Protein 3SZH (pdb70)

Secondary structure (DSSP, 8-state):
----SSEEEE-TTS-EEEEEEE-TT-EEEEEEEB--TT-SSBSS-EEEEEEEETTEEEEEEEEE-SS-EEEEEEEEEEEEE----EEEEEEEEEETT--SGGGSEEEEEEEEE--/-PPPS-SSEEEE-TTS-EEEEEEE-TT-EEEEEEEB--TT-SSBSS-EEEEEEEETTEEEEEEEEE-SS-EEEEEEEEEEEEE----EEEEEEEEEETT--SGGGSEEEEEEEEE-/-----S-TTEEEEETTS-EEEEEEE-TT-EEEEEEEB-----SBSS-EEEEEEEETTEEEEEEEEE-SS-EEEEEEEEEEEEEE---EEEEEEEEEEETT--SGGGSEEEEEEEEE-/-PPPS-TTEEEEETTS-EEEEEEE-TT-EEEEEEEB-----SBSSEEEEEEEEETTEEEEEEEEE-SS-EEEEEEEEEEEEEE---EEEEEEEEEEETT--SGGG-EEEEEEEEE-/---S-SSEEEEETTS-EEEEEEE-TT-EEEEEEE------S-SSEEEEEEEEETTEEEEEEEEE-SS-EEEEEEEEEEEEEEETTEEEEEEEEEEEETT--SGGGSEEEEEEEEE-/---S-TTEEEEETTS-EEEEEEE-TT-EEEEEEEB--TT-SSBSS-EEEEEEEETTEEEEEEEEE-SS-EEEEEEEEEEEEEEETTEEEEEEEEEEEETT--SGGGSEEEEEEEEE-

CATH classification: 2.40.128.30

Organism: Shewanella denitrificans (strain OS217 / ATCC BAA-1090 / DSM 15013) (NCBI:txid318161)

Solvent-accessible surface area: 25008 Å² total; per-residue (Å²): 164,109,17,54,35,51,4,1,0,44,9,108,72,28,1,11,0,13,1,27,23,44,74,103,30,7,57,0,67,7,10,7,5,17,78,14,96,85,142,62,2,45,90,4,8,0,36,6,4,2,10,13,22,48,44,0,0,2,2,9,0,18,23,59,10,16,65,63,57,43,63,6,0,10,6,6,1,0,0,15,66,94,98,84,2,68,0,8,1,26,59,4,23,0,54,40,59,10,82,37,44,97,81,8,98,109,25,105,10,58,0,27,45,81,76,224,19,44,117,26,63,34,56,4,0,0,45,11,113,67,28,2,6,0,17,1,32,21,43,65,104,27,7,59,0,64,11,21,7,4,16,73,12,94,85,143,60,2,48,90,5,7,0,46,6,4,2,10,13,23,49,45,0,0,2,2,8,0,19,23,70,14,16,62,62,58,42,60,6,1,10,6,6,1,0,0,25,61,122,91,85,0,69,0,7,0,24,57,4,23,0,54,40,57,10,82,39,45,98,83,8,102,99,23,79,8,54,0,25,36,86,143,151,9,49,103,25,66,35,49,3,0,0,45,12,116,74,28,1,7,0,9,0,22,24,43,74,103,31,6,58,1,66,7,10,6,4,11,79,14,121,137,59,2,62,94,4,7,0,38,6,4,1,10,12,23,49,45,0,0,2,2,9,0,18,23,62,8,16,67,65,58,39,62,7,0,8,5,6,1,0,1,24,41,67,111,71,96,0,60,0,10,2,13,38,5,16,0,53,41,60,10,83,37,43,102,83,7,86,108,22,122,15,66,0,44,48,75,227,12,47,116,27,64,34,58,3,0,0,47,10,112,67,27,1,7,0,16,0,36,24,42,69,102,37,7,61,1,63,11,20,6,5,5,77,16,127,94,59,0,68,93,4,6,0,44,6,3,1,12,14,23,49,46,0,0,2,2,8,0,19,6,67,13,17,62,67,58,26,62,1,0,8,6,6,1,0,1,27,46,84,96,79,72,0,48,0,8,0,26,58,5,9,0,50,39,58,6,86,38,51,97,76,4,97,116,25,99,9,52,0,26,38,79,77,47,119,27,61,34,48,2,0,0,47,9,110,66,28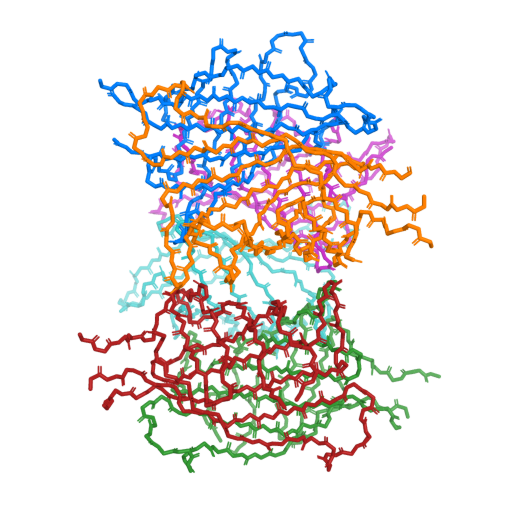,1,7,0,14,1,41,20,42,72,102,32,7,59,1,60,12,17,6,7,14,77,14,110,168,60,2,49,98,1,8,0,38,5,4,1,11,13,28,49,44,0,0,2,2,7,0,20,20,56,12,18,74,61,69,36,67,6,0,6,6,6,1,1,2,28,50,86,65,86,47,68,0,54,0,10,1,26,53,5,35,0,48,38,59,12,83,39,40,97,79,10,95,90,24,100,8,54,0,28,40,83,73,48,134,27,65,36,54,3,0,0,38,10,112,67,28,1,8,0,9,0,22,24,43,71,104,48,6,59,0,67,7,12,7,4,13,76,9,101,85,115,58,2,57,92,4,5,0,36,5,3,1,12,13,25,50,44,0,0,2,1,8,0,19,21,54,7,14,64,65,62,41,66,6,0,8,6,6,1,0,2,32,36,88,69,87,40,80,0,60,0,11,0,34,39,3,16,0,51,39,60,11,85,40,44,100,86,8,89,107,23,99,11,52,0,31,42,83

Structure (mmCIF, N/CA/C/O backbone):
data_3SZH
#
_entry.id   3SZH
#
_cell.length_a   43.332
_cell.length_b   63.503
_cell.length_c   67.745
_cell.angle_alpha   103.83
_cell.angle_beta   107.28
_cell.angle_gamma   103.84
#
_symmetry.space_group_name_H-M   'P 1'
#
loop_
_entity.id
_entity.type
_entity.pdbx_description
1 polymer Avidin/streptavidin
2 water water
#
loop_
_atom_site.group_PDB
_atom_site.id
_atom_site.type_symbol
_atom_site.label_atom_id
_atom_site.label_alt_id
_atom_site.label_comp_id
_atom_site.label_asym_id
_atom_site.label_entity_id
_atom_site.label_seq_id
_atom_site.pdbx_PDB_ins_code
_atom_site.Cartn_x
_atom_site.Cartn_y
_atom_site.Cartn_z
_atom_site.occupancy
_atom_site.B_iso_or_equiv
_atom_site.auth_seq_id
_atom_site.auth_comp_id
_atom_site.auth_asym_id
_atom_site.auth_atom_id
_atom_site.pdbx_PDB_model_num
ATOM 1 N N . GLN A 1 5 ? -25.261 1.716 -14.739 1.00 21.19 5 GLN A N 1
ATOM 2 C CA . GLN A 1 5 ? -25.552 1.806 -13.270 1.00 19.88 5 GLN A CA 1
ATOM 3 C C . GLN A 1 5 ? -24.792 0.747 -12.437 1.00 18.86 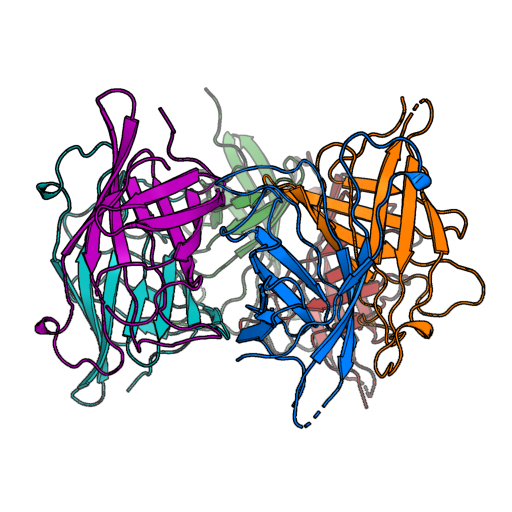5 GLN A C 1
ATOM 4 O O . GLN A 1 5 ? -25.174 0.413 -11.311 1.00 19.23 5 GLN A O 1
ATOM 10 N N . GLU A 1 6 ? -23.686 0.251 -12.981 1.00 17.96 6 GLU A N 1
ATOM 11 C CA . GLU A 1 6 ? -22.865 -0.797 -12.363 1.00 18.03 6 GLU A CA 1
ATOM 12 C C . GLU A 1 6 ? -21.562 -0.797 -13.145 1.00 16.40 6 GLU A C 1
ATOM 13 O O . GLU A 1 6 ? -21.468 -0.134 -14.177 1.00 17.55 6 GLU A O 1
ATOM 19 N N . LEU A 1 7 ? -20.550 -1.534 -12.672 1.00 15.62 7 LEU A N 1
ATOM 20 C CA . LEU A 1 7 ? -19.334 -1.750 -13.446 1.00 14.85 7 LEU A CA 1
ATOM 21 C C . LEU A 1 7 ? -19.605 -2.570 -14.695 1.00 14.80 7 LEU A C 1
ATOM 22 O O . LEU A 1 7 ? -20.191 -3.652 -14.628 1.00 17.22 7 LEU A O 1
ATOM 27 N N . THR A 1 8 ? -19.168 -2.070 -15.839 1.00 15.69 8 THR A N 1
ATOM 28 C CA . THR A 1 8 ? -19.385 -2.764 -17.100 1.00 15.36 8 THR A CA 1
ATOM 29 C C . THR A 1 8 ? -18.126 -2.751 -17.950 1.00 14.78 8 THR A C 1
ATOM 30 O O . THR A 1 8 ? -17.238 -1.898 -17.790 1.00 15.18 8 THR A O 1
ATOM 34 N N . ALA A 1 9 ? -18.066 -3.723 -18.849 1.00 15.51 9 ALA A N 1
ATOM 35 C CA . ALA A 1 9 ? -17.104 -3.750 -19.887 1.00 16.09 9 ALA A CA 1
ATOM 36 C C . ALA A 1 9 ? -17.363 -2.593 -20.800 1.00 15.83 9 ALA A C 1
ATOM 37 O O . ALA A 1 9 ? -18.495 -2.072 -20.878 1.00 16.67 9 ALA A O 1
ATOM 39 N N . MET A 1 10 ? -16.296 -2.160 -21.449 1.00 15.25 10 MET A N 1
ATOM 40 C CA . MET A 1 10 ? -16.348 -1.078 -22.381 1.00 13.17 10 MET A CA 1
ATOM 41 C C . MET A 1 10 ? -16.809 0.171 -21.650 1.00 12.08 10 MET A C 1
ATOM 42 O O . MET A 1 10 ? -17.836 0.730 -21.947 1.00 13.10 10 MET A O 1
ATOM 47 N N . SER A 1 11 ? -16.064 0.586 -20.641 1.00 11.83 11 SER A N 1
ATOM 48 C CA . SER A 1 11 ? -16.372 1.796 -19.894 1.00 11.28 11 SER A CA 1
ATOM 49 C C . SER A 1 11 ? -15.094 2.576 -19.656 1.00 10.49 11 SER A C 1
ATOM 50 O O . SER A 1 11 ? -13.986 2.040 -19.724 1.00 12.56 11 SER A O 1
ATOM 53 N N . ALA A 1 12 ? -15.246 3.871 -19.432 1.00 9.90 12 ALA A N 1
ATOM 54 C CA . ALA A 1 12 ? -14.101 4.779 -19.198 1.00 10.03 12 ALA A CA 1
ATOM 55 C C . ALA A 1 12 ? -14.347 5.598 -17.945 1.00 9.93 12 ALA A C 1
ATOM 56 O O . ALA A 1 12 ? -15.472 6.070 -17.721 1.00 10.01 12 ALA A O 1
ATOM 58 N N . TRP A 1 13 ? -13.261 5.785 -17.182 1.00 9.14 13 TRP A N 1
ATOM 59 C CA . TRP A 1 13 ? -13.344 6.377 -15.848 1.00 9.82 13 TRP A CA 1
ATOM 60 C C . TRP A 1 13 ? -12.138 7.299 -15.703 1.00 9.94 13 TRP A C 1
ATOM 61 O O . TRP A 1 13 ? -11.012 6.874 -15.979 1.00 10.59 13 TRP A O 1
ATOM 72 N N . VAL A 1 14 ? -12.360 8.534 -15.242 1.00 10.44 14 VAL A N 1
ATOM 73 C CA A VAL A 1 14 ? -11.280 9.539 -15.162 0.50 10.27 14 VAL A CA 1
ATOM 74 C CA B VAL A 1 14 ? -11.297 9.524 -15.165 0.50 10.72 14 VAL A CA 1
ATOM 75 C C . VAL A 1 14 ? -11.098 9.950 -13.723 1.00 9.71 14 VAL A C 1
ATOM 76 O O . VAL A 1 14 ? -12.077 10.258 -13.037 1.00 10.55 14 VAL A O 1
ATOM 83 N N . ASN A 1 15 ? -9.846 9.949 -13.258 1.00 9.80 15 ASN A N 1
ATOM 84 C CA . ASN A 1 15 ? -9.579 10.362 -11.896 1.00 10.56 15 ASN A CA 1
ATOM 85 C C . ASN A 1 15 ? -9.322 11.857 -11.774 1.00 11.11 15 ASN A C 1
ATOM 86 O O . ASN A 1 15 ? -9.388 12.605 -12.764 1.00 11.62 15 ASN A O 1
ATOM 91 N N . GLN A 1 16 ? -8.996 12.281 -10.553 1.00 12.19 16 GLN A N 1
ATOM 92 C CA . GLN A 1 16 ? -8.829 13.691 -10.246 1.00 12.89 16 GLN A CA 1
ATOM 93 C C . GLN A 1 16 ? -7.618 14.322 -10.941 1.00 13.40 16 GLN A C 1
ATOM 94 O O . GLN A 1 16 ? -7.518 15.549 -11.007 1.00 15.30 16 GLN A O 1
ATOM 100 N N . ASP A 1 17 ? -6.707 13.487 -11.443 1.00 13.02 17 ASP A N 1
ATOM 101 C CA . ASP A 1 17 ? -5.550 13.954 -12.220 1.00 13.59 17 ASP A CA 1
ATOM 102 C C . ASP A 1 17 ? -5.787 14.026 -13.711 1.00 13.79 17 ASP A C 1
ATOM 103 O O . ASP A 1 17 ? -4.909 14.499 -14.445 1.00 15.03 17 ASP A O 1
ATOM 108 N N . GLY A 1 18 ? -6.947 13.558 -14.163 1.00 11.67 18 GLY A N 1
ATOM 109 C CA . GLY A 1 18 ? -7.208 13.457 -15.576 1.00 12.62 18 GLY A CA 1
ATOM 110 C C . GLY A 1 18 ? -6.752 12.151 -16.208 1.00 10.89 18 GLY A C 1
ATOM 111 O O . GLY A 1 18 ? -6.836 12.016 -17.424 1.00 12.57 18 GLY A O 1
ATOM 112 N N . SER A 1 19 ? -6.318 11.169 -15.401 1.00 10.91 19 SER A N 1
ATOM 113 C CA . SER A 1 19 ? -5.895 9.853 -15.924 1.00 10.63 19 SER A CA 1
ATOM 114 C C . SER A 1 19 ? -7.131 8.996 -16.153 1.00 9.78 19 SER A C 1
ATOM 115 O O . SER A 1 19 ? -8.088 9.063 -15.368 1.00 10.53 19 SER A O 1
ATOM 118 N N . THR A 1 20 ? -7.100 8.190 -17.212 1.00 9.79 20 THR A N 1
ATOM 119 C CA . THR A 1 20 ? -8.255 7.392 -17.586 1.00 10.00 20 THR A CA 1
ATOM 120 C C . THR A 1 20 ? -7.972 5.904 -17.505 1.00 9.56 20 THR A C 1
ATOM 121 O O . THR A 1 20 ? -6.992 5.406 -18.081 1.00 9.89 20 THR A O 1
ATOM 125 N N . LEU A 1 21 ? -8.885 5.187 -16.845 1.00 9.37 21 LEU A N 1
ATOM 126 C CA . LEU A 1 21 ? -9.001 3.740 -16.909 1.00 9.71 21 LEU A CA 1
ATOM 127 C C . LEU A 1 21 ? -10.036 3.393 -17.975 1.00 9.05 21 LEU A C 1
ATOM 128 O O . LEU A 1 21 ? -11.197 3.817 -17.884 1.00 9.22 21 LEU A O 1
ATOM 133 N N . TYR A 1 22 ? -9.618 2.613 -18.963 1.00 8.89 22 TYR A N 1
ATOM 134 C CA . TYR A 1 22 ? -10.475 2.035 -19.986 1.00 9.99 22 TYR A CA 1
ATOM 135 C C . TYR A 1 22 ? -10.666 0.574 -19.652 1.00 10.25 22 TYR A C 1
ATOM 136 O O . TYR A 1 22 ? -9.712 -0.210 -19.745 1.00 12.11 22 TYR A O 1
ATOM 145 N N . ILE A 1 23 ? -11.878 0.201 -19.245 1.00 10.48 23 ILE A N 1
ATOM 146 C CA . ILE A 1 23 ? -12.173 -1.205 -19.008 1.00 10.92 23 ILE A CA 1
ATOM 147 C C . ILE A 1 23 ? -12.586 -1.810 -20.335 1.00 10.75 23 ILE A C 1
ATOM 148 O O . ILE A 1 23 ? -13.631 -1.420 -20.896 1.00 12.16 23 ILE A O 1
ATOM 153 N N . ASN A 1 24 ? -11.800 -2.763 -20.831 1.00 11.39 24 ASN A N 1
ATOM 154 C CA A ASN A 1 24 ? -12.094 -3.387 -22.113 0.50 13.31 24 ASN A CA 1
ATOM 155 C CA B ASN A 1 24 ? -12.082 -3.417 -22.104 0.50 13.08 24 ASN A CA 1
ATOM 156 C C . ASN A 1 24 ? -12.963 -4.654 -22.034 1.00 13.55 24 ASN A C 1
ATOM 157 O O . ASN A 1 24 ? -13.832 -4.854 -22.885 1.00 16.11 24 ASN A O 1
ATOM 166 N N . SER A 1 25 ? -12.717 -5.516 -21.057 1.00 13.29 25 SER A N 1
ATOM 167 C CA . SER A 1 25 ? -13.462 -6.755 -20.887 1.00 12.89 25 SER A CA 1
ATOM 168 C C . SER A 1 25 ? -13.622 -7.102 -19.426 1.00 11.40 25 SER A C 1
ATOM 169 O O . SER A 1 25 ? -12.724 -6.830 -18.615 1.00 11.14 25 SER A O 1
ATOM 172 N N . ILE A 1 26 ? -14.743 -7.719 -19.091 1.00 11.52 26 ILE A N 1
ATOM 173 C CA . ILE A 1 26 ? -14.970 -8.368 -17.815 1.00 12.08 26 ILE A CA 1
ATOM 174 C C . ILE A 1 26 ? -15.582 -9.710 -18.186 1.00 11.78 26 ILE A C 1
ATOM 175 O O . ILE A 1 26 ? -16.715 -9.752 -18.708 1.00 13.59 26 ILE A O 1
ATOM 180 N N . ASN A 1 27 ? -14.837 -10.797 -17.990 1.00 12.09 27 ASN A N 1
ATOM 181 C CA . ASN A 1 27 ? -15.285 -12.114 -18.425 1.00 12.31 27 ASN A CA 1
ATOM 182 C C . ASN A 1 27 ? -16.279 -12.734 -17.475 1.00 11.96 27 ASN A C 1
ATOM 183 O O . ASN A 1 27 ? -16.707 -12.110 -16.492 1.00 11.63 27 ASN A O 1
ATOM 188 N N . ALA A 1 28 ? -16.677 -13.966 -17.780 1.00 12.63 28 ALA A N 1
ATOM 189 C CA . ALA A 1 28 ? -17.727 -14.636 -17.011 1.00 13.43 28 ALA A CA 1
ATOM 190 C C . ALA A 1 28 ? -17.368 -14.835 -15.537 1.00 13.01 28 ALA A C 1
ATOM 191 O O . ALA A 1 28 ? -18.242 -14.915 -14.677 1.00 14.60 28 ALA A O 1
ATOM 193 N N . GLN A 1 29 ? -16.067 -14.886 -15.240 1.00 11.61 29 GLN A N 1
ATOM 194 C CA . GLN A 1 29 ? -15.558 -15.012 -13.872 1.00 11.24 29 GLN A CA 1
ATOM 195 C C . GLN A 1 29 ? -15.281 -13.667 -13.204 1.00 10.70 29 GLN A C 1
ATOM 196 O O . GLN A 1 29 ? -14.891 -13.621 -12.037 1.00 11.85 29 GLN A O 1
ATOM 202 N N . GLY A 1 30 ? -15.441 -12.586 -13.950 1.00 10.19 30 GLY A N 1
ATOM 203 C CA . GLY A 1 30 ? -15.167 -11.236 -13.452 1.00 9.82 30 GLY A CA 1
ATOM 204 C C . GLY A 1 30 ? -13.711 -10.801 -13.638 1.00 9.46 30 GLY A C 1
ATOM 205 O O . GLY A 1 30 ? -13.292 -9.787 -13.086 1.00 10.08 30 GLY A O 1
ATOM 206 N N . GLU A 1 31 ? -12.925 -11.549 -14.400 1.00 9.16 31 GLU A N 1
ATOM 207 C CA . GLU A 1 31 ? -11.545 -11.127 -14.670 1.00 9.49 31 GLU A CA 1
ATOM 208 C C . GLU A 1 31 ? -11.574 -9.962 -15.642 1.00 8.86 31 GLU A C 1
ATOM 209 O O . GLU A 1 31 ? -12.306 -9.995 -16.642 1.00 10.34 31 GLU A O 1
ATOM 215 N N . LEU A 1 32 ? -10.759 -8.950 -15.360 1.00 9.37 32 LEU A N 1
ATOM 216 C CA . LEU A 1 32 ? -10.773 -7.687 -16.071 1.00 9.93 32 LEU A CA 1
ATOM 217 C C . LEU A 1 32 ? -9.549 -7.532 -16.965 1.00 9.40 32 LEU A C 1
ATOM 218 O O . LEU A 1 32 ? -8.417 -7.897 -16.577 1.00 9.44 32 LEU A O 1
ATOM 223 N N . THR A 1 33 ? -9.752 -6.937 -18.137 1.00 9.63 33 THR A N 1
ATOM 224 C CA . THR A 1 33 ? -8.662 -6.387 -18.943 1.00 9.87 33 THR A CA 1
ATOM 225 C C . THR A 1 33 ? -8.995 -4.946 -19.268 1.00 9.97 33 THR A C 1
ATOM 226 O O . THR A 1 33 ? -10.175 -4.543 -19.321 1.00 10.44 33 THR A O 1
ATOM 230 N N . GLY A 1 34 ? -7.951 -4.167 -19.512 1.00 9.91 34 GLY A N 1
ATOM 231 C CA . GLY A 1 34 ? -8.135 -2.802 -19.915 1.00 10.69 34 GLY A CA 1
ATOM 232 C C . GLY A 1 34 ? -6.845 -2.115 -20.239 1.00 9.58 34 GLY A C 1
ATOM 233 O O . GLY A 1 34 ? -5.785 -2.747 -20.392 1.00 8.77 34 GLY A O 1
ATOM 234 N N . SER A 1 35 ? -6.925 -0.793 -20.329 1.00 9.63 35 SER A N 1
ATOM 235 C CA . SER A 1 35 ? -5.761 0.066 -20.573 1.00 10.30 35 SER A CA 1
ATOM 236 C C . SER A 1 35 ? -5.868 1.239 -19.631 1.00 9.61 35 SER A C 1
ATOM 237 O O . SER A 1 35 ? -6.973 1.697 -19.298 1.00 11.51 35 SER A O 1
ATOM 240 N N . TYR A 1 36 ? -4.723 1.797 -19.267 1.00 9.33 36 TYR A N 1
ATOM 241 C CA . TYR A 1 36 ? -4.659 2.957 -18.406 1.00 9.26 36 TYR A CA 1
ATOM 242 C C . TYR A 1 36 ? -3.812 4.022 -19.087 1.00 9.41 36 TYR A C 1
ATOM 243 O O . TYR A 1 36 ? -2.725 3.723 -19.575 1.00 10.11 36 TYR A O 1
ATOM 252 N N . ILE A 1 37 ? -4.306 5.254 -19.089 1.00 9.47 37 ILE A N 1
ATOM 253 C CA . ILE A 1 37 ? -3.542 6.374 -19.633 1.00 10.38 37 ILE A CA 1
ATOM 254 C C . ILE A 1 37 ? -3.351 7.394 -18.533 1.00 9.71 37 ILE A C 1
ATOM 255 O O . ILE A 1 37 ? -4.325 7.993 -18.044 1.00 10.57 37 ILE A O 1
ATOM 260 N N . ASN A 1 38 ? -2.110 7.524 -18.108 1.00 9.80 38 ASN A N 1
ATOM 261 C CA . ASN A 1 38 ? -1.721 8.437 -17.069 1.00 10.47 38 ASN A CA 1
ATOM 262 C C . ASN A 1 38 ? -1.585 9.822 -17.655 1.00 11.25 38 ASN A C 1
ATOM 263 O O . ASN A 1 38 ? -0.968 10.023 -18.715 1.00 11.96 38 ASN A O 1
ATOM 268 N N . ARG A 1 39 ? -2.187 10.808 -16.991 1.00 11.76 39 ARG A N 1
ATOM 269 C CA . ARG A 1 39 ? -2.091 12.186 -17.460 1.00 13.78 39 ARG A CA 1
ATOM 270 C C . ARG A 1 39 ? -1.777 13.140 -16.320 1.00 14.23 39 ARG A C 1
ATOM 271 O O . ARG A 1 39 ? -2.049 14.349 -16.415 1.00 15.51 39 ARG A O 1
ATOM 279 N N . ALA A 1 40 ? -1.201 12.620 -15.243 1.00 13.99 40 ALA A N 1
ATOM 280 C CA . ALA A 1 40 ? -0.815 13.466 -14.120 1.00 15.32 40 ALA A CA 1
ATOM 281 C C . ALA A 1 40 ? 0.369 14.365 -14.521 1.00 15.31 40 ALA A C 1
ATOM 282 O O . ALA A 1 40 ? 1.468 13.876 -14.816 1.00 15.69 40 ALA A O 1
ATOM 284 N N . ALA A 1 41 ? 0.133 15.676 -14.542 1.00 16.16 41 ALA A N 1
ATOM 285 C CA . ALA A 1 41 ? 1.148 16.653 -14.966 1.00 16.81 41 ALA A CA 1
ATOM 286 C C . ALA A 1 41 ? 2.460 16.524 -14.202 1.00 16.99 41 ALA A C 1
ATOM 287 O O . ALA A 1 41 ? 2.491 16.356 -12.979 1.00 17.81 41 ALA A O 1
ATOM 289 N N . GLY A 1 42 ? 3.549 16.583 -14.957 1.00 16.98 42 GLY A N 1
ATOM 290 C CA . GLY A 1 42 ? 4.896 16.461 -14.398 1.00 16.72 42 GLY A CA 1
ATOM 291 C C . GLY A 1 42 ? 5.441 15.050 -14.319 1.00 16.16 42 GLY A C 1
ATOM 292 O O . GLY A 1 42 ? 6.654 14.860 -14.124 1.00 17.23 42 GLY A O 1
ATOM 293 N N . PHE A 1 43 ? 4.567 14.054 -14.489 1.00 16.53 43 PHE A N 1
ATOM 294 C CA . PHE A 1 43 ? 5.008 12.670 -14.388 1.00 16.97 43 PHE A CA 1
ATOM 295 C C . PHE A 1 43 ? 5.358 12.065 -15.727 1.00 15.81 43 PHE A C 1
ATOM 296 O O . PHE A 1 43 ? 4.947 12.561 -16.782 1.00 16.87 43 PHE A O 1
ATOM 304 N N . ALA A 1 44 ? 6.183 11.024 -15.668 1.00 15.42 44 ALA A N 1
ATOM 305 C CA . ALA A 1 44 ? 6.490 10.258 -16.843 1.00 14.43 44 ALA A CA 1
ATOM 306 C C . ALA A 1 44 ? 5.436 9.189 -17.063 1.00 13.47 44 ALA A C 1
ATOM 307 O O . ALA A 1 44 ? 4.394 9.147 -16.387 1.00 13.86 44 ALA A O 1
ATOM 309 N N . CYS A 1 45 ? 5.666 8.378 -18.075 1.00 12.82 45 CYS A N 1
ATOM 310 C CA . CYS A 1 45 ? 4.697 7.377 -18.492 1.00 11.38 45 CYS A CA 1
ATOM 311 C C . CYS A 1 45 ? 3.299 7.990 -18.704 1.00 11.12 45 CYS A C 1
ATOM 312 O O . CYS A 1 45 ? 2.286 7.413 -18.298 1.00 11.57 45 CYS A O 1
ATOM 315 N N . GLN A 1 46 ? 3.265 9.137 -19.381 1.00 11.90 46 GLN A N 1
ATOM 316 C CA . GLN A 1 46 ? 1.994 9.823 -19.702 1.00 12.05 46 GLN A CA 1
ATOM 317 C C . GLN A 1 46 ? 1.550 9.624 -21.146 1.00 11.91 46 GLN A C 1
ATOM 318 O O . GLN A 1 46 ? 2.388 9.466 -22.055 1.00 13.51 46 GLN A O 1
ATOM 324 N N . ASN A 1 47 ? 0.238 9.697 -21.372 1.00 12.24 47 ASN A N 1
ATOM 325 C CA . ASN A 1 47 ? -0.318 9.788 -22.732 1.00 14.06 47 ASN A CA 1
ATOM 326 C C . ASN A 1 47 ? -0.171 8.573 -23.607 1.00 13.53 47 ASN A C 1
ATOM 327 O O . ASN A 1 47 ? -0.380 8.689 -24.813 1.00 16.61 47 ASN A O 1
ATOM 332 N N . SER A 1 48 ? 0.158 7.421 -23.038 1.00 12.52 48 SER A N 1
ATOM 333 C CA . SER A 1 48 ? 0.223 6.209 -23.844 1.00 11.90 48 SER A CA 1
ATOM 334 C C . SER A 1 48 ? -0.444 5.089 -23.053 1.00 10.54 48 SER A C 1
ATOM 335 O O . SER A 1 48 ? -0.429 5.099 -21.829 1.00 11.01 48 SER A O 1
ATOM 338 N N . PRO A 1 49 ? -1.021 4.109 -23.744 1.00 10.91 49 PRO A N 1
ATOM 339 C CA . PRO A 1 49 ? -1.778 3.086 -23.019 1.00 10.04 49 PRO A CA 1
ATOM 340 C C . PRO A 1 49 ? -0.878 2.067 -22.341 1.00 9.88 49 PRO A C 1
ATOM 341 O O . PRO A 1 49 ? 0.039 1.509 -22.968 1.00 10.66 49 PRO A O 1
ATOM 345 N N . TYR A 1 50 ? -1.165 1.811 -21.067 1.00 9.07 50 TYR A N 1
ATOM 346 C CA . TYR A 1 50 ? -0.515 0.747 -20.278 1.00 9.40 50 TYR A CA 1
ATOM 347 C C . TYR A 1 50 ? -1.533 -0.356 -20.023 1.00 9.39 50 TYR A C 1
ATOM 348 O O . TYR A 1 50 ? -2.638 -0.069 -19.522 1.00 9.52 50 TYR A O 1
ATOM 357 N N . PRO A 1 51 ? -1.210 -1.617 -20.375 1.00 9.25 51 PRO A N 1
ATOM 358 C CA . PRO A 1 51 ? -2.173 -2.714 -20.092 1.00 9.67 51 PRO A CA 1
ATOM 359 C C . PRO A 1 51 ? -2.542 -2.887 -18.621 1.00 8.72 51 PRO A C 1
ATOM 360 O O . PRO A 1 51 ? -1.687 -2.719 -17.738 1.00 8.91 51 PRO A O 1
ATOM 364 N N . VAL A 1 52 ? -3.799 -3.239 -18.381 1.00 8.38 52 VAL A N 1
ATOM 365 C CA . VAL A 1 52 ? -4.351 -3.406 -17.052 1.00 8.64 52 VAL A CA 1
ATOM 366 C C . VAL A 1 52 ? -4.950 -4.792 -16.945 1.00 7.64 52 VAL A C 1
ATOM 367 O O . VAL A 1 52 ? -5.596 -5.283 -17.889 1.00 8.63 52 VAL A O 1
ATOM 371 N N . ASN A 1 53 ? -4.777 -5.410 -15.792 1.00 7.65 53 ASN A N 1
ATOM 372 C CA . ASN A 1 53 ? -5.569 -6.597 -15.440 1.00 8.07 53 ASN A CA 1
ATOM 373 C C . ASN A 1 53 ? -6.204 -6.390 -14.070 1.00 7.93 53 ASN A C 1
ATOM 374 O O . ASN A 1 53 ? -5.968 -5.382 -13.405 1.00 8.69 53 ASN A O 1
ATOM 379 N N . GLY A 1 54 ? -7.045 -7.331 -13.644 1.00 8.17 54 GLY A N 1
ATOM 380 C CA . GLY A 1 54 ? -7.703 -7.201 -12.342 1.00 8.71 54 GLY A CA 1
ATOM 381 C C . GLY A 1 54 ? -8.929 -8.085 -12.263 1.00 8.26 54 GLY A C 1
ATOM 382 O O . GLY A 1 54 ? -9.054 -9.068 -12.996 1.00 7.97 54 GLY A O 1
ATOM 383 N N . TRP A 1 55 ? -9.805 -7.706 -11.335 1.00 8.24 55 TRP A N 1
ATOM 384 C CA . TRP A 1 55 ? -11.002 -8.476 -10.996 1.00 8.34 55 TRP A CA 1
ATOM 385 C C . TRP A 1 55 ? -12.132 -7.544 -10.649 1.00 8.43 55 TRP A C 1
ATOM 386 O O . TRP A 1 55 ? -11.932 -6.473 -10.054 1.00 8.93 55 TRP A O 1
ATOM 397 N N . VAL A 1 56 ? -13.347 -7.979 -10.956 1.00 8.96 56 VAL A N 1
ATOM 398 C CA . VAL A 1 56 ? -14.574 -7.341 -10.507 1.00 9.24 56 VAL A CA 1
ATOM 399 C C . VAL A 1 56 ? -15.406 -8.364 -9.731 1.00 9.43 56 VAL A C 1
ATOM 400 O O . VAL A 1 56 ? -15.568 -9.511 -10.174 1.00 10.22 56 VAL A O 1
ATOM 404 N N . PHE A 1 57 ? -15.969 -7.929 -8.605 1.00 9.81 57 PHE A N 1
ATOM 405 C CA . PHE A 1 57 ? -16.812 -8.791 -7.774 1.00 10.52 57 PHE A CA 1
ATOM 406 C C . PHE A 1 57 ? -17.963 -7.938 -7.295 1.00 10.55 57 PHE A C 1
ATOM 407 O O . PHE A 1 57 ? -17.859 -7.285 -6.261 1.00 10.49 57 PHE A O 1
ATOM 415 N N . GLY A 1 58 ? -19.043 -7.903 -8.066 1.00 10.84 58 GLY A N 1
ATOM 416 C CA . GLY A 1 58 ? -20.170 -7.057 -7.701 1.00 11.96 58 GLY A CA 1
ATOM 417 C C . GLY A 1 58 ? -19.790 -5.613 -7.901 1.00 11.19 58 GLY A C 1
ATOM 418 O O . GLY A 1 58 ? -19.532 -5.182 -9.019 1.00 13.10 58 GLY A O 1
ATOM 419 N N . THR A 1 59 ? -19.731 -4.870 -6.801 1.00 11.13 59 THR A N 1
ATOM 420 C CA . THR A 1 59 ? -19.270 -3.485 -6.854 1.00 11.12 59 THR A CA 1
ATOM 421 C C . THR A 1 59 ? -17.795 -3.348 -6.441 1.00 10.90 59 THR A C 1
ATOM 422 O O . THR A 1 59 ? -17.253 -2.257 -6.545 1.00 12.12 59 THR A O 1
ATOM 426 N N . ALA A 1 60 ? -17.163 -4.439 -5.983 1.00 9.92 60 ALA A N 1
ATOM 427 C CA . ALA A 1 60 ? -15.731 -4.400 -5.666 1.00 10.32 60 ALA A CA 1
ATOM 428 C C . ALA A 1 60 ? -14.913 -4.563 -6.948 1.00 9.51 60 ALA A C 1
ATOM 429 O O . ALA A 1 60 ? -15.295 -5.302 -7.870 1.00 10.13 60 ALA A O 1
ATOM 431 N N . ILE A 1 61 ? -13.754 -3.907 -6.982 1.00 9.33 61 ILE A N 1
ATOM 432 C CA . ILE A 1 61 ? -12.889 -3.987 -8.156 1.00 9.58 61 ILE A CA 1
ATOM 433 C C . ILE A 1 61 ? -11.436 -3.837 -7.724 1.00 8.59 61 ILE A C 1
ATOM 434 O O . ILE A 1 61 ? -11.110 -3.052 -6.833 1.00 9.95 61 ILE A O 1
ATOM 439 N N . SER A 1 62 ? -10.558 -4.603 -8.352 1.00 8.70 62 SER A N 1
ATOM 440 C CA A SER A 1 62 ? -9.115 -4.366 -8.254 0.50 8.16 62 SER A CA 1
ATOM 441 C CA B SER A 1 62 ? -9.126 -4.355 -8.250 0.50 9.34 62 SER A CA 1
ATOM 442 C C . SER A 1 62 ? -8.596 -4.264 -9.666 1.00 8.42 62 SER A C 1
ATOM 443 O O . SER A 1 62 ? -9.081 -4.964 -10.571 1.00 8.77 62 SER A O 1
ATOM 448 N N . PHE A 1 63 ? -7.615 -3.397 -9.884 1.00 8.06 63 PHE A N 1
ATOM 449 C CA . PHE A 1 63 ? -6.940 -3.353 -11.169 1.00 8.05 63 PHE A CA 1
ATOM 450 C C . PHE A 1 63 ? -5.497 -2.945 -10.950 1.00 7.86 63 PHE A C 1
ATOM 451 O O . PHE A 1 63 ? -5.177 -2.241 -9.980 1.00 9.02 63 PHE A O 1
ATOM 459 N N . SER A 1 64 ? -4.616 -3.385 -11.852 1.00 7.83 64 SER A N 1
ATOM 460 C CA A SER A 1 64 ? -3.182 -3.168 -11.683 0.50 7.94 64 SER A CA 1
ATOM 461 C CA B SER A 1 64 ? -3.182 -3.205 -11.701 0.50 8.66 64 SER A CA 1
ATOM 462 C C . SER A 1 64 ? -2.552 -2.991 -13.052 1.00 7.68 64 SER A C 1
ATOM 463 O O . SER A 1 64 ? -2.954 -3.619 -14.030 1.00 7.88 64 SER A O 1
ATOM 468 N N . THR A 1 65 ? -1.541 -2.114 -13.087 1.00 8.51 65 THR A N 1
ATOM 469 C CA A THR A 1 65 ? -0.796 -1.872 -14.306 0.50 8.03 65 THR A CA 1
ATOM 470 C CA B THR A 1 65 ? -0.776 -1.848 -14.310 0.50 9.07 65 THR A CA 1
ATOM 471 C C . THR A 1 65 ? 0.707 -1.860 -14.016 1.00 8.25 65 THR A C 1
ATOM 472 O O . THR A 1 65 ? 1.159 -1.311 -13.019 1.00 9.31 65 THR A O 1
ATOM 479 N N . LYS A 1 66 ? 1.473 -2.517 -14.888 1.00 8.65 66 LYS A N 1
ATOM 480 C CA . LYS A 1 66 ? 2.925 -2.443 -14.891 1.00 8.56 66 LYS A CA 1
ATOM 481 C C . LYS A 1 66 ? 3.314 -1.265 -15.782 1.00 8.57 66 LYS A C 1
ATOM 482 O O . LYS A 1 66 ? 2.885 -1.158 -16.930 1.00 9.24 66 LYS A O 1
ATOM 488 N N . TRP A 1 67 ? 4.183 -0.395 -15.267 1.00 9.02 67 TRP A N 1
ATOM 489 C CA . TRP A 1 67 ? 4.583 0.797 -16.009 1.00 9.66 67 TRP A CA 1
ATOM 490 C C . TRP A 1 67 ? 5.711 0.499 -16.998 1.00 9.68 67 TRP A C 1
ATOM 491 O O . TRP A 1 67 ? 6.837 1.014 -16.894 1.00 10.36 67 TRP A O 1
ATOM 502 N N . LEU A 1 68 ? 5.402 -0.335 -17.971 1.00 9.82 68 LEU A N 1
ATOM 503 C CA . LEU A 1 68 ? 6.267 -0.611 -19.097 1.00 10.91 68 LEU A CA 1
ATOM 504 C C . LEU A 1 68 ? 5.350 -0.854 -20.289 1.00 10.65 68 LEU A C 1
ATOM 505 O O . LEU A 1 68 ? 4.438 -1.682 -20.240 1.00 12.36 68 LEU A O 1
ATOM 510 N N . ASN A 1 69 ? 5.561 -0.091 -21.345 1.00 10.60 69 ASN A N 1
ATOM 511 C CA . ASN A 1 69 ? 4.839 -0.308 -22.583 1.00 11.86 69 ASN A CA 1
ATOM 512 C C . ASN A 1 69 ? 5.766 -0.034 -23.765 1.00 13.50 69 ASN A C 1
ATOM 513 O O . ASN A 1 69 ? 6.987 0.035 -23.596 1.00 14.63 69 ASN A O 1
ATOM 518 N N . SER A 1 70 ? 5.172 0.126 -24.946 1.00 14.80 70 SER A N 1
ATOM 519 C CA . SER A 1 70 ? 5.963 0.315 -26.152 1.00 15.92 70 SER A CA 1
ATOM 520 C C . SER A 1 70 ? 6.666 1.644 -26.214 1.00 15.62 70 SER A C 1
ATOM 521 O O . SER A 1 70 ? 7.561 1.826 -27.056 1.00 17.98 70 SER A O 1
ATOM 524 N N . VAL A 1 71 ? 6.270 2.574 -25.354 1.00 14.80 71 VAL A N 1
ATOM 525 C CA . VAL A 1 71 ? 6.847 3.903 -25.384 1.00 14.99 71 VAL A CA 1
ATOM 526 C C . VAL A 1 71 ? 7.905 4.089 -24.319 1.00 14.11 71 VAL A C 1
ATOM 527 O O . VAL A 1 71 ? 9.000 4.544 -24.635 1.00 16.27 71 VAL A O 1
ATOM 531 N N . GLU A 1 72 ? 7.618 3.723 -23.071 1.00 13.04 72 GLU A N 1
ATOM 532 C CA . GLU A 1 72 ? 8.534 4.007 -21.979 1.00 13.24 72 GLU A CA 1
ATOM 533 C C . GLU A 1 72 ? 8.223 3.222 -20.700 1.00 11.88 72 GLU A C 1
ATOM 534 O O . GLU A 1 72 ? 7.116 2.675 -20.544 1.00 12.07 72 GLU A O 1
ATOM 540 N N . SER A 1 73 ? 9.202 3.251 -19.786 1.00 12.22 73 SER A N 1
ATOM 541 C CA . SER A 1 73 ? 9.170 2.544 -18.525 1.00 12.17 73 SER A CA 1
ATOM 542 C C . SER A 1 73 ? 9.297 3.491 -17.355 1.00 12.04 73 SER A C 1
ATOM 543 O O . SER A 1 73 ? 10.113 4.409 -17.410 1.00 13.50 73 SER A O 1
ATOM 546 N N . CYS A 1 74 ? 8.543 3.235 -16.283 1.00 11.66 74 CYS A N 1
ATOM 547 C CA . CYS A 1 74 ? 8.747 3.888 -15.003 1.00 12.51 74 CYS A CA 1
ATOM 548 C C . CYS A 1 74 ? 9.106 2.890 -13.878 1.00 12.23 74 CYS A C 1
ATOM 549 O O . CYS A 1 74 ? 8.970 3.193 -12.696 1.00 13.11 74 CYS A O 1
ATOM 552 N N . ASN A 1 75 ? 9.530 1.690 -14.260 1.00 12.12 75 ASN A N 1
ATOM 553 C CA . ASN A 1 75 ? 10.226 0.777 -13.334 1.00 12.32 75 ASN A CA 1
ATOM 554 C C . ASN A 1 75 ? 9.401 0.364 -12.108 1.00 11.54 75 ASN A C 1
ATOM 555 O O . ASN A 1 75 ? 9.949 0.151 -11.015 1.00 12.34 75 ASN A O 1
ATOM 560 N N . SER A 1 76 ? 8.084 0.252 -12.273 1.00 10.51 76 SER A N 1
ATOM 561 C CA . SER A 1 76 ? 7.196 0.091 -11.116 1.00 10.74 76 SER A CA 1
ATOM 562 C C . SER A 1 76 ? 5.853 -0.473 -11.548 1.00 9.67 76 SER A C 1
ATOM 563 O O . SER A 1 76 ? 5.588 -0.623 -12.745 1.00 9.67 76 SER A O 1
ATOM 566 N N . ILE A 1 77 ? 5.032 -0.785 -10.545 1.00 9.56 77 ILE A N 1
ATOM 567 C CA . ILE A 1 77 ? 3.691 -1.347 -10.727 1.00 9.26 77 ILE A CA 1
ATOM 568 C C . ILE A 1 77 ? 2.744 -0.635 -9.771 1.00 8.92 77 ILE A C 1
ATOM 569 O O . ILE A 1 77 ? 3.033 -0.500 -8.581 1.00 10.11 77 ILE A O 1
ATOM 574 N N . THR A 1 78 ? 1.579 -0.204 -10.281 1.00 9.07 78 THR A N 1
ATOM 575 C CA . THR A 1 78 ? 0.525 0.368 -9.423 1.00 9.15 78 THR A CA 1
ATOM 576 C C . THR A 1 78 ? -0.654 -0.598 -9.360 1.00 9.26 78 THR A C 1
ATOM 577 O O . THR A 1 78 ? -1.028 -1.198 -10.368 1.00 10.08 78 THR A O 1
ATOM 581 N N . SER A 1 79 ? -1.187 -0.767 -8.159 1.00 9.10 79 SER A N 1
ATOM 582 C CA . SER A 1 79 ? -2.394 -1.554 -7.918 1.00 9.42 79 SER A CA 1
ATOM 583 C C . SER A 1 79 ? -3.423 -0.724 -7.187 1.00 8.37 79 SER A C 1
ATOM 584 O O . SER A 1 79 ? -3.113 -0.104 -6.180 1.00 10.16 79 SER A O 1
ATOM 587 N N . TRP A 1 80 ? -4.650 -0.771 -7.688 1.00 8.70 80 TRP A N 1
ATOM 588 C CA . TRP A 1 80 ? -5.806 -0.087 -7.095 1.00 8.86 80 TRP A CA 1
ATOM 589 C C . TRP A 1 80 ? -6.781 -1.119 -6.547 1.00 9.03 80 TRP A C 1
ATOM 590 O O . TRP A 1 80 ? -7.037 -2.148 -7.181 1.00 9.48 80 TRP A O 1
ATOM 601 N N . SER A 1 81 ? -7.320 -0.826 -5.377 1.00 9.58 81 SER A N 1
ATOM 602 C CA . SER A 1 81 ? -8.431 -1.582 -4.791 1.00 9.68 81 SER A CA 1
ATOM 603 C C . SER A 1 81 ? -9.552 -0.594 -4.535 1.00 9.22 81 SER A C 1
ATOM 604 O O . SER A 1 81 ? -9.336 0.469 -3.986 1.00 10.35 81 SER A O 1
ATOM 607 N N . GLY A 1 82 ? -10.761 -0.912 -4.953 1.00 10.05 82 GLY A N 1
ATOM 608 C CA . GLY A 1 82 ? -11.845 0.009 -4.699 1.00 11.27 82 GLY A CA 1
ATOM 609 C C . GLY A 1 82 ? -13.224 -0.523 -4.962 1.00 10.70 82 GLY A C 1
ATOM 610 O O . GLY A 1 82 ? -13.443 -1.731 -5.062 1.00 10.49 82 GLY A O 1
ATOM 611 N N . PHE A 1 83 ? -14.177 0.394 -5.016 1.00 10.85 83 PHE A N 1
ATOM 612 C CA . PHE A 1 83 ? -15.568 0.006 -5.141 1.00 11.68 83 PHE A CA 1
ATOM 613 C C . PHE A 1 83 ? -16.347 1.052 -5.909 1.00 11.42 83 PHE A C 1
ATOM 614 O O . PHE A 1 83 ? -16.038 2.247 -5.882 1.00 11.81 83 PHE A O 1
ATOM 622 N N . TYR A 1 84 ? -17.379 0.559 -6.580 1.00 11.83 84 TYR A N 1
ATOM 623 C CA . TYR A 1 84 ? -18.306 1.369 -7.360 1.00 12.59 84 TYR A CA 1
ATOM 624 C C . TYR A 1 84 ? -19.369 1.967 -6.436 1.00 13.28 84 TYR A C 1
ATOM 625 O O . TYR A 1 84 ? -19.939 1.280 -5.593 1.00 14.44 84 TYR A O 1
ATOM 634 N N . ILE A 1 85 ? -19.597 3.264 -6.585 1.00 13.72 85 ILE A N 1
ATOM 635 C CA . ILE A 1 85 ? -20.700 3.937 -5.913 1.00 16.84 85 ILE A CA 1
ATOM 636 C C . ILE A 1 85 ? -21.430 4.795 -6.916 1.00 16.72 85 ILE A C 1
ATOM 637 O O . ILE A 1 85 ? -20.882 5.269 -7.896 1.00 17.80 85 ILE A O 1
ATOM 642 N N . ASN A 1 86 ? -22.697 5.017 -6.643 1.00 18.13 86 ASN A N 1
ATOM 643 C CA . ASN A 1 86 ? -23.528 5.772 -7.556 1.00 19.91 86 ASN A CA 1
ATOM 644 C C . ASN A 1 86 ? -24.327 6.838 -6.807 1.00 21.52 86 ASN A C 1
ATOM 645 O O . ASN A 1 86 ? -24.918 6.542 -5.774 1.00 23.08 86 ASN A O 1
ATOM 650 N N . GLY A 1 89 ? -26.570 10.246 -9.401 1.00 28.29 89 GLY A N 1
ATOM 651 C CA . GLY A 1 89 ? -26.585 9.775 -10.780 1.00 27.92 89 GLY A CA 1
ATOM 652 C C . GLY A 1 89 ? -25.215 9.400 -11.327 1.00 27.51 89 GLY A C 1
ATOM 653 O O . GLY A 1 89 ? -25.123 8.658 -12.305 1.00 28.74 89 GLY A O 1
ATOM 654 N N . GLN A 1 90 ? -24.155 9.923 -10.709 1.00 26.56 90 GLN A N 1
ATOM 655 C CA . GLN A 1 90 ? -22.783 9.755 -11.197 1.00 25.06 90 GLN A CA 1
ATOM 656 C C . GLN A 1 90 ? -22.155 8.441 -10.724 1.00 23.08 90 GLN A C 1
ATOM 657 O O . GLN A 1 90 ? -21.951 8.259 -9.520 1.00 24.02 90 GLN A O 1
ATOM 663 N N . GLY A 1 91 ? -21.844 7.533 -11.651 1.00 19.20 91 GLY A N 1
ATOM 664 C CA . GLY A 1 91 ? -21.001 6.378 -11.296 1.00 15.36 91 GLY A CA 1
ATOM 665 C C . GLY A 1 91 ? -19.591 6.828 -10.977 1.00 13.15 91 GLY A C 1
ATOM 666 O O . GLY A 1 91 ? -19.008 7.642 -11.694 1.00 13.72 91 GLY A O 1
ATOM 667 N N . LYS A 1 92 ? -19.070 6.336 -9.868 1.00 12.51 92 LYS A N 1
ATOM 668 C CA . LYS A 1 92 ? -17.662 6.560 -9.512 1.00 13.18 92 LYS A CA 1
ATOM 669 C C . LYS A 1 92 ? -17.055 5.270 -9.007 1.00 12.12 92 LYS A C 1
ATOM 670 O O . LYS A 1 92 ? -17.774 4.366 -8.546 1.00 13.34 92 LYS A O 1
ATOM 676 N N . ILE A 1 93 ? -15.731 5.200 -9.098 1.00 11.49 93 ILE A N 1
ATOM 677 C CA . ILE A 1 93 ? -14.983 4.152 -8.411 1.00 11.91 93 ILE A CA 1
ATOM 678 C C . ILE A 1 93 ? -14.043 4.821 -7.415 1.00 12.05 93 ILE A C 1
ATOM 679 O O . ILE A 1 93 ? -13.174 5.608 -7.807 1.00 12.15 93 ILE A O 1
ATOM 684 N N . SER A 1 94 ? -14.247 4.530 -6.134 1.00 11.13 94 SER A N 1
ATOM 685 C CA . SER A 1 94 ? -13.406 5.073 -5.080 1.00 11.46 94 SER A CA 1
ATOM 686 C C . SER A 1 94 ? -12.337 4.063 -4.751 1.00 10.50 94 SER A C 1
ATOM 687 O O . SER A 1 94 ? -12.650 2.913 -4.459 1.00 11.53 94 SER A O 1
ATOM 690 N N . THR A 1 95 ? -11.069 4.484 -4.824 1.00 10.73 95 THR A N 1
ATOM 691 C CA . THR A 1 95 ? -9.956 3.530 -4.719 1.00 10.26 95 THR A CA 1
ATOM 692 C C . THR A 1 95 ? -8.878 3.988 -3.753 1.00 10.52 95 THR A C 1
ATOM 693 O O . THR A 1 95 ? -8.707 5.190 -3.479 1.00 11.74 95 THR A O 1
ATOM 697 N N . LEU A 1 96 ? -8.119 3.001 -3.284 1.00 10.32 96 LEU A N 1
ATOM 698 C CA . LEU A 1 96 ? -6.824 3.203 -2.635 1.00 10.62 96 LEU A CA 1
ATOM 699 C C . LEU A 1 96 ? -5.803 2.459 -3.469 1.00 10.32 96 LEU A C 1
ATOM 700 O O . LEU A 1 96 ? -6.026 1.294 -3.855 1.00 11.47 96 LEU A O 1
ATOM 705 N N . TRP A 1 97 ? -4.680 3.110 -3.763 1.00 9.99 97 TRP A N 1
ATOM 706 C CA . TRP A 1 97 ? -3.651 2.497 -4.579 1.00 9.92 97 TRP A CA 1
ATOM 707 C C . TRP A 1 97 ? -2.335 2.355 -3.841 1.00 9.81 97 TRP A C 1
ATOM 708 O O . TRP A 1 97 ? -2.057 3.058 -2.847 1.00 10.99 97 TRP A O 1
ATOM 719 N N . GLN A 1 98 ? -1.521 1.423 -4.347 1.00 9.58 98 GLN A N 1
ATOM 720 C CA . GLN A 1 98 ? -0.157 1.185 -3.878 1.00 9.97 98 GLN A CA 1
ATOM 721 C C . GLN A 1 98 ? 0.736 1.084 -5.103 1.00 9.95 98 GLN A C 1
ATOM 722 O O . GLN A 1 98 ? 0.381 0.430 -6.091 1.00 10.43 98 GLN A O 1
ATOM 728 N N . LEU A 1 99 ? 1.904 1.701 -5.015 1.00 10.51 99 LEU A N 1
ATOM 729 C CA A LEU A 1 99 ? 2.907 1.727 -6.067 0.50 10.87 99 LEU A CA 1
ATOM 730 C CA B LEU A 1 99 ? 2.899 1.666 -6.093 0.50 10.54 99 LEU A CA 1
ATOM 731 C C . LEU A 1 99 ? 4.177 1.083 -5.519 1.00 10.45 99 LEU A C 1
ATOM 732 O O . LEU A 1 99 ? 4.706 1.560 -4.503 1.00 11.39 99 LEU A O 1
ATOM 741 N N . VAL A 1 100 ? 4.651 0.016 -6.152 1.00 10.38 100 VAL A N 1
ATOM 742 C CA . VAL A 1 100 ? 5.894 -0.639 -5.772 1.00 11.16 100 VAL A CA 1
ATOM 743 C C . VAL A 1 100 ? 6.902 -0.490 -6.899 1.00 10.96 100 VAL A C 1
ATOM 744 O O . VAL A 1 100 ? 6.603 -0.731 -8.082 1.00 10.57 100 VAL A O 1
ATOM 748 N N . VAL A 1 101 ? 8.116 -0.116 -6.499 1.00 12.21 101 VAL A N 1
ATOM 749 C CA . VAL A 1 101 ? 9.207 0.141 -7.415 1.00 12.55 101 VAL A CA 1
ATOM 750 C C . VAL A 1 101 ? 10.166 -1.055 -7.449 1.00 12.49 101 VAL A C 1
ATOM 751 O O . VAL A 1 101 ? 10.548 -1.601 -6.400 1.00 13.20 101 VAL A O 1
ATOM 755 N N . ASN A 1 102 ? 10.520 -1.477 -8.651 1.00 12.49 102 ASN A N 1
ATOM 756 C CA . ASN A 1 102 ? 11.565 -2.482 -8.858 1.00 12.58 102 ASN A CA 1
ATOM 757 C C . ASN A 1 102 ? 12.826 -2.127 -8.057 1.00 13.38 102 ASN A C 1
ATOM 758 O O . ASN A 1 102 ? 13.242 -0.966 -8.049 1.00 14.28 102 ASN A O 1
ATOM 763 N N . GLY A 1 103 ? 13.378 -3.121 -7.361 1.00 14.24 103 GLY A N 1
ATOM 764 C CA . GLY A 1 103 ? 14.598 -2.914 -6.584 1.00 14.28 103 GLY A CA 1
ATOM 765 C C . GLY A 1 103 ? 14.380 -2.416 -5.174 1.00 14.35 103 GLY A C 1
ATOM 766 O O . GLY A 1 103 ? 15.354 -2.134 -4.489 1.00 15.87 103 GLY A O 1
ATOM 767 N N . SER A 1 104 ? 13.133 -2.318 -4.717 1.00 14.40 104 SER A N 1
ATOM 768 C CA . SER A 1 104 ? 12.861 -1.883 -3.356 1.00 15.11 104 SER A CA 1
ATOM 769 C C . SER A 1 104 ? 13.383 -2.872 -2.330 1.00 16.27 104 SER A C 1
ATOM 770 O O . SER A 1 104 ? 13.531 -4.065 -2.599 1.00 17.84 104 SER A O 1
ATOM 773 N N . SER A 1 105 ? 13.642 -2.355 -1.139 1.00 16.68 105 SER A N 1
ATOM 774 C CA . SER A 1 105 ? 14.173 -3.170 -0.043 1.00 18.02 105 SER A CA 1
ATOM 775 C C . SER A 1 105 ? 13.354 -3.092 1.244 1.00 17.74 105 SER A C 1
ATOM 776 O O . SER A 1 105 ? 13.574 -3.896 2.157 1.00 18.94 105 SER A O 1
ATOM 779 N N . SER A 1 106 ? 12.397 -2.162 1.320 1.00 17.19 106 SER A N 1
ATOM 780 C CA . SER A 1 106 ? 11.627 -1.966 2.526 1.00 17.24 106 SER A CA 1
ATOM 781 C C . SER A 1 106 ? 10.186 -1.661 2.156 1.00 16.47 106 SER A C 1
ATOM 782 O O . SER A 1 106 ? 9.956 -0.932 1.185 1.00 16.46 106 SER A O 1
ATOM 785 N N . PRO A 1 107 ? 9.224 -2.159 2.953 1.00 17.57 107 PRO A N 1
ATOM 786 C CA . PRO A 1 107 ? 7.811 -1.818 2.706 1.00 17.75 107 PRO A CA 1
ATOM 787 C C . PRO A 1 107 ? 7.523 -0.317 2.802 1.00 16.75 107 PRO A C 1
ATOM 788 O O . PRO A 1 107 ? 6.541 0.156 2.224 1.00 16.46 107 PRO A O 1
ATOM 792 N N . SER A 1 108 ? 8.366 0.416 3.538 1.00 16.98 108 SER A N 1
ATOM 793 C CA . SER A 1 108 ? 8.254 1.873 3.621 1.00 17.47 108 SER A CA 1
ATOM 794 C C . SER A 1 108 ? 8.395 2.561 2.258 1.00 16.69 108 SER A C 1
ATOM 795 O O . SER A 1 108 ? 7.990 3.712 2.100 1.00 18.83 108 SER A O 1
ATOM 798 N N . GLN A 1 109 ? 8.963 1.855 1.277 1.00 15.67 109 GLN A N 1
ATOM 799 C CA . GLN A 1 109 ? 9.177 2.417 -0.054 1.00 15.02 109 GLN A CA 1
ATOM 800 C C . GLN A 1 109 ? 7.958 2.262 -0.974 1.00 14.58 109 GLN A C 1
ATOM 801 O O . GLN A 1 109 ? 7.970 2.793 -2.074 1.00 15.68 109 GLN A O 1
ATOM 807 N N . ILE A 1 110 ? 6.968 1.488 -0.537 1.00 13.74 110 ILE A N 1
ATOM 808 C CA . ILE A 1 110 ? 5.722 1.320 -1.304 1.00 13.40 110 ILE A CA 1
ATOM 809 C C . ILE A 1 110 ? 4.882 2.587 -1.106 1.00 14.42 110 ILE A C 1
ATOM 810 O O . ILE A 1 110 ? 4.601 2.973 0.024 1.00 16.42 110 ILE A O 1
ATOM 815 N N . LEU A 1 111 ? 4.595 3.292 -2.190 1.00 13.61 111 LEU A N 1
ATOM 816 C CA . LEU A 1 111 ? 3.869 4.548 -2.096 1.00 13.57 111 LEU A CA 1
ATOM 817 C C . LEU A 1 111 ? 2.367 4.269 -2.111 1.00 13.15 111 LEU A C 1
ATOM 818 O O . LEU A 1 111 ? 1.909 3.321 -2.729 1.00 13.04 111 LEU A O 1
ATOM 823 N N . LYS A 1 112 ? 1.608 5.101 -1.422 1.00 13.33 112 LYS A N 1
ATOM 824 C CA . LYS A 1 112 ? 0.165 4.915 -1.314 1.00 14.43 112 LYS A CA 1
ATOM 825 C C . LYS A 1 112 ? -0.595 6.206 -1.557 1.00 13.56 112 LYS A C 1
ATOM 826 O O . LYS A 1 112 ? -0.105 7.304 -1.243 1.00 15.16 112 LYS A O 1
ATOM 832 N N . GLY A 1 113 ? -1.821 6.081 -2.055 1.00 12.72 113 GLY A N 1
ATOM 833 C CA . GLY A 1 113 ? -2.667 7.245 -2.175 1.00 12.76 113 GLY A CA 1
ATOM 834 C C . GLY A 1 113 ? -4.098 6.828 -2.465 1.00 12.72 113 GLY A C 1
ATOM 835 O O . GLY A 1 113 ? -4.447 5.646 -2.417 1.00 12.66 113 GLY A O 1
ATOM 836 N N . GLN A 1 114 ? -4.936 7.822 -2.723 1.00 12.49 114 GLN A N 1
ATOM 837 C CA . GLN A 1 114 ? -6.362 7.649 -3.004 1.00 13.60 114 GLN A CA 1
ATOM 838 C C . GLN A 1 114 ? -6.671 8.257 -4.357 1.00 12.69 114 GLN A C 1
ATOM 839 O O . GLN A 1 114 ? -6.294 9.403 -4.628 1.00 14.25 114 GLN A O 1
ATOM 845 N N . ASP A 1 115 ? -7.388 7.508 -5.201 1.00 11.71 115 ASP A N 1
ATOM 846 C CA . ASP A 1 115 ? -7.912 8.044 -6.476 1.00 11.58 115 ASP A CA 1
ATOM 847 C C . ASP A 1 115 ? -9.415 7.835 -6.495 1.00 10.86 115 ASP A C 1
ATOM 848 O O . ASP A 1 115 ? -9.873 6.762 -6.101 1.00 11.37 115 ASP A O 1
ATOM 853 N N . VAL A 1 116 ? -10.161 8.836 -6.953 1.00 10.99 116 VAL A N 1
ATOM 854 C CA A VAL A 1 116 ? -11.575 8.626 -7.245 0.50 11.33 116 VAL A CA 1
ATOM 855 C CA B VAL A 1 116 ? -11.583 8.690 -7.231 0.50 10.58 116 VAL A CA 1
ATOM 856 C C . VAL A 1 116 ? -11.767 8.851 -8.732 1.00 10.96 116 VAL A C 1
ATOM 857 O O . VAL A 1 116 ? -11.373 9.878 -9.294 1.00 11.53 116 VAL A O 1
ATOM 864 N N . PHE A 1 117 ? -12.323 7.827 -9.371 1.00 10.69 117 PHE A N 1
ATOM 865 C CA . PHE A 1 117 ? -12.562 7.845 -10.795 1.00 10.68 117 PHE A CA 1
ATOM 866 C C . PHE A 1 117 ? -14.040 8.082 -11.069 1.00 11.53 117 PHE A C 1
ATOM 867 O O . PHE A 1 117 ? -14.909 7.439 -10.466 1.00 14.35 117 PHE A O 1
ATOM 875 N N . SER A 1 118 ? -14.338 9.014 -11.961 1.00 10.87 118 SER A N 1
ATOM 876 C CA . SER A 1 118 ? -15.712 9.298 -12.370 1.00 10.36 118 SER A CA 1
ATOM 877 C C . SER A 1 118 ? -15.966 8.665 -13.723 1.00 10.22 118 SER A C 1
ATOM 878 O O . SER A 1 118 ? -15.153 8.778 -14.633 1.00 10.48 118 SER A O 1
ATOM 881 N N . GLN A 1 119 ? -17.113 8.016 -13.872 1.00 10.56 119 GLN A N 1
ATOM 882 C CA . GLN A 1 119 ? -17.463 7.416 -15.148 1.00 10.49 119 GLN A CA 1
ATOM 883 C C . GLN A 1 119 ? -17.678 8.520 -16.159 1.00 10.39 119 GLN A C 1
ATOM 884 O O . GLN A 1 119 ? -18.451 9.434 -15.889 1.00 12.32 119 GLN A O 1
ATOM 890 N N . THR A 1 120 ? -17.040 8.424 -17.316 1.00 10.49 120 THR A N 1
ATOM 891 C CA . THR A 1 120 ? -17.250 9.402 -18.370 1.00 11.75 120 THR A CA 1
ATOM 892 C C . THR A 1 120 ? -17.902 8.812 -19.602 1.00 12.12 120 THR A C 1
ATOM 893 O O . THR A 1 120 ? -18.474 9.562 -20.401 1.00 13.69 120 THR A O 1
ATOM 897 N N . SER A 1 121 ? -17.878 7.485 -19.716 1.00 12.54 121 SER A N 1
ATOM 898 C CA . SER A 1 121 ? -18.604 6.756 -20.759 1.00 14.59 121 SER A CA 1
ATOM 899 C C . SER A 1 121 ? -17.946 6.873 -22.116 1.00 16.73 121 SER A C 1
ATOM 900 O O . SER A 1 121 ? -16.769 6.474 -22.244 1.00 17.24 121 SER A O 1
ATOM 903 N N . MET B 1 3 ? 20.578 -21.997 -4.439 1.00 27.63 3 MET B N 1
ATOM 904 C CA . MET B 1 3 ? 20.364 -21.689 -2.999 1.00 26.77 3 MET B CA 1
ATOM 905 C C . MET B 1 3 ? 18.985 -21.043 -2.804 1.00 24.79 3 MET B C 1
ATOM 906 O O . MET B 1 3 ? 17.990 -21.733 -2.999 1.00 25.58 3 MET B O 1
ATOM 911 N N . ALA B 1 4 ? 18.901 -19.757 -2.445 1.00 21.39 4 ALA B N 1
ATOM 912 C CA . ALA B 1 4 ? 17.581 -19.092 -2.366 1.00 19.31 4 ALA B CA 1
ATOM 913 C C . ALA B 1 4 ? 16.785 -19.250 -3.646 1.00 18.31 4 ALA B C 1
ATOM 914 O O . ALA B 1 4 ? 17.313 -19.108 -4.752 1.00 18.83 4 ALA B O 1
ATOM 916 N N . GLN B 1 5 ? 15.490 -19.497 -3.482 1.00 17.19 5 GLN B N 1
ATOM 917 C CA . GLN B 1 5 ? 14.552 -19.484 -4.588 1.00 17.08 5 GLN B CA 1
ATOM 918 C C . GLN B 1 5 ? 14.410 -18.074 -5.178 1.00 17.41 5 GLN B C 1
ATOM 919 O O . GLN B 1 5 ? 14.343 -17.103 -4.442 1.00 16.98 5 GLN B O 1
ATOM 925 N N . GLU B 1 6 ? 14.398 -17.974 -6.502 1.00 17.82 6 GLU B N 1
ATOM 926 C CA . GLU B 1 6 ? 14.208 -16.698 -7.183 1.00 18.18 6 GLU B CA 1
ATOM 927 C C . GLU B 1 6 ? 12.757 -16.477 -7.589 1.00 18.26 6 GLU B C 1
ATOM 928 O O . GLU B 1 6 ? 11.940 -17.414 -7.594 1.00 18.12 6 GLU B O 1
ATOM 934 N N . LEU B 1 7 ? 12.461 -15.235 -7.947 1.00 18.07 7 LEU B N 1
ATOM 935 C CA . LEU B 1 7 ? 11.122 -14.872 -8.402 1.00 17.94 7 LEU B CA 1
ATOM 936 C C . LEU B 1 7 ? 10.977 -15.256 -9.872 1.00 18.35 7 LEU B C 1
ATOM 937 O O . LEU B 1 7 ? 11.433 -14.529 -10.762 1.00 20.72 7 LEU B O 1
ATOM 942 N N . THR B 1 8 ? 10.387 -16.420 -10.124 1.00 17.43 8 THR B N 1
ATOM 943 C CA . THR B 1 8 ? 10.259 -16.937 -11.477 1.00 17.09 8 THR B CA 1
ATOM 944 C C . THR B 1 8 ? 8.880 -17.525 -11.729 1.00 16.15 8 THR B C 1
ATOM 945 O O . THR B 1 8 ? 8.093 -17.738 -10.799 1.00 15.98 8 THR B O 1
ATOM 949 N N . ALA B 1 9 ? 8.609 -17.830 -12.988 1.00 15.61 9 ALA B N 1
ATOM 950 C CA . ALA B 1 9 ? 7.486 -18.674 -13.291 1.00 14.81 9 ALA B CA 1
ATOM 951 C C . ALA B 1 9 ? 7.664 -19.970 -12.521 1.00 14.26 9 ALA B C 1
ATOM 952 O O . ALA B 1 9 ? 8.800 -20.406 -12.280 1.00 15.17 9 ALA B O 1
ATOM 954 N N . MET B 1 10 ? 6.553 -20.604 -12.173 1.00 13.44 10 MET B N 1
ATOM 955 C CA . MET B 1 10 ? 6.560 -21.894 -11.477 1.00 12.96 10 MET B CA 1
ATOM 956 C C . MET B 1 10 ? 7.340 -21.824 -10.162 1.00 11.96 10 MET B C 1
ATOM 957 O O . MET B 1 10 ? 8.223 -22.644 -9.882 1.00 14.12 10 MET B O 1
ATOM 962 N N . SER B 1 11 ? 7.017 -20.832 -9.342 1.00 11.79 11 SER B N 1
ATOM 963 C CA . SER B 1 11 ? 7.612 -20.683 -8.011 1.00 11.75 11 SER B CA 1
ATOM 964 C C . SER B 1 11 ? 6.488 -20.513 -6.998 1.00 10.90 11 SER B C 1
ATOM 965 O O . SER B 1 11 ? 5.453 -19.891 -7.291 1.00 11.99 11 SER B O 1
ATOM 968 N N . ALA B 1 12 ? 6.669 -21.099 -5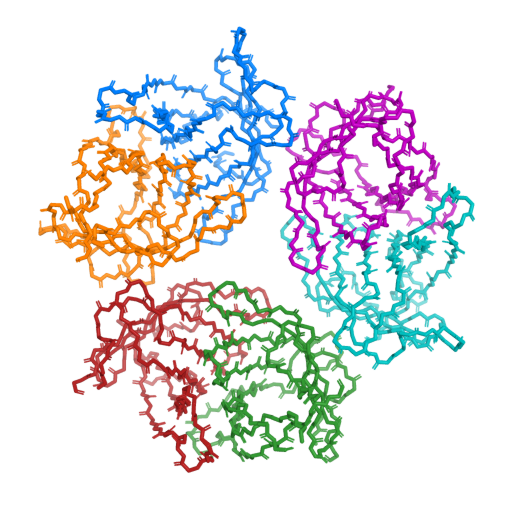.818 1.00 10.79 12 ALA B N 1
ATOM 969 C CA . ALA B 1 12 ? 5.665 -21.089 -4.763 1.00 10.92 12 ALA B CA 1
ATOM 970 C C . ALA B 1 12 ? 6.204 -20.407 -3.510 1.00 10.38 12 ALA B C 1
ATOM 971 O O . ALA B 1 12 ? 7.389 -20.519 -3.166 1.00 11.63 12 ALA B O 1
ATOM 973 N N . TRP B 1 13 ? 5.303 -19.735 -2.815 1.00 10.49 13 TRP B N 1
ATOM 974 C CA . TRP B 1 13 ? 5.662 -18.801 -1.732 1.00 10.45 13 TRP B CA 1
ATOM 975 C C . TRP B 1 13 ? 4.625 -18.922 -0.635 1.00 10.37 13 TRP B C 1
ATOM 976 O O . TRP B 1 13 ? 3.446 -18.849 -0.953 1.00 10.40 13 TRP B O 1
ATOM 987 N N . VAL B 1 14 ? 5.031 -19.053 0.626 1.00 11.03 14 VAL B N 1
ATOM 988 C CA A VAL B 1 14 ? 4.105 -19.332 1.736 0.50 11.33 14 VAL B CA 1
ATOM 989 C CA B VAL B 1 14 ? 4.100 -19.320 1.714 0.50 11.73 14 VAL B CA 1
ATOM 990 C C . VAL B 1 14 ? 4.209 -18.233 2.782 1.00 11.28 14 VAL B C 1
ATOM 991 O O . VAL B 1 14 ? 5.297 -17.921 3.264 1.00 12.23 14 VAL B O 1
ATOM 998 N N . ASN B 1 15 ? 3.091 -17.648 3.168 1.00 11.15 15 ASN B N 1
ATOM 999 C CA . ASN B 1 15 ? 3.108 -16.563 4.148 1.00 11.64 15 ASN B CA 1
ATOM 1000 C C . ASN B 1 15 ? 2.997 -17.043 5.591 1.00 12.04 15 ASN B C 1
ATOM 1001 O O . ASN B 1 15 ? 2.983 -18.232 5.899 1.00 12.32 15 ASN B O 1
ATOM 1006 N N . GLN B 1 16 ? 2.977 -16.075 6.498 1.00 12.73 16 GLN B N 1
ATOM 1007 C CA . GLN B 1 16 ? 2.953 -16.337 7.951 1.00 13.40 16 GLN B CA 1
ATOM 1008 C C . GLN B 1 16 ? 1.668 -17.016 8.473 1.00 13.23 16 GLN B C 1
ATOM 1009 O O . GLN B 1 16 ? 1.614 -17.453 9.638 1.00 14.51 16 GLN B O 1
ATOM 1015 N N . ASP B 1 17 ? 0.626 -17.065 7.654 1.00 12.76 17 ASP B N 1
ATOM 1016 C CA . ASP B 1 17 ? -0.592 -17.794 7.971 1.00 13.51 17 ASP B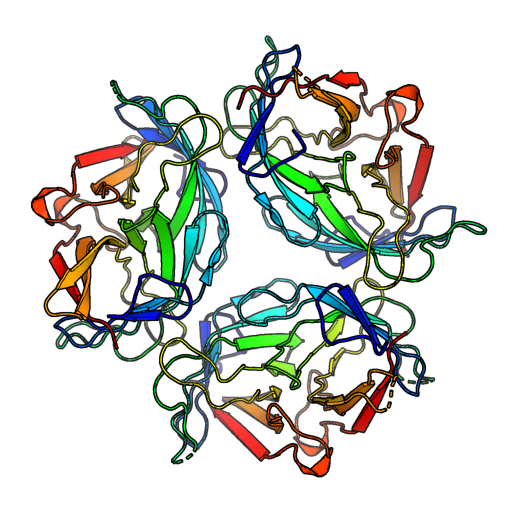 CA 1
ATOM 1017 C C . ASP B 1 17 ? -0.575 -19.223 7.453 1.00 13.40 17 ASP B C 1
ATOM 1018 O O . ASP B 1 17 ? -1.499 -19.989 7.749 1.00 14.47 17 ASP B O 1
ATOM 1023 N N . GLY B 1 18 ? 0.437 -19.564 6.645 1.00 12.00 18 GLY B N 1
ATOM 1024 C CA . GLY B 1 18 ? 0.472 -20.861 5.962 1.00 11.89 18 GLY B CA 1
ATOM 1025 C C . GLY B 1 18 ? -0.153 -20.868 4.574 1.00 11.00 18 GLY B C 1
ATOM 1026 O O . GLY B 1 18 ? -0.259 -21.930 3.960 1.00 11.41 18 GLY B O 1
ATOM 1027 N N . SER B 1 19 ? -0.545 -19.695 4.066 1.00 10.91 19 SER B N 1
ATOM 1028 C CA . SER B 1 19 ? -1.181 -19.592 2.737 1.00 10.52 19 SER B CA 1
ATOM 1029 C C . SER B 1 19 ? -0.138 -19.568 1.652 1.00 10.29 19 SER B C 1
ATOM 1030 O O . SER B 1 19 ? 0.921 -18.974 1.834 1.00 10.72 19 SER B O 1
ATOM 1033 N N . THR B 1 20 ? -0.436 -20.171 0.503 1.00 9.71 20 THR B N 1
ATOM 1034 C CA . THR B 1 20 ? 0.544 -20.276 -0.575 1.00 9.91 20 THR B CA 1
ATOM 1035 C C . THR B 1 20 ? 0.077 -19.584 -1.859 1.00 8.78 20 THR B C 1
ATOM 1036 O O . THR B 1 20 ? -1.042 -19.812 -2.339 1.00 9.40 20 THR B O 1
ATOM 1040 N N . LEU B 1 21 ? 0.967 -18.767 -2.410 1.00 9.43 21 LEU B N 1
ATOM 1041 C CA . LEU B 1 21 ? 0.930 -18.318 -3.791 1.00 9.41 21 LEU B CA 1
ATOM 1042 C C . LEU B 1 21 ? 1.707 -19.262 -4.675 1.00 8.95 21 LEU B C 1
ATOM 1043 O O . LEU B 1 21 ? 2.914 -19.447 -4.479 1.00 9.42 21 LEU B O 1
ATOM 1048 N N . TYR B 1 22 ? 1.019 -19.856 -5.640 1.00 8.98 22 TYR B N 1
ATOM 1049 C CA . TYR B 1 22 ? 1.602 -20.715 -6.678 1.00 9.67 22 TYR B CA 1
ATOM 1050 C C . TYR B 1 22 ? 1.684 -19.888 -7.947 1.00 9.76 22 TYR B C 1
ATOM 1051 O O . TYR B 1 22 ? 0.637 -19.663 -8.596 1.00 10.64 22 TYR B O 1
ATOM 1060 N N . ILE B 1 23 ? 2.857 -19.374 -8.285 1.00 10.36 23 ILE B N 1
ATOM 1061 C CA . ILE B 1 23 ? 3.015 -18.645 -9.527 1.00 10.75 23 ILE B CA 1
ATOM 1062 C C . ILE B 1 23 ? 3.143 -19.626 -10.667 1.00 10.67 23 ILE B C 1
ATOM 1063 O O . ILE B 1 23 ? 4.053 -20.462 -10.655 1.00 12.82 23 ILE B O 1
ATOM 1068 N N . ASN B 1 24 ? 2.244 -19.533 -11.639 1.00 10.76 24 ASN B N 1
ATOM 1069 C CA . ASN B 1 24 ? 2.245 -20.392 -12.792 1.00 12.16 24 ASN B CA 1
ATOM 1070 C C . ASN B 1 24 ? 3.082 -19.821 -13.925 1.00 12.38 24 ASN B C 1
ATOM 1071 O O . ASN B 1 24 ? 4.187 -20.298 -14.153 1.00 18.69 24 ASN B O 1
ATOM 1076 N N . SER B 1 25 ? 2.569 -18.844 -14.655 1.00 12.56 25 SER B N 1
ATOM 1077 C CA . SER B 1 25 ? 3.270 -18.230 -15.765 1.00 11.83 25 SER B CA 1
ATOM 1078 C C . SER B 1 25 ? 3.663 -16.791 -15.443 1.00 10.88 25 SER B C 1
ATOM 1079 O O . SER B 1 25 ? 2.963 -16.073 -14.713 1.00 11.12 25 SER B O 1
ATOM 1082 N N . ILE B 1 26 ? 4.801 -16.390 -15.994 1.00 11.45 26 ILE B N 1
ATOM 1083 C CA . ILE B 1 26 ? 5.182 -14.993 -16.115 1.00 11.87 26 ILE B CA 1
ATOM 1084 C C . ILE B 1 26 ? 5.594 -14.804 -17.575 1.00 11.90 26 ILE B C 1
ATOM 1085 O O . ILE B 1 26 ? 6.605 -15.358 -18.022 1.00 13.11 26 ILE B O 1
ATOM 1090 N N . ASN B 1 27 ? 4.769 -14.089 -18.338 1.00 12.16 27 ASN B N 1
ATOM 1091 C CA . ASN B 1 27 ? 4.964 -14.029 -19.788 1.00 12.49 27 ASN B CA 1
ATOM 1092 C C . ASN B 1 27 ? 6.015 -13.012 -20.180 1.00 12.18 27 ASN B C 1
ATOM 1093 O O . ASN B 1 27 ? 6.653 -12.410 -19.319 1.00 12.29 27 ASN B O 1
ATOM 1098 N N . ALA B 1 28 ? 6.195 -12.812 -21.478 1.00 12.99 28 ALA B N 1
ATOM 1099 C CA . ALA B 1 28 ? 7.260 -11.967 -21.981 1.00 14.09 28 ALA B CA 1
ATOM 1100 C C . ALA B 1 28 ? 7.138 -10.524 -21.500 1.00 13.71 28 ALA B C 1
ATOM 1101 O O . ALA B 1 28 ? 8.131 -9.814 -21.403 1.00 15.48 28 ALA B O 1
ATOM 1103 N N . GLN B 1 29 ? 5.904 -10.096 -21.215 1.00 12.34 29 GLN B N 1
ATOM 1104 C CA . GLN B 1 29 ? 5.623 -8.755 -20.721 1.00 12.39 29 GLN B CA 1
ATOM 1105 C C . GLN B 1 29 ? 5.664 -8.697 -19.186 1.00 11.82 29 GLN B C 1
ATOM 1106 O O . GLN B 1 29 ? 5.540 -7.614 -18.620 1.00 12.38 29 GLN B O 1
ATOM 1112 N N . GLY B 1 30 ? 5.834 -9.835 -18.521 1.00 10.96 30 GLY B N 1
ATOM 1113 C CA . GLY B 1 30 ? 5.806 -9.894 -17.053 1.00 10.85 30 GLY B CA 1
ATOM 1114 C C . GLY B 1 30 ? 4.403 -10.059 -16.487 1.00 9.47 30 GLY B C 1
ATOM 1115 O O . GLY B 1 30 ? 4.215 -9.936 -15.293 1.00 10.23 30 GLY B O 1
ATOM 1116 N N . GLU B 1 31 ? 3.407 -10.339 -17.318 1.00 9.86 31 GLU B N 1
ATOM 1117 C CA . GLU B 1 31 ? 2.081 -10.607 -16.787 1.00 9.88 31 GLU B CA 1
ATOM 1118 C C . GLU B 1 31 ? 2.056 -11.964 -16.117 1.00 9.70 31 GLU B C 1
ATOM 1119 O O . GLU B 1 31 ? 2.610 -12.933 -16.655 1.00 10.67 31 GLU B O 1
ATOM 1125 N N . LEU B 1 32 ? 1.447 -12.034 -14.941 1.00 9.38 32 LEU B N 1
ATOM 1126 C CA . LEU B 1 32 ? 1.472 -13.209 -14.098 1.00 9.62 32 LEU B CA 1
ATOM 1127 C C . LEU B 1 32 ? 0.130 -13.923 -14.072 1.00 9.02 32 LEU B C 1
ATOM 1128 O O . LEU B 1 32 ? -0.928 -13.275 -14.028 1.00 9.11 32 LEU B O 1
ATOM 1133 N N . THR B 1 33 ? 0.177 -15.246 -14.007 1.00 9.07 33 THR B N 1
ATOM 1134 C CA . THR B 1 33 ? -0.976 -16.070 -13.647 1.00 9.54 33 THR B CA 1
ATOM 1135 C C . THR B 1 33 ? -0.538 -17.002 -12.528 1.00 8.61 33 THR B C 1
ATOM 1136 O O . THR B 1 33 ? 0.652 -17.284 -12.352 1.00 9.88 33 THR B O 1
ATOM 1140 N N . GLY B 1 34 ? -1.508 -17.466 -11.754 1.00 9.28 34 GLY B N 1
ATOM 1141 C CA . GLY B 1 34 ? -1.227 -18.446 -10.722 1.00 9.55 34 GLY B CA 1
ATOM 1142 C C . GLY B 1 34 ? -2.467 -18.804 -9.950 1.00 8.32 34 GLY B C 1
ATOM 1143 O O . GLY B 1 34 ? -3.605 -18.527 -10.380 1.00 8.27 34 GLY B O 1
ATOM 1144 N N . SER B 1 35 ? -2.271 -19.445 -8.812 1.00 9.06 35 SER B N 1
ATOM 1145 C CA . SER B 1 35 ? -3.327 -19.882 -7.902 1.00 9.32 35 SER B CA 1
ATOM 1146 C C . SER B 1 35 ? -2.926 -19.509 -6.488 1.00 8.40 35 SER B C 1
ATOM 1147 O O . SER B 1 35 ? -1.732 -19.431 -6.178 1.00 10.06 35 SER B O 1
ATOM 1150 N N . TYR B 1 36 ? -3.897 -19.320 -5.613 1.00 8.49 36 TYR B N 1
ATOM 1151 C CA . TYR B 1 36 ? -3.670 -19.027 -4.205 1.00 8.91 36 TYR B CA 1
ATOM 1152 C C . TYR B 1 36 ? -4.492 -19.987 -3.371 1.00 8.69 36 TYR B C 1
ATOM 1153 O O . TYR B 1 36 ? -5.689 -20.188 -3.642 1.00 9.25 36 TYR B O 1
ATOM 1162 N N . ILE B 1 37 ? -3.853 -20.552 -2.346 1.00 8.95 37 ILE B N 1
ATOM 1163 C CA . ILE B 1 37 ? -4.570 -21.345 -1.356 1.00 9.43 37 ILE B CA 1
ATOM 1164 C C . ILE B 1 37 ? -4.404 -20.698 0.005 1.00 9.27 37 ILE B C 1
ATOM 1165 O O . ILE B 1 37 ? -3.277 -20.586 0.528 1.00 9.91 37 ILE B O 1
ATOM 1170 N N . ASN B 1 38 ? -5.521 -20.228 0.547 1.00 9.77 38 ASN B N 1
ATOM 1171 C CA . ASN B 1 38 ? -5.579 -19.620 1.877 1.00 10.01 38 ASN B CA 1
ATOM 1172 C C . ASN B 1 38 ? -5.630 -20.712 2.926 1.00 10.13 38 ASN B C 1
ATOM 1173 O O . ASN B 1 38 ? -6.396 -21.674 2.831 1.00 10.87 38 ASN B O 1
ATOM 1178 N N . ARG B 1 39 ? -4.803 -20.545 3.958 1.00 10.71 39 ARG B N 1
ATOM 1179 C CA . ARG B 1 39 ? -4.819 -21.474 5.091 1.00 11.32 39 ARG B CA 1
ATOM 1180 C C . ARG B 1 39 ? -4.833 -20.735 6.432 1.00 12.40 39 ARG B C 1
ATOM 1181 O O . ARG B 1 39 ? -4.392 -21.273 7.454 1.00 13.09 39 ARG B O 1
ATOM 1189 N N . ALA B 1 40 ? -5.305 -19.490 6.437 1.00 12.07 40 ALA B N 1
ATOM 1190 C CA . ALA B 1 40 ? -5.370 -18.699 7.681 1.00 13.23 40 ALA B CA 1
ATOM 1191 C C . ALA B 1 40 ? -6.421 -19.263 8.635 1.00 13.11 40 ALA B C 1
ATOM 1192 O O . ALA B 1 40 ? -7.616 -19.254 8.342 1.00 13.30 40 ALA B O 1
ATOM 1194 N N . ALA B 1 41 ? -5.958 -19.764 9.784 1.00 14.48 41 ALA B N 1
ATOM 1195 C CA . ALA B 1 41 ? -6.837 -20.441 10.747 1.00 15.45 41 ALA B CA 1
ATOM 1196 C C . ALA B 1 41 ? -8.014 -19.569 11.156 1.00 15.06 41 ALA B C 1
ATOM 1197 O O . ALA B 1 41 ? -7.837 -18.390 11.473 1.00 15.64 41 ALA B O 1
ATOM 1199 N N . GLY B 1 42 ? -9.207 -20.162 11.140 1.00 15.23 42 GLY B N 1
ATOM 1200 C CA . GLY B 1 42 ? -10.444 -19.468 11.489 1.00 15.74 42 GLY B CA 1
ATOM 1201 C C . GLY B 1 42 ? -11.158 -18.779 10.342 1.00 15.67 42 GLY B C 1
ATOM 1202 O O . GLY B 1 42 ? -12.332 -18.416 10.459 1.00 17.67 42 GLY B O 1
ATOM 1203 N N . PHE B 1 43 ? -10.460 -18.588 9.230 1.00 15.75 43 PHE B N 1
ATOM 1204 C CA . PHE B 1 43 ? -11.021 -17.873 8.098 1.00 15.72 43 PHE B CA 1
ATOM 1205 C C . PHE B 1 43 ? -11.700 -18.816 7.114 1.00 14.59 43 PHE B C 1
ATOM 1206 O O . PHE B 1 43 ? -11.457 -20.028 7.110 1.00 15.20 43 PHE B O 1
ATOM 1214 N N . ALA B 1 44 ? -12.592 -18.247 6.316 1.00 15.02 44 ALA B N 1
ATOM 1215 C CA . ALA B 1 44 ? -13.259 -18.992 5.268 1.00 14.04 44 ALA B CA 1
ATOM 1216 C C . ALA B 1 44 ? -12.399 -18.988 3.999 1.00 13.31 44 ALA B C 1
ATOM 1217 O O . ALA B 1 44 ? -11.271 -18.470 3.985 1.00 13.40 44 ALA B O 1
ATOM 1219 N N . CYS B 1 45 ? -12.942 -19.578 2.934 1.00 12.38 45 CYS B N 1
ATOM 1220 C CA . CYS B 1 45 ? -12.215 -19.717 1.662 1.00 11.55 45 CYS B CA 1
ATOM 1221 C C . CYS B 1 45 ? -10.816 -20.327 1.857 1.00 11.17 45 CYS B C 1
ATOM 1222 O O . CYS B 1 45 ? -9.836 -19.873 1.253 1.00 11.16 45 CYS B O 1
ATOM 1225 N N . GLN B 1 46 ? -10.749 -21.391 2.663 1.00 11.84 46 GLN B N 1
ATOM 1226 C CA . GLN B 1 46 ? -9.480 -22.115 2.852 1.00 11.66 46 GLN B CA 1
ATOM 1227 C C . GLN B 1 46 ? -9.405 -23.370 1.986 1.00 11.72 46 GLN B C 1
ATOM 1228 O O . GLN B 1 46 ? -10.431 -23.950 1.618 1.00 12.88 46 GLN B O 1
ATOM 1234 N N . ASN B 1 47 ? -8.178 -23.808 1.709 1.00 11.35 47 ASN B N 1
ATOM 1235 C CA . ASN B 1 47 ? -7.881 -25.137 1.156 1.00 12.65 47 ASN B CA 1
ATOM 1236 C C . ASN B 1 47 ? -8.387 -25.415 -0.241 1.00 13.37 47 ASN B C 1
ATOM 1237 O O . ASN B 1 47 ? -8.465 -26.576 -0.630 1.00 17.39 47 ASN B O 1
ATOM 1242 N N . SER B 1 48 ? -8.805 -24.396 -0.973 1.00 12.50 48 SER B N 1
ATOM 1243 C CA . SER B 1 48 ? -9.205 -24.589 -2.364 1.00 11.25 48 SER B CA 1
ATOM 1244 C C . SER B 1 48 ? -8.495 -23.516 -3.189 1.00 10.30 48 SER B C 1
ATOM 1245 O O . SER B 1 48 ? -8.166 -22.444 -2.677 1.00 10.92 48 SER B O 1
ATOM 1248 N N . PRO B 1 49 ? -8.223 -23.794 -4.469 1.00 9.87 49 PRO B N 1
ATOM 1249 C CA . PRO B 1 49 ? -7.447 -22.827 -5.239 1.00 9.47 49 PRO B CA 1
ATOM 1250 C C . PRO B 1 49 ? -8.277 -21.675 -5.763 1.00 9.07 49 PRO B C 1
ATOM 1251 O O . PRO B 1 49 ? -9.392 -21.871 -6.290 1.00 9.49 49 PRO B O 1
ATOM 1255 N N . TYR B 1 50 ? -7.708 -20.470 -5.614 1.00 8.53 50 TYR B N 1
ATOM 1256 C CA . TYR B 1 50 ? -8.312 -19.240 -6.153 1.00 8.37 50 TYR B CA 1
ATOM 1257 C C . TYR B 1 50 ? -7.405 -18.674 -7.226 1.00 8.53 50 TYR B C 1
ATOM 1258 O O . TYR B 1 50 ? -6.206 -18.524 -7.006 1.00 8.69 50 TYR B O 1
ATOM 1267 N N . PRO B 1 51 ? -7.928 -18.415 -8.430 1.00 8.71 51 PRO B N 1
ATOM 1268 C CA . PRO B 1 51 ? -7.086 -17.833 -9.481 1.00 9.00 51 PRO B CA 1
ATOM 1269 C C . PRO B 1 51 ? -6.468 -16.475 -9.125 1.00 8.64 51 PRO B C 1
ATOM 1270 O O . PRO B 1 51 ? -7.111 -15.648 -8.470 1.00 8.90 51 PRO B O 1
ATOM 1274 N N . VAL B 1 52 ? -5.257 -16.261 -9.622 1.00 8.20 52 VAL B N 1
ATOM 1275 C CA . VAL B 1 52 ? -4.486 -15.055 -9.390 1.00 7.99 52 VAL B CA 1
ATOM 1276 C C . VAL B 1 52 ? -4.030 -14.468 -10.717 1.00 7.66 52 VAL B C 1
ATOM 1277 O O . VAL B 1 52 ? -3.637 -15.212 -11.635 1.00 8.17 52 VAL B O 1
ATOM 1281 N N . ASN B 1 53 ? -4.057 -13.146 -10.806 1.00 7.77 53 ASN B N 1
ATOM 1282 C CA . ASN B 1 53 ? -3.365 -12.457 -11.885 1.00 7.97 53 ASN B CA 1
ATOM 1283 C C . ASN B 1 53 ? -2.468 -11.367 -11.282 1.00 7.88 53 ASN B C 1
ATOM 1284 O O . ASN B 1 53 ? -2.471 -11.160 -10.075 1.00 8.52 53 ASN B O 1
ATOM 1289 N N . GLY B 1 54 ? -1.673 -10.703 -12.120 1.00 8.68 54 GLY B N 1
ATOM 1290 C CA . GLY B 1 54 ? -0.775 -9.661 -11.623 1.00 9.38 54 GLY B CA 1
ATOM 1291 C C . GLY B 1 54 ? 0.315 -9.359 -12.612 1.00 8.65 54 GLY B C 1
ATOM 1292 O O . GLY B 1 54 ? 0.194 -9.653 -13.813 1.00 8.29 54 GLY B O 1
ATOM 1293 N N . TRP B 1 55 ? 1.412 -8.820 -12.070 1.00 8.62 55 TRP B N 1
ATOM 1294 C CA . TRP B 1 55 ? 2.548 -8.325 -12.862 1.00 8.28 55 TRP B CA 1
ATOM 1295 C C . TRP B 1 55 ? 3.838 -8.525 -12.080 1.00 8.64 55 TRP B C 1
ATOM 1296 O O . TRP B 1 55 ? 3.857 -8.391 -10.847 1.00 9.04 55 TRP B O 1
ATOM 1307 N N . VAL B 1 56 ? 4.920 -8.764 -12.809 1.00 9.22 56 VAL B N 1
ATOM 1308 C CA . VAL B 1 56 ? 6.273 -8.747 -12.258 1.00 9.94 56 VAL B CA 1
ATOM 1309 C C . VAL B 1 56 ? 7.097 -7.742 -13.057 1.00 10.50 56 VAL B C 1
ATOM 1310 O O . VAL B 1 56 ? 7.045 -7.720 -14.291 1.00 10.93 56 VAL B O 1
ATOM 1314 N N . PHE B 1 57 ? 7.883 -6.939 -12.344 1.00 10.86 57 PHE B N 1
ATOM 1315 C CA . PHE B 1 57 ? 8.796 -5.985 -12.975 1.00 10.97 57 PHE B CA 1
ATOM 1316 C C . PHE B 1 57 ? 10.100 -6.065 -12.197 1.00 11.15 57 PHE B C 1
ATOM 1317 O O . PHE B 1 57 ? 10.259 -5.423 -11.159 1.00 11.45 57 PHE B O 1
ATOM 1325 N N . GLY B 1 58 ? 11.025 -6.893 -12.667 1.00 11.90 58 GLY B N 1
ATOM 1326 C CA . GLY B 1 58 ? 12.282 -7.132 -11.947 1.00 12.47 58 GLY B CA 1
ATOM 1327 C C . GLY B 1 58 ? 11.989 -7.845 -10.648 1.00 12.56 58 GLY B C 1
ATOM 1328 O O . GLY B 1 58 ? 11.514 -8.986 -10.636 1.00 14.46 58 GLY B O 1
ATOM 1329 N N . THR B 1 59 ? 12.242 -7.164 -9.537 1.00 12.43 59 THR B N 1
ATOM 1330 C CA . THR B 1 59 ? 11.896 -7.702 -8.232 1.00 12.59 59 THR B CA 1
ATOM 1331 C C . THR B 1 59 ? 10.582 -7.182 -7.661 1.00 12.02 59 THR B C 1
ATOM 1332 O O . THR B 1 59 ? 10.171 -7.645 -6.614 1.00 12.94 59 THR B O 1
ATOM 1336 N N . ALA B 1 60 ? 9.933 -6.232 -8.347 1.00 11.21 60 ALA B N 1
ATOM 1337 C CA . ALA B 1 60 ? 8.612 -5.767 -7.944 1.00 10.74 60 ALA B CA 1
ATOM 1338 C C . ALA B 1 60 ? 7.557 -6.752 -8.453 1.00 10.15 60 ALA B C 1
ATOM 1339 O O . ALA B 1 60 ? 7.672 -7.313 -9.545 1.00 10.73 60 ALA B O 1
ATOM 1341 N N . ILE B 1 61 ? 6.511 -6.917 -7.658 1.00 9.93 61 ILE B N 1
ATOM 1342 C CA . ILE B 1 61 ? 5.406 -7.821 -8.023 1.00 9.69 61 ILE B CA 1
ATOM 1343 C C . ILE B 1 61 ? 4.101 -7.298 -7.457 1.00 9.22 61 ILE B C 1
ATOM 1344 O O . ILE B 1 61 ? 4.040 -6.763 -6.335 1.00 10.34 61 ILE B O 1
ATOM 1349 N N . SER B 1 62 ? 3.042 -7.417 -8.245 1.00 8.82 62 SER B N 1
ATOM 1350 C CA A SER B 1 62 ? 1.675 -7.266 -7.757 0.50 8.59 62 SER B CA 1
ATOM 1351 C CA B SER B 1 62 ? 1.711 -7.308 -7.693 0.50 9.34 62 SER B CA 1
ATOM 1352 C C . SER B 1 62 ? 0.924 -8.547 -8.095 1.00 8.66 62 SER B C 1
ATOM 1353 O O . SER B 1 62 ? 1.130 -9.134 -9.171 1.00 8.92 62 SER B O 1
ATOM 1358 N N . PHE B 1 63 ? 0.039 -8.969 -7.207 1.00 8.03 63 PHE B N 1
ATOM 1359 C CA . PHE B 1 63 ? -0.871 -10.063 -7.565 1.00 8.07 63 PHE B CA 1
ATOM 1360 C C . PHE B 1 63 ? -2.164 -9.871 -6.837 1.00 7.83 63 PHE B C 1
ATOM 1361 O O . PHE B 1 63 ? -2.215 -9.238 -5.783 1.00 9.10 63 PHE B O 1
ATOM 1369 N N . SER B 1 64 ? -3.236 -10.392 -7.427 1.00 7.91 64 SER B N 1
ATOM 1370 C CA A SER B 1 64 ? -4.573 -10.192 -6.863 0.50 7.72 64 SER B CA 1
ATOM 1371 C CA B SER B 1 64 ? -4.603 -10.154 -6.964 0.50 8.45 64 SER B CA 1
ATOM 1372 C C . SER B 1 64 ? -5.430 -11.414 -7.129 1.00 7.67 64 SER B C 1
ATOM 1373 O O . SER B 1 64 ? -5.295 -12.105 -8.162 1.00 8.00 64 SER B O 1
ATOM 1378 N N . THR B 1 65 ? -6.317 -11.686 -6.166 1.00 8.77 65 THR B N 1
ATOM 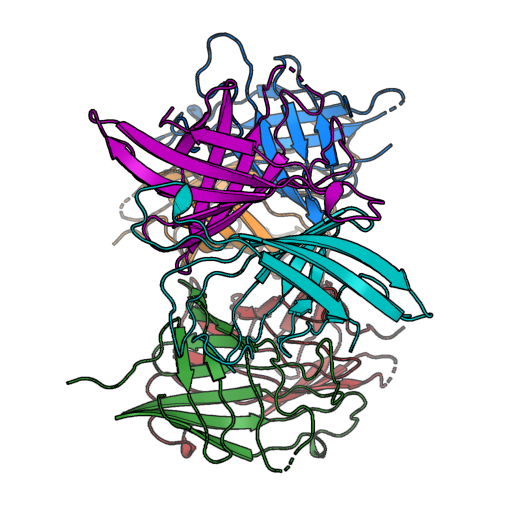1379 C CA . THR B 1 65 ? -7.236 -12.809 -6.254 1.00 9.15 65 THR B CA 1
ATOM 1380 C C . THR B 1 65 ? -8.637 -12.356 -5.899 1.00 8.66 65 THR B C 1
ATOM 1381 O O . THR B 1 65 ? -8.841 -11.597 -4.937 1.00 9.47 65 THR B O 1
ATOM 1385 N N . LYS B 1 66 ? -9.604 -12.833 -6.680 1.00 9.02 66 LYS B N 1
ATOM 1386 C CA . LYS B 1 66 ? -11.017 -12.703 -6.364 1.00 8.93 66 LYS B CA 1
ATOM 1387 C C . LYS B 1 66 ? -11.447 -13.925 -5.564 1.00 8.99 66 LYS B C 1
ATOM 1388 O O . LYS B 1 66 ? -11.228 -15.063 -5.986 1.00 8.86 66 LYS B O 1
ATOM 1394 N N . TRP B 1 67 ? -12.076 -13.706 -4.411 1.00 9.27 67 TRP B N 1
ATOM 1395 C CA . TRP B 1 67 ? -12.450 -14.817 -3.539 1.00 9.47 67 TRP B CA 1
ATOM 1396 C C . TRP B 1 67 ? -13.758 -15.459 -3.965 1.00 9.13 67 TRP B C 1
ATOM 1397 O O . TRP B 1 67 ? -14.767 -15.441 -3.237 1.00 10.02 67 TRP B O 1
ATOM 1408 N N . LEU B 1 68 ? -13.748 -16.038 -5.157 1.00 9.44 68 LEU B N 1
ATOM 1409 C CA . LEU B 1 68 ? -14.867 -16.818 -5.656 1.00 10.38 68 LEU B CA 1
ATOM 1410 C C . LEU B 1 68 ? -14.258 -17.931 -6.484 1.00 9.98 68 LEU B C 1
ATOM 1411 O O . LEU B 1 68 ? -13.446 -17.687 -7.366 1.00 11.65 68 LEU B O 1
ATOM 1416 N N . ASN B 1 69 ? -14.648 -19.161 -6.186 1.00 10.09 69 ASN B N 1
ATOM 1417 C CA . ASN B 1 69 ? -14.247 -20.301 -7.001 1.00 11.38 69 ASN B CA 1
ATOM 1418 C C . ASN B 1 69 ? -15.425 -21.292 -7.016 1.00 11.40 69 ASN B C 1
ATOM 1419 O O . ASN B 1 69 ? -16.556 -20.945 -6.624 1.00 13.01 69 ASN B O 1
ATOM 1424 N N . SER B 1 70 ? -15.159 -22.513 -7.459 1.00 12.99 70 SER B N 1
ATOM 1425 C CA . SER B 1 70 ? -16.218 -23.501 -7.614 1.00 13.71 70 SER B CA 1
ATOM 1426 C C . SER B 1 70 ? -16.712 -24.059 -6.294 1.00 13.74 70 SER B C 1
ATOM 1427 O O . SER B 1 70 ? -17.716 -24.778 -6.276 1.00 16.11 70 SER B O 1
ATOM 1430 N N . VAL B 1 71 ? -16.024 -23.756 -5.189 1.00 13.03 71 VAL B N 1
ATOM 1431 C CA A VAL B 1 71 ? -16.542 -24.252 -3.922 0.50 13.15 71 VAL B CA 1
ATOM 1432 C CA B VAL B 1 71 ? -16.424 -24.262 -3.865 0.50 13.85 71 VAL B CA 1
ATOM 1433 C C . VAL B 1 71 ? -17.016 -23.224 -2.924 1.00 13.01 71 VAL B C 1
ATOM 1434 O O . VAL B 1 71 ? -17.928 -23.539 -2.150 1.00 15.17 71 VAL B O 1
ATOM 1441 N N . GLU B 1 72 ? -16.477 -21.998 -2.951 1.00 12.34 72 GLU B N 1
ATOM 1442 C CA . GLU B 1 72 ? -16.772 -21.042 -1.883 1.00 13.62 72 GLU B CA 1
ATOM 1443 C C . GLU B 1 72 ? -16.540 -19.594 -2.308 1.00 11.58 72 GLU B C 1
ATOM 1444 O O . GLU B 1 72 ? -15.609 -19.314 -3.079 1.00 11.41 72 GLU B O 1
ATOM 1450 N N . SER B 1 73 ? -17.364 -18.683 -1.773 1.00 11.63 73 SER B N 1
ATOM 1451 C CA . SER B 1 73 ? -17.215 -17.236 -1.967 1.00 11.27 73 SER B CA 1
ATOM 1452 C C . SER B 1 73 ? -16.953 -16.552 -0.642 1.00 11.62 73 SER B C 1
ATOM 1453 O O . SER B 1 73 ? -17.627 -16.843 0.360 1.00 12.73 73 SER B O 1
ATOM 1456 N N . CYS B 1 74 ? -16.032 -15.590 -0.661 1.00 11.81 74 CYS B N 1
ATOM 1457 C CA . CYS B 1 74 ? -15.867 -14.653 0.446 1.00 12.42 74 CYS B CA 1
ATOM 1458 C C . CYS B 1 74 ? -16.136 -13.200 0.039 1.00 12.15 74 CYS B C 1
ATOM 1459 O O . CYS B 1 74 ? -15.772 -12.272 0.753 1.00 13.61 74 CYS B O 1
ATOM 1462 N N . ASN B 1 75 ? -16.800 -13.016 -1.108 1.00 11.97 75 ASN B N 1
ATOM 1463 C CA . ASN B 1 75 ? -17.422 -11.725 -1.437 1.00 11.78 75 ASN B CA 1
ATOM 1464 C C . ASN B 1 75 ? -16.465 -10.532 -1.498 1.00 11.39 75 ASN B C 1
ATOM 1465 O O . ASN B 1 75 ? -16.846 -9.410 -1.173 1.00 12.16 75 ASN B O 1
ATOM 1470 N N . SER B 1 76 ? -15.212 -10.786 -1.881 1.00 10.55 76 SER B N 1
ATOM 1471 C CA A SER B 1 76 ? -14.200 -9.750 -1.793 0.50 9.95 76 SER B CA 1
ATOM 1472 C CA B SER B 1 76 ? -14.128 -9.825 -1.690 0.50 10.93 76 SER B CA 1
ATOM 1473 C C . SER B 1 76 ? -13.021 -10.084 -2.705 1.00 10.08 76 SER B C 1
ATOM 1474 O O . SER B 1 76 ? -12.997 -11.146 -3.338 1.00 9.92 76 SER B O 1
ATOM 1479 N N . ILE B 1 77 ? -12.077 -9.138 -2.787 1.00 9.09 77 ILE B N 1
ATOM 1480 C CA . ILE B 1 77 ? -10.886 -9.250 -3.638 1.00 9.39 77 ILE B CA 1
ATOM 1481 C C . ILE B 1 77 ? -9.701 -8.771 -2.795 1.00 9.58 77 ILE B C 1
ATOM 1482 O O . ILE B 1 77 ? -9.780 -7.698 -2.173 1.00 10.46 77 ILE B O 1
ATOM 1487 N N . THR B 1 78 ? -8.608 -9.537 -2.790 1.00 9.11 78 THR B N 1
ATOM 1488 C CA . THR B 1 78 ? -7.369 -9.102 -2.151 1.00 9.12 78 THR B CA 1
ATOM 1489 C C . THR B 1 78 ? -6.317 -8.811 -3.197 1.00 8.70 78 THR B C 1
ATOM 1490 O O . THR B 1 78 ? -6.197 -9.537 -4.187 1.00 10.20 78 THR B O 1
ATOM 1494 N N . SER B 1 79 ? -5.589 -7.718 -3.006 1.00 9.35 79 SER B N 1
ATOM 1495 C CA . SER B 1 79 ? -4.489 -7.334 -3.874 1.00 9.49 79 SER B CA 1
ATOM 1496 C C . SER B 1 79 ? -3.245 -7.114 -3.032 1.00 9.22 79 SER B C 1
ATOM 1497 O O . SER B 1 79 ? -3.287 -6.420 -2.021 1.00 10.63 79 SER B O 1
ATOM 1500 N N . TRP B 1 80 ? -2.137 -7.690 -3.448 1.00 9.02 80 TRP B N 1
ATOM 1501 C CA . TRP B 1 80 ? -0.823 -7.560 -2.811 1.00 9.14 80 TRP B CA 1
ATOM 1502 C C . TRP B 1 80 ? 0.092 -6.768 -3.730 1.00 9.37 80 TRP B C 1
ATOM 1503 O O . TRP B 1 80 ? 0.122 -6.965 -4.949 1.00 9.56 80 TRP B O 1
ATOM 1514 N N . SER B 1 81 ? 0.902 -5.909 -3.111 1.00 9.64 81 SER B N 1
ATOM 1515 C CA . SER B 1 81 ? 1.998 -5.214 -3.777 1.00 9.76 81 SER B CA 1
ATOM 1516 C C . SER B 1 81 ? 3.252 -5.504 -2.982 1.00 10.19 81 SER B C 1
ATOM 1517 O O . SER B 1 81 ? 3.244 -5.377 -1.756 1.00 10.68 81 SER B O 1
ATOM 1520 N N . GLY B 1 82 ? 4.329 -5.896 -3.636 1.00 10.11 82 GLY B N 1
ATOM 1521 C CA . GLY B 1 82 ? 5.515 -6.222 -2.876 1.00 11.59 82 GLY B CA 1
ATOM 1522 C C . GLY B 1 82 ? 6.739 -6.408 -3.724 1.00 11.30 82 GLY B C 1
ATOM 1523 O O . GLY B 1 82 ? 6.802 -6.043 -4.895 1.00 10.90 82 GLY B O 1
ATOM 1524 N N . PHE B 1 83 ? 7.771 -6.925 -3.078 1.00 11.62 83 PHE B N 1
ATOM 1525 C CA . PHE B 1 83 ? 9.078 -7.033 -3.712 1.00 11.99 83 PHE B CA 1
ATOM 1526 C C . PHE B 1 83 ? 9.827 -8.247 -3.198 1.00 12.36 83 PHE B C 1
ATOM 1527 O O . PHE B 1 83 ? 9.660 -8.688 -2.057 1.00 12.69 83 PHE B O 1
ATOM 1535 N N . TYR B 1 84 ? 10.642 -8.795 -4.081 1.00 13.69 84 TYR B N 1
ATOM 1536 C CA . TYR B 1 84 ? 11.491 -9.928 -3.758 1.00 13.82 84 TYR B CA 1
ATOM 1537 C C . TYR B 1 84 ? 12.754 -9.490 -3.039 1.00 15.22 84 TYR B C 1
ATOM 1538 O O . TYR B 1 84 ? 13.404 -8.515 -3.437 1.00 15.89 84 TYR B O 1
ATOM 1547 N N . ILE B 1 85 ? 13.110 -10.254 -2.014 1.00 15.55 85 ILE B N 1
ATOM 1548 C CA . ILE B 1 85 ? 14.352 -10.058 -1.281 1.00 17.64 85 ILE B CA 1
ATOM 1549 C C . ILE B 1 85 ? 14.991 -11.408 -0.990 1.00 17.92 85 ILE B C 1
ATOM 1550 O O . ILE B 1 85 ? 14.318 -12.415 -0.786 1.00 18.65 85 ILE B O 1
ATOM 1555 N N . ASN B 1 86 ? 16.327 -11.385 -0.936 1.00 19.93 86 ASN B N 1
ATOM 1556 C CA . ASN B 1 86 ? 17.195 -12.529 -0.618 1.00 22.25 86 ASN B CA 1
ATOM 1557 C C . ASN B 1 86 ? 18.427 -12.090 0.183 1.00 23.53 86 ASN B C 1
ATOM 1558 O O . ASN B 1 86 ? 18.301 -11.545 1.282 1.00 24.76 86 ASN B O 1
ATOM 1563 N N . GLY B 1 89 ? 19.863 -16.361 2.448 1.00 26.76 89 GLY B N 1
ATOM 1564 C CA . GLY B 1 89 ? 19.762 -17.619 1.713 1.00 26.30 89 GLY B CA 1
ATOM 1565 C C . GLY B 1 89 ? 18.345 -18.146 1.531 1.00 25.67 89 GLY B C 1
ATOM 1566 O O . GLY B 1 89 ? 18.149 -19.260 1.040 1.00 26.49 89 GLY B O 1
ATOM 1567 N N . GLN B 1 90 ? 17.354 -17.365 1.950 1.00 24.61 90 GLN B N 1
ATOM 1568 C CA . GLN B 1 90 ? 15.949 -17.702 1.711 1.00 23.34 90 GLN B CA 1
ATOM 1569 C C . GLN B 1 90 ? 15.347 -16.602 0.836 1.00 21.20 90 GLN B C 1
ATOM 1570 O O . GLN B 1 90 ? 15.447 -15.437 1.190 1.00 21.51 90 GLN B O 1
ATOM 1576 N N . GLY B 1 91 ? 14.730 -16.964 -0.295 1.00 18.32 91 GLY B N 1
ATOM 1577 C CA . GLY B 1 91 ? 13.943 -16.002 -1.074 1.00 16.55 91 GLY B CA 1
ATOM 1578 C C . GLY B 1 91 ? 12.635 -15.708 -0.373 1.00 15.39 91 GLY B C 1
ATOM 1579 O O . GLY B 1 91 ? 12.005 -16.605 0.191 1.00 16.32 91 GLY B O 1
ATOM 1580 N N . LYS B 1 92 ? 12.258 -14.434 -0.378 1.00 14.87 92 LYS B N 1
ATOM 1581 C CA . LYS B 1 92 ? 11.022 -13.989 0.237 1.00 14.77 92 LYS B CA 1
ATOM 1582 C C . LYS B 1 92 ? 10.387 -12.935 -0.640 1.00 13.65 92 LYS B C 1
ATOM 1583 O O . LYS B 1 92 ? 11.064 -12.283 -1.432 1.00 14.01 92 LYS B O 1
ATOM 1589 N N . ILE B 1 93 ? 9.075 -12.791 -0.516 1.00 13.04 93 ILE B N 1
ATOM 1590 C CA . ILE B 1 93 ? 8.358 -11.668 -1.105 1.00 12.87 93 ILE B CA 1
ATOM 1591 C C . ILE B 1 93 ? 7.681 -10.921 0.038 1.00 12.76 93 ILE B C 1
ATOM 1592 O O . ILE B 1 93 ? 6.847 -11.480 0.746 1.00 13.34 93 ILE B O 1
ATOM 1597 N N . SER B 1 94 ? 8.095 -9.675 0.236 1.00 12.58 94 SER B N 1
ATOM 1598 C CA . SER B 1 94 ? 7.529 -8.848 1.280 1.00 12.51 94 SER B CA 1
ATOM 1599 C C . SER B 1 94 ? 6.443 -7.994 0.649 1.00 11.58 94 SER B C 1
ATOM 1600 O O . SER B 1 94 ? 6.707 -7.297 -0.334 1.00 11.98 94 SER B O 1
ATOM 1603 N N . THR B 1 95 ? 5.245 -8.027 1.237 1.00 11.06 95 THR B N 1
ATOM 1604 C CA . THR B 1 95 ? 4.069 -7.412 0.626 1.00 11.03 95 THR B CA 1
ATOM 1605 C C . THR B 1 95 ? 3.256 -6.583 1.602 1.00 11.46 95 THR B C 1
ATOM 1606 O O . THR B 1 95 ? 3.255 -6.814 2.814 1.00 12.01 95 THR B O 1
ATOM 1610 N N . LEU B 1 96 ? 2.479 -5.668 1.028 1.00 10.57 96 LEU B N 1
ATOM 1611 C CA . LEU B 1 96 ? 1.378 -5.004 1.694 1.00 10.51 96 LEU B CA 1
ATOM 1612 C C . LEU B 1 96 ? 0.132 -5.324 0.878 1.00 10.80 96 LEU B C 1
ATOM 1613 O O . LEU B 1 96 ? 0.155 -5.200 -0.353 1.00 11.05 96 LEU B O 1
ATOM 1618 N N . TRP B 1 97 ? -0.944 -5.722 1.548 1.00 10.36 97 TRP B N 1
ATOM 1619 C CA . TRP B 1 97 ? -2.175 -6.075 0.851 1.00 10.37 97 TRP B CA 1
ATOM 1620 C C . TRP B 1 97 ? -3.324 -5.174 1.252 1.00 9.75 97 TRP B C 1
ATOM 1621 O O . TRP B 1 97 ? -3.326 -4.535 2.315 1.00 11.18 97 TRP B O 1
ATOM 1632 N N . GLN B 1 98 ? -4.303 -5.156 0.362 1.00 10.18 98 GLN B N 1
ATOM 1633 C CA . GLN B 1 98 ? -5.579 -4.470 0.560 1.00 10.63 98 GLN B CA 1
ATOM 1634 C C . GLN B 1 98 ? -6.679 -5.444 0.187 1.00 9.94 98 GLN B C 1
ATOM 1635 O O . GLN B 1 98 ? -6.605 -6.124 -0.853 1.00 10.70 98 GLN B O 1
ATOM 1641 N N . LEU B 1 99 ? -7.728 -5.474 1.005 1.00 11.12 99 LEU B N 1
ATOM 1642 C CA A LEU B 1 99 ? -8.901 -6.321 0.815 0.50 11.09 99 LEU B CA 1
ATOM 1643 C CA B LEU B 1 99 ? -8.897 -6.315 0.752 0.50 10.89 99 LEU B CA 1
ATOM 1644 C C . LEU B 1 99 ? -10.129 -5.434 0.669 1.00 10.45 99 LEU B C 1
ATOM 1645 O O . LEU B 1 99 ? -10.440 -4.662 1.581 1.00 11.48 99 LEU B O 1
ATOM 1654 N N . VAL B 1 100 ? -10.814 -5.530 -0.463 1.00 10.50 100 VAL B N 1
ATOM 1655 C CA . VAL B 1 100 ? -12.041 -4.794 -0.688 1.00 10.81 100 VAL B CA 1
ATOM 1656 C C . VAL B 1 100 ? -13.224 -5.756 -0.783 1.00 10.48 100 VAL B C 1
ATOM 1657 O O . VAL B 1 100 ? -13.187 -6.755 -1.501 1.00 10.51 100 VAL B O 1
ATOM 1661 N N . VAL B 1 101 ? -14.265 -5.418 -0.027 1.00 11.58 101 VAL B N 1
ATOM 1662 C CA . VAL B 1 101 ? -15.475 -6.215 0.043 1.00 12.25 101 VAL B CA 1
ATOM 1663 C C . VAL B 1 101 ? -16.565 -5.666 -0.869 1.00 12.38 101 VAL B C 1
ATOM 1664 O O . VAL B 1 101 ? -16.816 -4.451 -0.911 1.00 12.07 101 VAL B O 1
ATOM 1668 N N . ASN B 1 102 ? -17.195 -6.565 -1.609 1.00 11.64 102 ASN B N 1
ATOM 1669 C CA . ASN B 1 102 ? -18.365 -6.241 -2.430 1.00 11.88 102 ASN B CA 1
ATOM 1670 C C . ASN B 1 102 ? -19.398 -5.507 -1.574 1.00 12.45 102 ASN B C 1
ATOM 1671 O O . ASN B 1 102 ? -19.653 -5.916 -0.440 1.00 13.48 102 ASN B O 1
ATOM 1676 N N . GLY B 1 103 ? -19.948 -4.398 -2.085 1.00 12.19 103 GLY B N 1
ATOM 1677 C CA . GLY B 1 103 ? -20.968 -3.635 -1.366 1.00 13.14 103 GLY B CA 1
ATOM 1678 C C . GLY B 1 103 ? -20.420 -2.570 -0.446 1.00 13.55 103 GLY B C 1
ATOM 1679 O O . GLY B 1 103 ? -21.214 -1.934 0.261 1.00 14.64 103 GLY B O 1
ATOM 1680 N N . SER B 1 104 ? -19.106 -2.335 -0.459 1.00 13.16 104 SER B N 1
ATOM 1681 C CA . SER B 1 104 ? -18.532 -1.296 0.392 1.00 14.39 104 SER B CA 1
ATOM 1682 C C . SER B 1 104 ? -19.028 0.095 0.000 1.00 15.32 104 SER B C 1
ATOM 1683 O O . SER B 1 104 ? -19.414 0.333 -1.142 1.00 16.58 104 SER B O 1
ATOM 1686 N N . SER B 1 105 ? -19.011 1.006 0.967 1.00 16.11 105 SER B N 1
ATOM 1687 C CA . SER B 1 105 ? -19.450 2.386 0.720 1.00 17.52 105 SER B CA 1
ATOM 1688 C C . SER B 1 105 ? -18.425 3.428 1.128 1.00 17.89 105 SER B C 1
ATOM 1689 O O . SER B 1 105 ? -18.575 4.597 0.772 1.00 18.66 105 SER B O 1
ATOM 1692 N N . SER B 1 106 ? -17.386 3.006 1.850 1.00 17.37 106 SER B N 1
ATOM 1693 C CA . SER B 1 106 ? -16.359 3.911 2.360 1.00 18.05 106 SER B CA 1
ATOM 1694 C C . SER B 1 106 ? -14.953 3.319 2.211 1.00 17.56 106 SER B C 1
ATOM 1695 O O . SER B 1 106 ? -14.763 2.131 2.450 1.00 16.19 106 SER B O 1
ATOM 1698 N N . PRO B 1 107 ? -13.969 4.155 1.835 1.00 18.13 107 PRO B N 1
ATOM 1699 C CA . PRO B 1 107 ? -12.577 3.683 1.794 1.00 18.32 107 PRO B CA 1
ATOM 1700 C C . PRO B 1 107 ? -12.103 3.097 3.122 1.00 17.40 107 PRO B C 1
ATOM 1701 O O . PRO B 1 107 ? -11.204 2.258 3.126 1.00 16.86 107 PRO B O 1
ATOM 1705 N N . SER B 1 108 ? -12.681 3.546 4.240 1.00 17.76 108 SER B N 1
ATOM 1706 C CA . SER B 1 108 ? -12.326 3.021 5.558 1.00 17.83 108 SER B CA 1
ATOM 1707 C C . SER B 1 108 ? -12.638 1.529 5.699 1.00 17.59 108 SER B C 1
ATOM 1708 O O . SER B 1 108 ? -12.108 0.864 6.596 1.00 19.05 108 SER B O 1
ATOM 1711 N N . GLN B 1 109 ? -13.496 1.002 4.819 1.00 15.35 109 GLN B N 1
ATOM 1712 C CA . GLN B 1 109 ? -13.858 -0.417 4.862 1.00 15.13 109 GLN B CA 1
ATOM 1713 C C . GLN B 1 109 ? -12.853 -1.324 4.147 1.00 14.43 109 GLN B C 1
ATOM 1714 O O . GLN B 1 109 ? -12.973 -2.540 4.227 1.00 15.59 109 GLN B O 1
ATOM 1720 N N . ILE B 1 110 ? -11.881 -0.730 3.456 1.00 14.25 110 ILE B N 1
ATOM 1721 C CA . ILE B 1 110 ? -10.836 -1.507 2.783 1.00 14.29 110 ILE B CA 1
ATOM 1722 C C . ILE B 1 110 ? -9.815 -1.917 3.834 1.00 14.85 110 ILE B C 1
ATOM 1723 O O . ILE B 1 110 ? -9.280 -1.067 4.549 1.00 16.53 110 ILE B O 1
ATOM 1728 N N . LEU B 1 111 ? -9.669 -3.224 4.023 1.00 14.45 111 LEU B N 1
ATOM 1729 C CA . LEU B 1 111 ? -8.785 -3.756 5.048 1.00 14.66 111 LEU B CA 1
ATOM 1730 C C . LEU B 1 111 ? -7.365 -3.799 4.501 1.00 14.05 111 LEU B C 1
ATOM 1731 O O . LEU B 1 111 ? -7.147 -4.019 3.308 1.00 13.38 111 LEU B O 1
ATOM 1736 N N . LYS B 1 112 ? -6.394 -3.590 5.375 1.00 14.51 112 LYS B N 1
ATOM 1737 C CA . LYS B 1 112 ? -4.999 -3.602 4.976 1.00 15.26 112 LYS B CA 1
ATOM 1738 C C . LYS B 1 112 ? -4.161 -4.418 5.924 1.00 14.58 112 LYS B C 1
ATOM 1739 O O . LYS B 1 112 ? -4.453 -4.488 7.121 1.00 15.85 112 LYS B O 1
ATOM 1745 N N . GLY B 1 113 ? -3.073 -4.969 5.404 1.00 13.95 113 GLY B N 1
ATOM 1746 C CA . GLY B 1 113 ? -2.106 -5.641 6.248 1.00 14.11 113 GLY B CA 1
ATOM 1747 C C . GLY B 1 113 ? -0.824 -5.961 5.525 1.00 13.40 113 GLY B C 1
ATOM 1748 O O . GLY B 1 113 ? -0.611 -5.536 4.381 1.00 13.09 113 GLY B O 1
ATOM 1749 N N . GLN B 1 114 ? 0.042 -6.689 6.222 1.00 14.37 114 GLN B N 1
ATOM 1750 C CA . GLN B 1 114 ? 1.354 -7.068 5.687 1.00 13.85 114 GLN B CA 1
ATOM 1751 C C . GLN B 1 114 ? 1.477 -8.570 5.679 1.00 13.33 114 GLN B C 1
ATOM 1752 O O . GLN B 1 114 ? 1.182 -9.219 6.668 1.00 15.27 114 GLN B O 1
ATOM 1758 N N . ASP B 1 115 ? 1.920 -9.124 4.550 1.00 12.55 115 ASP B N 1
ATOM 1759 C CA . ASP B 1 115 ? 2.263 -10.560 4.458 1.00 12.38 115 ASP B CA 1
ATOM 1760 C C . ASP B 1 115 ? 3.694 -10.688 3.994 1.00 12.01 115 ASP B C 1
ATOM 1761 O O . ASP B 1 115 ? 4.122 -9.973 3.072 1.00 12.76 115 ASP B O 1
ATOM 1766 N N . VAL B 1 116 ? 4.447 -11.602 4.613 1.00 12.22 116 VAL B N 1
ATOM 1767 C CA . VAL B 1 116 ? 5.768 -11.958 4.105 1.00 12.56 116 VAL B CA 1
ATOM 1768 C C . VAL B 1 116 ? 5.700 -13.404 3.674 1.00 12.13 116 VAL B C 1
ATOM 1769 O O . VAL B 1 116 ? 5.334 -14.275 4.456 1.00 12.46 116 VAL B O 1
ATOM 1773 N N . PHE B 1 117 ? 5.964 -13.633 2.388 1.00 12.86 117 PHE B N 1
ATOM 1774 C CA . PHE B 1 117 ? 5.926 -14.967 1.802 1.00 13.46 117 PHE B CA 1
ATOM 1775 C C . PHE B 1 117 ? 7.364 -15.465 1.718 1.00 14.72 117 PHE B C 1
ATOM 1776 O O . PHE B 1 117 ? 8.282 -14.714 1.366 1.00 17.28 117 PHE B O 1
ATOM 1784 N N . SER B 1 118 ? 7.564 -16.709 2.107 1.00 13.69 118 SER B N 1
ATOM 1785 C CA A SER B 1 118 ? 8.866 -17.362 2.072 0.50 13.81 118 SER B CA 1
ATOM 1786 C CA B SER B 1 118 ? 8.887 -17.300 1.982 0.50 14.16 118 SER B CA 1
ATOM 1787 C C . SER B 1 118 ? 8.825 -18.487 1.053 1.00 14.24 118 SER B C 1
ATOM 1788 O O . SER B 1 118 ? 7.776 -19.092 0.846 1.00 14.33 118 SER B O 1
ATOM 1793 N N . GLN B 1 119 ? 9.944 -18.792 0.428 1.00 15.30 119 GLN B N 1
ATOM 1794 C CA . GLN B 1 119 ? 10.003 -19.922 -0.472 1.00 16.76 119 GLN B CA 1
ATOM 1795 C C . GLN B 1 119 ? 9.481 -21.190 0.196 1.00 19.39 119 GLN B C 1
ATOM 1796 O O . GLN B 1 119 ? 9.694 -21.397 1.404 1.00 19.49 119 GLN B O 1
ATOM 1802 N N . THR B 1 120 ? 8.781 -22.010 -0.606 1.00 21.48 120 THR B N 1
ATOM 1803 C CA . THR B 1 120 ? 8.190 -23.303 -0.191 1.00 24.25 120 THR B CA 1
ATOM 1804 C C . THR B 1 120 ? 9.102 -24.041 0.775 1.00 25.16 120 THR B C 1
ATOM 1805 O O . THR B 1 120 ? 10.236 -24.352 0.414 1.00 26.70 120 THR B O 1
ATOM 1809 N N . ALA C 1 2 ? 21.842 -36.287 -38.505 1.00 18.49 2 ALA C N 1
ATOM 1810 C CA . ALA C 1 2 ? 20.542 -35.669 -38.857 1.00 20.87 2 ALA C CA 1
ATOM 1811 C C . ALA C 1 2 ? 19.586 -36.031 -37.754 1.00 22.09 2 ALA C C 1
ATOM 1812 O O . ALA C 1 2 ? 19.667 -37.120 -37.167 1.00 24.04 2 ALA C O 1
ATOM 1814 N N . MET C 1 3 ? 18.682 -35.121 -37.444 1.00 22.35 3 MET C N 1
ATOM 1815 C CA A MET C 1 3 ? 17.754 -35.429 -36.390 0.50 22.01 3 MET C CA 1
ATOM 1816 C CA B MET C 1 3 ? 17.746 -35.346 -36.352 0.50 21.67 3 MET C CA 1
ATOM 1817 C C . MET C 1 3 ? 16.303 -35.454 -36.818 1.00 21.07 3 MET C C 1
ATOM 1818 O O . MET C 1 3 ? 15.880 -34.753 -37.747 1.00 21.58 3 MET C O 1
ATOM 1827 N N . ALA C 1 4 ? 15.590 -36.355 -36.158 1.00 18.98 4 ALA C N 1
ATOM 1828 C CA . ALA C 1 4 ? 14.160 -36.506 -36.270 1.00 18.00 4 ALA C CA 1
ATOM 1829 C C . ALA C 1 4 ? 13.458 -35.211 -35.904 1.00 17.91 4 ALA C C 1
ATOM 1830 O O . ALA C 1 4 ? 13.927 -34.421 -35.087 1.00 18.71 4 ALA C O 1
ATOM 1832 N N . GLN C 1 5 ? 12.278 -35.022 -36.482 1.00 17.05 5 GLN C N 1
ATOM 1833 C CA . GLN C 1 5 ? 11.371 -34.001 -36.009 1.00 17.81 5 GLN C CA 1
ATOM 1834 C C . GLN C 1 5 ? 11.066 -34.317 -34.545 1.00 17.54 5 GLN C C 1
ATOM 1835 O O . GLN C 1 5 ? 10.819 -35.485 -34.204 1.00 18.13 5 GLN C O 1
ATOM 1841 N N . GLU C 1 6 ? 11.094 -33.292 -33.693 1.00 18.98 6 GLU C N 1
ATOM 1842 C CA . GLU C 1 6 ? 10.782 -33.436 -32.271 1.00 19.89 6 GLU C CA 1
ATOM 1843 C C . GLU C 1 6 ? 9.421 -32.814 -31.958 1.00 19.53 6 GLU C C 1
ATOM 1844 O O . GLU C 1 6 ? 8.787 -32.192 -32.843 1.00 19.13 6 GLU C O 1
ATOM 1850 N N . LEU C 1 7 ? 8.962 -33.014 -30.717 1.00 19.73 7 LEU C N 1
ATOM 1851 C CA . LEU C 1 7 ? 7.709 -32.416 -30.241 1.00 19.45 7 LEU C CA 1
ATOM 1852 C C . LEU C 1 7 ? 7.910 -30.928 -30.046 1.00 18.94 7 LEU C C 1
ATOM 1853 O O . LEU C 1 7 ? 8.406 -30.492 -29.008 1.00 21.19 7 LEU C O 1
ATOM 1858 N N . THR C 1 8 ? 7.517 -30.144 -31.039 1.00 17.92 8 THR C N 1
ATOM 1859 C CA . THR C 1 8 ? 7.685 -28.697 -30.972 1.00 18.11 8 THR C CA 1
ATOM 1860 C C . THR C 1 8 ? 6.433 -28.022 -31.477 1.00 16.97 8 THR C C 1
ATOM 1861 O O . THR C 1 8 ? 5.576 -28.644 -32.116 1.00 16.92 8 THR C O 1
ATOM 1865 N N . ALA C 1 9 ? 6.345 -26.730 -31.203 1.00 16.83 9 ALA C N 1
ATOM 1866 C CA . ALA C 1 9 ? 5.367 -25.903 -31.868 1.00 16.78 9 ALA C CA 1
ATOM 1867 C C . ALA C 1 9 ? 5.582 -26.046 -33.368 1.00 16.00 9 ALA C C 1
ATOM 1868 O O . ALA C 1 9 ? 6.715 -26.237 -33.834 1.00 16.44 9 ALA C O 1
ATOM 1870 N N . MET C 1 10 ? 4.491 -25.980 -34.116 1.00 15.88 10 MET C N 1
ATOM 1871 C CA . MET C 1 10 ? 4.526 -26.040 -35.564 1.00 15.92 10 MET C CA 1
ATOM 1872 C C . MET C 1 10 ? 5.119 -27.353 -36.071 1.00 14.97 10 MET C C 1
ATOM 1873 O O . MET C 1 10 ? 5.912 -27.364 -37.016 1.00 16.25 10 MET C O 1
ATOM 1878 N N . SER C 1 11 ? 4.713 -28.452 -35.439 1.00 13.89 11 SER C N 1
ATOM 1879 C CA . SER C 1 11 ? 5.068 -29.795 -35.912 1.00 13.43 11 SER C CA 1
ATOM 1880 C C . SER C 1 11 ? 3.780 -30.550 -36.231 1.00 12.20 11 SER C C 1
ATOM 1881 O O . SER C 1 11 ? 2.768 -30.399 -35.537 1.00 12.82 11 SER C O 1
ATOM 1884 N N . ALA C 1 12 ? 3.809 -31.320 -37.315 1.00 12.25 12 ALA C N 1
ATOM 1885 C CA . ALA C 1 12 ? 2.647 -32.093 -37.764 1.00 12.22 12 ALA C CA 1
ATOM 1886 C C . ALA C 1 12 ? 2.954 -33.584 -37.787 1.00 11.42 12 ALA C C 1
ATOM 1887 O O . ALA C 1 12 ? 4.112 -33.999 -38.030 1.00 11.97 12 ALA C O 1
ATOM 1889 N N . TRP C 1 13 ? 1.904 -34.381 -37.584 1.00 11.30 13 TRP C N 1
ATOM 1890 C CA . TRP C 1 13 ? 2.038 -35.807 -37.301 1.00 12.01 13 TRP C CA 1
ATOM 1891 C C . TRP C 1 13 ? 0.854 -36.511 -37.944 1.00 11.56 13 TRP C C 1
ATOM 1892 O O . TRP C 1 13 ? -0.298 -36.142 -37.710 1.00 11.60 13 TRP C O 1
ATOM 1903 N N . VAL C 1 14 ? 1.134 -37.538 -38.745 1.00 11.63 14 VAL C N 1
ATOM 1904 C CA A VAL C 1 14 ? 0.102 -38.189 -39.539 0.50 12.13 14 VAL C CA 1
ATOM 1905 C CA B VAL C 1 14 ? 0.105 -38.211 -39.551 0.50 12.31 14 VAL C CA 1
ATOM 1906 C C . VAL C 1 14 ? 0.037 -39.678 -39.161 1.00 12.17 14 VAL C C 1
ATOM 1907 O O . VAL C 1 14 ? 1.075 -40.366 -39.097 1.00 12.49 14 VAL C O 1
ATOM 1914 N N . ASN C 1 15 ? -1.173 -40.156 -38.883 1.00 12.49 15 ASN C N 1
ATOM 1915 C CA . ASN C 1 15 ? -1.339 -41.540 -38.444 1.00 14.54 15 ASN C CA 1
ATOM 1916 C C . ASN C 1 15 ? -1.574 -42.485 -39.596 1.00 15.56 15 ASN C C 1
ATOM 1917 O O . ASN C 1 15 ? -1.570 -42.081 -40.763 1.00 14.99 15 ASN C O 1
ATOM 1922 N N . GLN C 1 16 ? -1.756 -43.756 -39.253 1.00 17.41 16 GLN C N 1
ATOM 1923 C CA . GLN C 1 16 ? -1.864 -44.807 -40.260 1.00 19.26 16 GLN C CA 1
ATOM 1924 C C . GLN C 1 16 ? -3.146 -44.710 -41.093 1.00 19.83 16 GLN C C 1
ATOM 1925 O O . GLN C 1 16 ? -3.251 -45.331 -42.152 1.00 21.37 16 GLN C O 1
ATOM 1931 N N . ASP C 1 17 ? -4.121 -43.943 -40.608 1.00 19.32 17 ASP C N 1
ATOM 1932 C CA A ASP C 1 17 ? -5.348 -43.732 -41.363 0.50 19.53 17 ASP C CA 1
ATOM 1933 C CA B ASP C 1 17 ? -5.377 -43.675 -41.318 0.50 19.31 17 ASP C CA 1
ATOM 1934 C C . ASP C 1 17 ? -5.277 -42.457 -42.220 1.00 18.75 17 ASP C C 1
ATOM 1935 O O . ASP C 1 17 ? -6.218 -42.147 -42.949 1.00 19.55 17 ASP C O 1
ATOM 1944 N N . GLY C 1 18 ? -4.160 -41.730 -42.147 1.00 17.33 18 GLY C N 1
ATOM 1945 C CA . GLY C 1 18 ? -3.994 -40.494 -42.917 1.00 15.71 18 GLY C CA 1
ATOM 1946 C C . GLY C 1 18 ? -4.484 -39.227 -42.184 1.00 14.71 18 GLY C C 1
ATOM 1947 O O . GLY C 1 18 ? -4.452 -38.138 -42.737 1.00 15.43 18 GLY C O 1
ATOM 1948 N N . SER C 1 19 ? -4.886 -39.363 -40.927 1.00 13.61 19 SER C N 1
ATOM 1949 C CA . SER C 1 19 ? -5.342 -38.212 -40.124 1.00 12.52 19 SER C CA 1
ATOM 1950 C C . SER C 1 19 ? -4.129 -37.453 -39.590 1.00 11.91 19 SER C C 1
ATOM 1951 O O . SER C 1 19 ? -3.096 -38.072 -39.270 1.00 12.26 19 SER C O 1
ATOM 1954 N N . THR C 1 20 ? -4.256 -36.130 -39.479 1.00 11.40 20 THR C N 1
ATOM 1955 C CA . THR C 1 20 ? -3.115 -35.286 -39.095 1.00 11.58 20 THR C CA 1
ATOM 1956 C C . THR C 1 20 ? -3.412 -34.440 -37.879 1.00 10.92 20 THR C C 1
ATOM 1957 O O . THR C 1 20 ? -4.451 -33.754 -37.820 1.00 10.69 20 THR C O 1
ATOM 1961 N N . LEU C 1 21 ? -2.485 -34.485 -36.927 1.00 10.78 21 LEU C N 1
ATOM 1962 C CA . LEU C 1 21 ? -2.391 -33.537 -35.839 1.00 10.71 21 LEU C CA 1
ATOM 1963 C C . LEU C 1 21 ? -1.448 -32.419 -36.266 1.00 9.97 21 LEU C C 1
ATOM 1964 O O . LEU C 1 21 ? -0.277 -32.683 -36.582 1.00 10.58 21 LEU C O 1
ATOM 1969 N N . TYR C 1 22 ? -1.948 -31.180 -36.276 1.00 10.06 22 TYR C N 1
ATOM 1970 C CA . TYR C 1 22 ? -1.168 -29.989 -36.567 1.00 10.67 22 TYR C CA 1
ATOM 1971 C C . TYR C 1 22 ? -0.960 -29.270 -35.238 1.00 10.37 22 TYR C C 1
ATOM 1972 O O . TYR C 1 22 ? -1.900 -28.642 -34.711 1.00 11.57 22 TYR C O 1
ATOM 1981 N N . ILE C 1 23 ? 0.229 -29.380 -34.660 1.00 10.62 23 ILE C N 1
ATOM 1982 C CA . ILE C 1 23 ? 0.507 -28.684 -33.410 1.00 11.18 23 ILE C CA 1
ATOM 1983 C C . ILE C 1 23 ? 0.867 -27.248 -33.724 1.00 12.06 23 ILE C C 1
ATOM 1984 O O . ILE C 1 23 ? 1.805 -26.983 -34.481 1.00 14.95 23 ILE C O 1
ATOM 1989 N N . ASN C 1 24 ? 0.112 -26.317 -33.143 1.00 11.85 24 ASN C N 1
ATOM 1990 C CA A ASN C 1 24 ? 0.355 -24.883 -33.345 0.50 13.70 24 ASN C CA 1
ATOM 1991 C CA B ASN C 1 24 ? 0.346 -24.896 -33.337 0.50 13.05 24 ASN C CA 1
ATOM 1992 C C . ASN C 1 24 ? 1.301 -24.272 -32.307 1.00 13.88 24 ASN C C 1
ATOM 1993 O O . ASN C 1 24 ? 2.325 -23.688 -32.656 1.00 18.10 24 ASN C O 1
ATOM 2002 N N . SER C 1 25 ? 0.959 -24.374 -31.034 1.00 13.74 25 SER C N 1
ATOM 2003 C CA . SER C 1 25 ? 1.762 -23.793 -29.982 1.00 12.95 25 SER C CA 1
ATOM 2004 C C . SER C 1 25 ? 1.994 -24.791 -28.876 1.00 11.72 25 SER C C 1
ATOM 2005 O O . SER C 1 25 ? 1.144 -25.654 -28.601 1.00 11.69 25 SER C O 1
ATOM 2008 N N . ILE C 1 26 ? 3.163 -24.673 -28.242 1.00 11.95 26 ILE C N 1
ATOM 2009 C CA . ILE C 1 26 ? 3.450 -25.345 -26.987 1.00 12.42 26 ILE C CA 1
ATOM 2010 C C . ILE C 1 26 ? 4.077 -24.251 -26.123 1.00 12.37 26 ILE C C 1
ATOM 2011 O O . ILE C 1 26 ? 5.161 -23.773 -26.434 1.00 13.49 26 ILE C O 1
ATOM 2016 N N . ASN C 1 27 ? 3.383 -23.798 -25.088 1.00 12.31 27 ASN C N 1
ATOM 2017 C CA . ASN C 1 27 ? 3.849 -22.647 -24.338 1.00 12.28 27 ASN C CA 1
ATOM 2018 C C . ASN C 1 27 ? 4.895 -23.036 -23.302 1.00 11.99 27 ASN C C 1
ATOM 2019 O O . ASN C 1 27 ? 5.319 -24.201 -23.239 1.00 11.60 27 ASN C O 1
ATOM 2024 N N . ALA C 1 28 ? 5.299 -22.070 -22.478 1.00 12.82 28 ALA C N 1
ATOM 2025 C CA . ALA C 1 28 ? 6.395 -22.293 -21.540 1.00 12.64 28 ALA C CA 1
ATOM 2026 C C . ALA C 1 28 ? 6.078 -23.378 -20.506 1.00 12.56 28 ALA C C 1
ATOM 2027 O O . ALA C 1 28 ? 7.002 -24.006 -19.960 1.00 14.24 28 ALA C O 1
ATOM 2029 N N . GLN C 1 29 ? 4.786 -23.571 -20.236 1.00 10.84 29 GLN C N 1
ATOM 2030 C CA . GLN C 1 29 ? 4.336 -24.602 -19.310 1.00 11.77 29 GLN C CA 1
ATOM 2031 C C . GLN C 1 29 ? 4.036 -25.943 -19.985 1.00 11.07 29 GLN C C 1
ATOM 2032 O O . GLN C 1 29 ? 3.720 -26.918 -19.309 1.00 12.03 29 GLN C O 1
ATOM 2038 N N . GLY C 1 30 ? 4.177 -25.988 -21.303 1.00 10.39 30 GLY C N 1
ATOM 2039 C CA . GLY C 1 30 ? 3.871 -27.189 -22.075 1.00 10.66 30 GLY C CA 1
ATOM 2040 C C . GLY C 1 30 ? 2.420 -27.300 -22.504 1.00 10.05 30 GLY C C 1
ATOM 2041 O O . GLY C 1 30 ? 2.016 -28.346 -23.017 1.00 10.34 30 GLY C O 1
ATOM 2042 N N . GLU C 1 31 ? 1.606 -26.272 -22.301 1.00 9.94 31 GLU C N 1
ATOM 2043 C CA . GLU C 1 31 ? 0.220 -26.352 -22.750 1.00 9.89 31 GLU C CA 1
ATOM 2044 C C . GLU C 1 31 ? 0.202 -26.252 -24.267 1.00 9.74 31 GLU C C 1
ATOM 2045 O O . GLU C 1 31 ? 0.908 -25.430 -24.858 1.00 11.35 31 GLU C O 1
ATOM 2051 N N . LEU C 1 32 ? -0.619 -27.087 -24.902 1.00 10.10 32 LEU C N 1
ATOM 2052 C CA . LEU C 1 32 ? -0.638 -27.242 -26.344 1.00 10.67 32 LEU C CA 1
ATOM 2053 C C . LEU C 1 32 ? -1.924 -26.709 -26.966 1.00 9.74 32 LEU C C 1
ATOM 2054 O O . LEU C 1 32 ? -3.010 -26.853 -26.398 1.00 10.14 32 LEU C O 1
ATOM 2059 N N . THR C 1 33 ? -1.767 -26.104 -28.142 1.00 9.72 33 THR C N 1
ATOM 2060 C CA . THR C 1 33 ? -2.907 -25.848 -29.010 1.00 10.55 33 THR C CA 1
ATOM 2061 C C . THR C 1 33 ? -2.602 -26.393 -30.396 1.00 9.76 33 THR C C 1
ATOM 2062 O O . THR C 1 33 ? -1.444 -26.562 -30.783 1.00 10.71 33 THR C O 1
ATOM 2066 N N . GLY C 1 34 ? -3.642 -26.672 -31.162 1.00 9.93 34 GLY C N 1
ATOM 2067 C CA . GLY C 1 34 ? -3.458 -27.147 -32.529 1.00 10.70 34 GLY C CA 1
ATOM 2068 C C . GLY C 1 34 ? -4.777 -27.420 -33.181 1.00 9.92 34 GLY C C 1
ATOM 2069 O O . GLY C 1 34 ? -5.843 -26.987 -32.703 1.00 10.19 34 GLY C O 1
ATOM 2070 N N . SER C 1 35 ? -4.705 -28.147 -34.286 1.00 10.25 35 SER C N 1
ATOM 2071 C CA A SER C 1 35 ? -5.877 -28.542 -35.079 0.50 10.61 35 SER C CA 1
ATOM 2072 C CA B SER C 1 35 ? -5.859 -28.516 -35.100 0.50 11.20 35 SER C CA 1
ATOM 2073 C C . SER C 1 35 ? -5.702 -29.988 -35.482 1.00 10.27 35 SER C C 1
ATOM 2074 O O . SER C 1 35 ? -4.577 -30.496 -35.542 1.00 11.64 35 SER C O 1
ATOM 2079 N N . TYR C 1 36 ? -6.816 -30.658 -35.761 1.00 10.68 36 TYR C N 1
ATOM 2080 C CA . TYR C 1 36 ? -6.822 -32.049 -36.189 1.00 10.59 36 TYR C CA 1
ATOM 2081 C C . TYR C 1 36 ? -7.721 -32.204 -37.391 1.00 10.64 36 TYR C C 1
ATOM 2082 O O . TYR C 1 36 ? -8.824 -31.637 -37.413 1.00 10.77 36 TYR C O 1
ATOM 2091 N N . ILE C 1 37 ? -7.246 -32.949 -38.386 1.00 10.59 37 ILE C N 1
ATOM 2092 C CA . ILE C 1 37 ? -8.080 -33.329 -39.528 1.00 11.34 37 ILE C CA 1
ATOM 2093 C C . ILE C 1 37 ? -8.130 -34.842 -39.592 1.00 11.22 37 ILE C C 1
ATOM 2094 O O . ILE C 1 37 ? -7.101 -35.513 -39.768 1.00 11.41 37 ILE C O 1
ATOM 2099 N N . ASN C 1 38 ? -9.344 -35.363 -39.445 1.00 11.31 38 ASN C N 1
ATOM 2100 C CA . ASN C 1 38 ? -9.613 -36.774 -39.531 1.00 12.51 38 ASN C CA 1
ATOM 2101 C C . ASN C 1 38 ? -9.787 -37.195 -40.989 1.00 12.66 38 ASN C C 1
ATOM 2102 O O . ASN C 1 38 ? -10.549 -36.558 -41.744 1.00 12.85 38 ASN C O 1
ATOM 2107 N N . ARG C 1 39 ? -9.103 -38.274 -41.383 1.00 13.59 39 ARG C N 1
ATOM 2108 C CA . ARG C 1 39 ? -9.235 -38.835 -42.737 1.00 14.99 39 ARG C CA 1
ATOM 2109 C C . ARG C 1 39 ? -9.478 -40.342 -42.695 1.00 15.93 39 ARG C C 1
ATOM 2110 O O . ARG C 1 39 ? -9.304 -41.036 -43.708 1.00 17.50 39 ARG C O 1
ATOM 2118 N N . ALA C 1 40 ? -9.905 -40.848 -41.542 1.00 17.53 40 ALA C N 1
ATOM 2119 C CA . ALA C 1 40 ? -10.155 -42.288 -41.341 1.00 19.91 40 ALA C CA 1
ATOM 2120 C C . ALA C 1 40 ? -11.419 -42.758 -42.049 1.00 21.12 40 ALA C C 1
ATOM 2121 O O . ALA C 1 40 ? -12.515 -42.249 -41.799 1.00 21.91 40 ALA C O 1
ATOM 2123 N N . ALA C 1 41 ? -11.259 -43.742 -42.931 1.00 22.80 41 ALA C N 1
ATOM 2124 C CA . ALA C 1 41 ? -12.393 -44.357 -43.625 1.00 24.41 41 ALA C CA 1
ATOM 2125 C C . ALA C 1 41 ? -13.081 -45.351 -42.697 1.00 24.70 41 ALA C C 1
ATOM 2126 O O . ALA C 1 41 ? -13.798 -44.961 -41.772 1.00 26.44 41 ALA C O 1
ATOM 2128 N N . PHE C 1 43 ? -15.055 -43.347 -39.869 1.00 25.78 43 PHE C N 1
ATOM 2129 C CA . PHE C 1 43 ? -15.577 -42.248 -39.074 1.00 24.96 43 PHE C CA 1
ATOM 2130 C C . PHE C 1 43 ? -16.099 -41.067 -39.915 1.00 23.54 43 PHE C C 1
ATOM 2131 O O . PHE C 1 43 ? -15.709 -40.866 -41.076 1.00 24.90 43 PHE C O 1
ATOM 2139 N N . ALA C 1 44 ? -17.002 -40.297 -39.320 1.00 20.50 44 ALA C N 1
ATOM 2140 C CA . ALA C 1 44 ? -17.483 -39.064 -39.919 1.00 17.59 44 ALA C CA 1
ATOM 2141 C C . ALA C 1 44 ? -16.559 -37.917 -39.465 1.00 15.23 44 ALA C C 1
ATOM 2142 O O . ALA C 1 44 ? -15.444 -38.181 -39.018 1.00 15.35 44 ALA C O 1
ATOM 2144 N N . CYS C 1 45 ? -16.993 -36.664 -39.596 1.00 13.71 45 CYS C N 1
ATOM 2145 C CA . CYS C 1 45 ? -16.140 -35.500 -39.270 1.00 13.36 45 CYS C CA 1
ATOM 2146 C C . CYS C 1 45 ? -14.774 -35.572 -39.968 1.00 12.74 45 CYS C C 1
ATOM 2147 O O . CYS C 1 45 ? -13.720 -35.386 -39.331 1.00 12.81 45 CYS C O 1
ATOM 2150 N N . GLN C 1 46 ? -14.799 -35.863 -41.268 1.00 13.27 46 GLN C N 1
ATOM 2151 C CA . GLN C 1 46 ? -13.575 -35.922 -42.075 1.00 13.49 46 GLN C CA 1
ATOM 2152 C C . GLN C 1 46 ? -13.297 -34.607 -42.775 1.00 13.19 46 GLN C C 1
ATOM 2153 O O . GLN C 1 46 ? -14.230 -33.845 -43.090 1.00 14.19 46 GLN C O 1
ATOM 2159 N N . ASN C 1 47 ? -12.015 -34.361 -43.045 1.00 13.10 47 ASN C N 1
ATOM 2160 C CA . ASN C 1 47 ? -11.594 -33.314 -43.978 1.00 14.12 47 ASN C CA 1
ATOM 2161 C C . ASN C 1 47 ? -11.878 -31.877 -43.566 1.00 14.93 47 ASN C C 1
ATOM 2162 O O . ASN C 1 47 ? -11.962 -30.998 -44.434 1.00 17.01 47 ASN C O 1
ATOM 2167 N N . SER C 1 48 ? -12.090 -31.634 -42.283 1.00 14.01 48 SER C N 1
ATOM 2168 C CA . SER C 1 48 ? -12.325 -30.277 -41.804 1.00 12.69 48 SER C CA 1
ATOM 2169 C C . SER C 1 48 ? -11.560 -30.140 -40.484 1.00 12.32 48 SER C C 1
ATOM 2170 O O . SER C 1 48 ? -11.339 -31.129 -39.792 1.00 12.11 48 SER C O 1
ATOM 2173 N N . PRO C 1 49 ? -11.115 -28.924 -40.146 1.00 11.78 49 PRO C N 1
ATOM 2174 C CA . PRO C 1 49 ? -10.257 -28.805 -38.961 1.00 11.88 49 PRO C CA 1
ATOM 2175 C C . PRO C 1 49 ? -11.058 -28.731 -37.657 1.00 10.92 49 PRO C C 1
ATOM 2176 O O . PRO C 1 49 ? -12.074 -28.019 -37.563 1.00 11.61 49 PRO C O 1
ATOM 2180 N N . TYR C 1 50 ? -10.572 -29.459 -36.655 1.00 10.13 50 TYR C N 1
ATOM 2181 C CA . TYR C 1 50 ? -11.148 -29.454 -35.309 1.00 10.21 50 TYR C CA 1
ATOM 2182 C C . TYR C 1 50 ? -10.092 -28.976 -34.337 1.00 9.96 50 TYR C C 1
ATOM 2183 O O . TYR C 1 50 ? -8.957 -29.449 -34.353 1.00 10.50 50 TYR C O 1
ATOM 2192 N N . PRO C 1 51 ? -10.433 -27.992 -33.499 1.00 10.26 51 PRO C N 1
ATOM 2193 C CA . PRO C 1 51 ? -9.450 -27.511 -32.512 1.00 10.61 51 PRO C CA 1
ATOM 2194 C C . PRO C 1 51 ? -8.991 -28.561 -31.517 1.00 9.95 51 PRO C C 1
ATOM 2195 O O . PRO C 1 51 ? -9.773 -29.420 -31.091 1.00 10.53 51 PRO C O 1
ATOM 2199 N N . VAL C 1 52 ? -7.724 -28.446 -31.097 1.00 9.38 52 VAL C N 1
ATOM 2200 C CA . VAL C 1 52 ? -7.108 -29.374 -30.177 1.00 9.59 52 VAL C CA 1
ATOM 2201 C C . VAL C 1 52 ? -6.494 -28.596 -29.019 1.00 8.84 52 VAL C C 1
ATOM 2202 O O . VAL C 1 52 ? -5.909 -27.518 -29.224 1.00 9.57 52 VAL C O 1
ATOM 2206 N N . ASN C 1 53 ? -6.587 -29.156 -27.816 1.00 8.82 53 ASN C N 1
ATOM 2207 C CA . ASN C 1 53 ? -5.768 -28.685 -26.694 1.00 8.86 53 ASN C CA 1
ATOM 2208 C C . ASN C 1 53 ? -5.076 -29.879 -26.034 1.00 9.02 53 ASN C C 1
ATOM 2209 O O . ASN C 1 53 ? -5.259 -31.012 -26.470 1.00 9.30 53 ASN C O 1
ATOM 2214 N N . GLY C 1 54 ? -4.222 -29.618 -25.043 1.00 9.08 54 GLY C N 1
ATOM 2215 C CA . GLY C 1 54 ? -3.546 -30.720 -24.359 1.00 9.80 54 GLY C CA 1
ATOM 2216 C C . GLY C 1 54 ? -2.284 -30.222 -23.696 1.00 9.05 54 GLY C C 1
ATOM 2217 O O . GLY C 1 54 ? -2.173 -29.034 -23.352 1.00 8.90 54 GLY C O 1
ATOM 2218 N N . TRP C 1 55 ? -1.339 -31.141 -23.489 1.00 8.97 55 TRP C N 1
ATOM 2219 C CA . TRP C 1 55 ? -0.130 -30.911 -22.687 1.00 8.64 55 TRP C CA 1
ATOM 2220 C C . TRP C 1 55 ? 1.029 -31.695 -23.278 1.00 9.01 55 TRP C C 1
ATOM 2221 O O . TRP C 1 55 ? 0.843 -32.829 -23.769 1.00 9.29 55 TRP C O 1
ATOM 2232 N N . VAL C 1 56 ? 2.227 -31.133 -23.140 1.00 9.61 56 VAL C N 1
ATOM 2233 C CA . VAL C 1 56 ? 3.453 -31.847 -23.452 1.00 9.70 56 VAL C CA 1
ATOM 2234 C C . VAL C 1 56 ? 4.319 -31.783 -22.198 1.00 9.89 56 VAL C C 1
ATOM 2235 O O . VAL C 1 56 ? 4.449 -30.732 -21.566 1.00 10.88 56 VAL C O 1
ATOM 2239 N N . PHE C 1 57 ? 4.887 -32.927 -21.828 1.00 10.40 57 PHE C N 1
ATOM 2240 C CA . PHE C 1 57 ? 5.809 -33.018 -20.690 1.00 10.45 57 PHE C CA 1
ATOM 2241 C C . PHE C 1 57 ? 6.989 -33.864 -21.166 1.00 10.31 57 PHE C C 1
ATOM 2242 O O . PHE C 1 57 ? 6.943 -35.089 -21.105 1.00 10.50 57 PHE C O 1
ATOM 2250 N N . GLY C 1 58 ? 8.014 -33.197 -21.683 1.00 11.02 58 GLY C N 1
ATOM 2251 C CA . GLY C 1 58 ? 9.185 -33.916 -22.212 1.00 11.26 58 GLY C CA 1
ATOM 2252 C C . GLY C 1 58 ? 8.756 -34.644 -23.474 1.00 11.94 58 GLY C C 1
ATOM 2253 O O . GLY C 1 58 ? 8.407 -34.013 -24.480 1.00 13.70 58 GLY C O 1
ATOM 2254 N N . THR C 1 59 ? 8.776 -35.973 -23.408 1.00 11.30 59 THR C N 1
ATOM 2255 C CA . THR C 1 59 ? 8.328 -36.786 -24.524 1.00 11.34 59 THR C CA 1
ATOM 2256 C C . THR C 1 59 ? 6.887 -37.303 -24.345 1.00 10.89 59 THR C C 1
ATOM 2257 O O . THR C 1 59 ? 6.354 -37.937 -25.261 1.00 12.04 59 THR C O 1
ATOM 2261 N N . ALA C 1 60 ? 6.260 -37.052 -23.195 1.00 10.39 60 ALA C N 1
ATOM 2262 C CA . ALA C 1 60 ? 4.850 -37.407 -23.002 1.00 10.01 60 ALA C CA 1
ATOM 2263 C C . ALA C 1 60 ? 3.972 -36.313 -23.586 1.00 10.26 60 ALA C C 1
ATOM 2264 O O . ALA C 1 60 ? 4.295 -35.120 -23.516 1.00 10.15 60 ALA C O 1
ATOM 2266 N N . ILE C 1 61 ? 2.833 -36.721 -24.132 1.00 9.67 61 ILE C N 1
ATOM 2267 C CA . ILE C 1 61 ? 1.880 -35.777 -24.722 1.00 9.95 61 ILE C CA 1
ATOM 2268 C C . ILE C 1 61 ? 0.465 -36.288 -24.522 1.00 9.73 61 ILE C C 1
ATOM 2269 O O . ILE C 1 61 ? 0.198 -37.489 -24.638 1.00 10.47 61 ILE C O 1
ATOM 2274 N N . SER C 1 62 ? -0.436 -35.371 -24.205 1.00 8.99 62 SER C N 1
ATOM 2275 C CA . SER C 1 62 ? -1.861 -35.620 -24.322 1.00 9.45 62 SER C CA 1
ATOM 2276 C C . SER C 1 62 ? -2.445 -34.574 -25.236 1.00 8.92 62 SER C C 1
ATOM 2277 O O . SER C 1 62 ? -2.042 -33.410 -25.220 1.00 9.78 62 SER C O 1
ATOM 2280 N N . PHE C 1 63 ? -3.424 -34.978 -26.040 1.00 8.66 63 PHE C N 1
ATOM 2281 C CA . PHE C 1 63 ? -4.155 -33.999 -26.825 1.00 8.86 63 PHE C CA 1
ATOM 2282 C C . PHE C 1 63 ? -5.596 -34.471 -26.969 1.00 9.08 63 PHE C C 1
ATOM 2283 O O . PHE C 1 63 ? -5.850 -35.679 -26.978 1.00 9.99 63 PHE C O 1
ATOM 2291 N N . SER C 1 64 ? -6.525 -33.529 -27.086 1.00 8.38 64 SER C N 1
ATOM 2292 C CA A SER C 1 64 ? -7.944 -33.858 -27.120 0.50 8.86 64 SER C CA 1
ATOM 2293 C CA B SER C 1 64 ? -7.934 -33.829 -27.120 0.50 9.01 64 SER C CA 1
ATOM 2294 C C . SER C 1 64 ? -8.649 -32.909 -28.064 1.00 8.77 64 SER C C 1
ATOM 2295 O O . SER C 1 64 ? -8.308 -31.724 -28.166 1.00 8.85 64 SER C O 1
ATOM 2300 N N . THR C 1 65 ? -9.661 -33.453 -28.737 1.00 9.59 65 THR C N 1
ATOM 2301 C CA A THR C 1 65 ? -10.472 -32.671 -29.660 0.50 10.41 65 THR C CA 1
ATOM 2302 C CA B THR C 1 65 ? -10.468 -32.664 -29.618 0.50 10.68 65 THR C CA 1
ATOM 2303 C C . THR C 1 65 ? -11.950 -32.940 -29.420 1.00 10.02 65 THR C C 1
ATOM 2304 O O . THR C 1 65 ? -12.362 -34.095 -29.249 1.00 10.65 65 THR C O 1
ATOM 2311 N N . LYS C 1 66 ? -12.728 -31.869 -29.404 1.00 10.15 66 LYS C N 1
ATOM 2312 C CA . LYS C 1 66 ? -14.185 -31.932 -29.423 1.00 9.92 66 LYS C CA 1
ATOM 2313 C C . LYS C 1 66 ? -14.658 -31.947 -30.886 1.00 9.73 66 LYS C C 1
ATOM 2314 O O . LYS C 1 66 ? -14.315 -31.081 -31.687 1.00 10.35 66 LYS C O 1
ATOM 2320 N N . TRP C 1 67 ? -15.450 -32.956 -31.230 1.00 9.58 67 TRP C N 1
ATOM 2321 C CA . TRP C 1 67 ? -15.893 -33.139 -32.616 1.00 9.82 67 TRP C CA 1
ATOM 2322 C C . TRP C 1 67 ? -17.094 -32.254 -32.928 1.00 10.23 67 TRP C C 1
ATOM 2323 O O . TRP C 1 67 ? -18.190 -32.731 -33.242 1.00 11.00 67 TRP C O 1
ATOM 2334 N N . LEU C 1 68 ? -16.871 -30.949 -32.873 1.00 10.27 68 LEU C N 1
ATOM 2335 C CA A LEU C 1 68 ? -17.842 -29.955 -33.284 0.50 10.89 68 LEU C CA 1
ATOM 2336 C CA B LEU C 1 68 ? -17.846 -29.960 -33.283 0.50 11.14 68 LEU C CA 1
ATOM 2337 C C . LEU C 1 68 ? -17.079 -28.816 -33.926 1.00 11.32 68 LEU C C 1
ATOM 2338 O O . LEU C 1 68 ? -16.178 -28.246 -33.313 1.00 12.83 68 LEU C O 1
ATOM 2347 N N . ASN C 1 69 ? -17.414 -28.492 -35.163 1.00 11.55 69 ASN C N 1
ATOM 2348 C CA . ASN C 1 69 ? -16.870 -27.302 -35.810 1.00 11.47 69 ASN C CA 1
ATOM 2349 C C . ASN C 1 69 ? -17.979 -26.675 -36.654 1.00 12.21 69 ASN C C 1
ATOM 2350 O O . ASN C 1 69 ? -19.145 -27.071 -36.554 1.00 13.25 69 ASN C O 1
ATOM 2355 N N . SER C 1 70 ? -17.603 -25.703 -37.465 1.00 12.55 70 SER C N 1
ATOM 2356 C CA . SER C 1 70 ? -18.599 -24.957 -38.244 1.00 13.64 70 SER C CA 1
ATOM 2357 C C . SER C 1 70 ? -19.241 -25.740 -39.375 1.00 13.09 70 SER C C 1
ATOM 2358 O O . SER C 1 70 ? -20.221 -25.273 -39.957 1.00 15.39 70 SER C O 1
ATOM 2361 N N . VAL C 1 71 ? -18.734 -26.933 -39.663 1.00 13.16 71 VAL C N 1
ATOM 2362 C CA . VAL C 1 71 ? -19.305 -27.731 -40.756 1.00 13.51 71 VAL C CA 1
ATOM 2363 C C . VAL C 1 71 ? -19.921 -29.064 -40.337 1.00 13.79 71 VAL C C 1
ATOM 2364 O O . VAL C 1 71 ? -20.822 -29.555 -41.038 1.00 14.15 71 VAL C O 1
ATOM 2368 N N . GLU C 1 72 ? -19.482 -29.651 -39.223 1.00 12.77 72 GLU C N 1
ATOM 2369 C CA . GLU C 1 72 ? -19.970 -30.979 -38.877 1.00 12.70 72 GLU C CA 1
ATOM 2370 C C . GLU C 1 72 ? -19.771 -31.291 -37.406 1.00 12.25 72 GLU C C 1
ATOM 2371 O O . GLU C 1 72 ? -18.739 -30.951 -36.814 1.00 12.45 72 GLU C O 1
ATOM 2377 N N . SER C 1 73 ? -20.729 -31.990 -36.814 1.00 12.51 73 SER C N 1
ATOM 2378 C CA . SER C 1 73 ? -20.664 -32.503 -35.444 1.00 12.60 73 SER C CA 1
ATOM 2379 C C . SER C 1 73 ? -20.723 -34.019 -35.422 1.00 12.00 73 SER C C 1
ATOM 2380 O O . SER C 1 73 ? -21.511 -34.617 -36.168 1.00 13.35 73 SER C O 1
ATOM 2383 N N . CYS C 1 74 ? -19.894 -34.613 -34.565 1.00 11.93 74 CYS C N 1
ATOM 2384 C CA . CYS C 1 74 ? -20.006 -36.024 -34.257 1.00 12.46 74 CYS C CA 1
ATOM 2385 C C . CYS C 1 74 ? -20.304 -36.296 -32.784 1.00 12.39 74 CYS C C 1
ATOM 2386 O O . CYS C 1 74 ? -20.161 -37.430 -32.317 1.00 12.98 74 CYS C O 1
ATOM 2389 N N . ASN C 1 75 ? -20.745 -35.264 -32.056 1.00 12.20 75 ASN C N 1
ATOM 2390 C CA . ASN C 1 75 ? -21.390 -35.447 -30.756 1.00 11.90 75 ASN C CA 1
ATOM 2391 C C . ASN C 1 75 ? -20.504 -36.163 -29.721 1.00 11.36 75 ASN C C 1
ATOM 2392 O O . ASN C 1 75 ? -21.010 -36.910 -28.883 1.00 12.07 75 ASN C O 1
ATOM 2397 N N . SER C 1 76 ? -19.191 -35.923 -29.758 1.00 11.29 76 SER C N 1
ATOM 2398 C CA A SER C 1 76 ? -18.221 -36.758 -29.059 0.50 11.59 76 SER C CA 1
ATOM 2399 C CA B SER C 1 76 ? -18.262 -36.703 -28.956 0.50 10.13 76 SER C CA 1
ATOM 2400 C C . SER C 1 76 ? -16.934 -35.984 -28.850 1.00 10.12 76 SER C C 1
ATOM 2401 O O . SER C 1 76 ? -16.729 -34.938 -29.469 1.00 10.20 76 SER C O 1
ATOM 2406 N N . ILE C 1 77 ? -16.048 -36.549 -28.027 1.00 9.75 77 ILE C N 1
ATOM 2407 C CA . ILE C 1 77 ? -14.728 -35.981 -27.760 1.00 9.62 77 ILE C CA 1
ATOM 2408 C C . ILE C 1 77 ? -13.717 -37.122 -27.754 1.00 9.61 77 ILE C C 1
ATOM 2409 O O . ILE C 1 77 ? -13.947 -38.145 -27.104 1.00 10.19 77 ILE C O 1
ATOM 2414 N N . THR C 1 78 ? -12.597 -36.954 -28.461 1.00 9.21 78 THR C N 1
ATOM 2415 C CA . THR C 1 78 ? -11.514 -37.942 -28.407 1.00 9.38 78 THR C CA 1
ATOM 2416 C C . THR C 1 78 ? -10.331 -37.358 -27.650 1.00 9.65 78 THR C C 1
ATOM 2417 O O . THR C 1 78 ? -9.966 -36.198 -27.862 1.00 10.50 78 THR C O 1
ATOM 2421 N N . SER C 1 79 ? -9.711 -38.197 -26.828 1.00 9.39 79 SER C N 1
ATOM 2422 C CA . S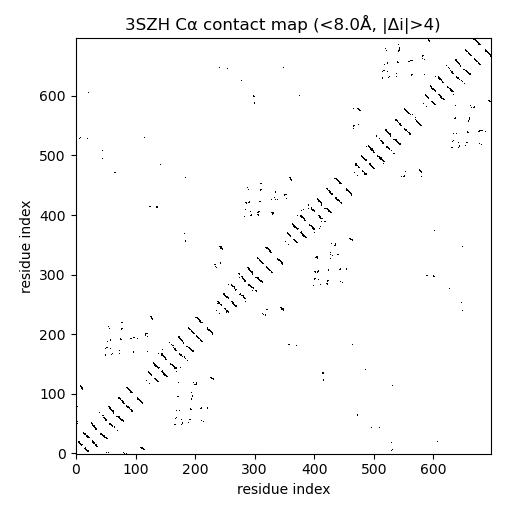ER C 1 79 ? -8.500 -37.846 -26.096 1.00 9.53 79 SER C CA 1
ATOM 2423 C C . SER C 1 79 ? -7.432 -38.893 -26.360 1.00 9.16 79 SER C C 1
ATOM 2424 O O . SER C 1 79 ? -7.656 -40.083 -26.165 1.00 10.64 79 SER C O 1
ATOM 2427 N N . TRP C 1 80 ? -6.258 -38.416 -26.767 1.00 8.91 80 TRP C N 1
ATOM 2428 C CA . TRP C 1 80 ? -5.073 -39.260 -26.994 1.00 9.08 80 TRP C CA 1
ATOM 2429 C C . TRP C 1 80 ? -4.065 -39.041 -25.874 1.00 9.26 80 TRP C C 1
ATOM 2430 O O . TRP C 1 80 ? -3.813 -37.896 -25.456 1.00 10.25 80 TRP C O 1
ATOM 2441 N N . SER C 1 81 ? -3.496 -40.142 -25.396 1.00 9.11 81 SER C N 1
ATOM 2442 C CA . SER C 1 81 ? -2.351 -40.125 -24.481 1.00 9.59 81 SER C CA 1
ATOM 2443 C C . SER C 1 81 ? -1.215 -40.849 -25.191 1.00 9.67 81 SER C C 1
ATOM 2444 O O . SER C 1 81 ? -1.402 -41.963 -25.688 1.00 10.34 81 SER C O 1
ATOM 2447 N N . GLY C 1 82 ? -0.037 -40.244 -25.234 1.00 10.20 82 GLY C N 1
ATOM 2448 C CA . GLY C 1 82 ? 1.034 -40.897 -25.955 1.00 11.07 82 GLY C CA 1
ATOM 2449 C C . GLY C 1 82 ? 2.396 -40.370 -25.644 1.00 10.40 82 GLY C C 1
ATOM 2450 O O . GLY C 1 82 ? 2.594 -39.537 -24.757 1.00 10.03 82 GLY C O 1
ATOM 2451 N N . PHE C 1 83 ? 3.352 -40.918 -26.374 1.00 10.32 83 PHE C N 1
ATOM 2452 C CA . PHE C 1 83 ? 4.742 -40.599 -26.131 1.00 11.07 83 PHE C CA 1
ATOM 2453 C C . PHE C 1 83 ? 5.468 -40.545 -27.462 1.00 10.82 83 PHE C C 1
ATOM 2454 O O . PHE C 1 83 ? 5.188 -41.292 -28.408 1.00 11.21 83 PHE C O 1
ATOM 2462 N N . TYR C 1 84 ? 6.451 -39.658 -27.486 1.00 12.07 84 TYR C N 1
ATOM 2463 C CA . TYR C 1 84 ? 7.310 -39.460 -28.631 1.00 12.27 84 TYR C CA 1
ATOM 2464 C C . TYR C 1 84 ? 8.498 -40.421 -28.597 1.00 12.95 84 TYR C C 1
ATOM 2465 O O . TYR C 1 84 ? 9.129 -40.629 -27.541 1.00 13.78 84 TYR C O 1
ATOM 2474 N N . ILE C 1 85 ? 8.791 -41.003 -29.760 1.00 13.23 85 ILE C N 1
ATOM 2475 C CA . ILE C 1 85 ? 9.967 -41.836 -29.949 1.00 15.49 85 ILE C CA 1
ATOM 2476 C C . ILE C 1 85 ? 10.631 -41.496 -31.276 1.00 15.62 85 ILE C C 1
ATOM 2477 O O . ILE C 1 85 ? 9.980 -41.159 -32.273 1.00 16.56 85 ILE C O 1
ATOM 2482 N N . ASN C 1 86 ? 11.957 -41.599 -31.278 1.00 17.42 86 ASN C N 1
ATOM 2483 C CA . ASN C 1 86 ? 12.721 -41.414 -32.493 1.00 20.06 86 ASN C CA 1
ATOM 2484 C C . ASN C 1 86 ? 13.460 -42.710 -32.828 1.00 22.04 86 ASN C C 1
ATOM 2485 O O . ASN C 1 86 ? 14.277 -43.182 -32.042 1.00 23.11 86 ASN C O 1
ATOM 2490 N N . THR C 1 87 ? 13.130 -43.291 -33.978 1.00 24.04 87 THR C N 1
ATOM 2491 C CA . THR C 1 87 ? 13.810 -44.494 -34.466 1.00 26.45 87 THR C CA 1
ATOM 2492 C C . THR C 1 87 ? 14.413 -44.248 -35.854 1.00 27.11 87 THR C C 1
ATOM 2493 O O . THR C 1 87 ? 13.736 -43.773 -36.773 1.00 28.09 87 THR C O 1
ATOM 2497 N N . GLY C 1 89 ? 16.000 -42.472 -37.958 1.00 27.31 89 GLY C N 1
ATOM 2498 C CA . GLY C 1 89 ? 15.760 -41.115 -37.462 1.00 25.97 89 GLY C CA 1
ATOM 2499 C C . GLY C 1 89 ? 14.430 -40.509 -37.892 1.00 25.08 89 GLY C C 1
ATOM 2500 O O . GLY C 1 89 ? 14.395 -39.427 -38.487 1.00 25.95 89 GLY C O 1
ATOM 2501 N N . GLN C 1 90 ? 13.335 -41.206 -37.599 1.00 23.30 90 GLN C N 1
ATOM 2502 C CA . GLN C 1 90 ? 11.997 -40.685 -37.852 1.00 21.20 90 GLN C CA 1
ATOM 2503 C C . GLN C 1 90 ? 11.278 -40.512 -36.522 1.00 19.15 90 GLN C C 1
ATOM 2504 O O . GLN C 1 90 ? 11.240 -41.435 -35.704 1.00 19.90 90 GLN C O 1
ATOM 2510 N N . GLY C 1 91 ? 10.739 -39.319 -36.303 1.00 16.43 91 GLY C N 1
ATOM 2511 C CA . GLY C 1 91 ? 9.957 -39.056 -35.092 1.00 15.08 91 GLY C CA 1
ATOM 2512 C C . GLY C 1 91 ? 8.546 -39.597 -35.224 1.00 14.03 91 GLY C C 1
ATOM 2513 O O . GLY C 1 91 ? 7.962 -39.578 -36.310 1.00 14.38 91 GLY C O 1
ATOM 2514 N N . LYS C 1 92 ? 8.017 -40.133 -34.128 1.00 12.57 92 LYS C N 1
ATOM 2515 C CA . LYS C 1 92 ? 6.638 -40.552 -34.113 1.00 12.90 92 LYS C CA 1
ATOM 2516 C C . LYS C 1 92 ? 6.064 -40.375 -32.727 1.00 11.49 92 LYS C C 1
ATOM 2517 O O . LYS C 1 92 ? 6.783 -40.255 -31.744 1.00 12.17 92 LYS C O 1
ATOM 2523 N N . ILE C 1 93 ? 4.747 -40.349 -32.664 1.00 11.15 93 ILE C N 1
ATOM 2524 C CA . ILE C 1 93 ? 4.015 -40.349 -31.405 1.00 11.22 93 ILE C CA 1
ATOM 2525 C C . ILE C 1 93 ? 3.127 -41.593 -31.354 1.00 11.26 93 ILE C C 1
ATOM 2526 O O . ILE C 1 93 ? 2.229 -41.764 -32.186 1.00 11.46 93 ILE C O 1
ATOM 2531 N N . SER C 1 94 ? 3.367 -42.447 -30.371 1.00 10.80 94 SER C N 1
ATOM 2532 C CA . SER C 1 94 ? 2.575 -43.649 -30.174 1.00 10.68 94 SER C CA 1
ATOM 2533 C C . SER C 1 94 ? 1.501 -43.314 -29.145 1.00 9.72 94 SER C C 1
ATOM 2534 O O . SER C 1 94 ? 1.842 -42.824 -28.053 1.00 10.50 94 SER C O 1
ATOM 2537 N N . THR C 1 95 ? 0.223 -43.568 -29.479 1.00 10.09 95 THR C N 1
ATOM 2538 C CA . THR C 1 95 ? -0.885 -43.143 -28.638 1.00 10.43 95 THR C CA 1
ATOM 2539 C C . THR C 1 95 ? -1.879 -44.258 -28.371 1.00 9.80 95 THR C C 1
ATOM 2540 O O . THR C 1 95 ? -2.057 -45.194 -29.172 1.00 10.30 95 THR C O 1
ATOM 2544 N N . LEU C 1 96 ? -2.593 -44.078 -27.260 1.00 9.72 96 LEU C N 1
ATOM 2545 C CA . LEU C 1 96 ? -3.834 -44.782 -26.973 1.00 10.06 96 LEU C CA 1
ATOM 2546 C C . LEU C 1 96 ? -4.890 -43.700 -26.857 1.00 9.69 96 LEU C C 1
ATOM 2547 O O . LEU C 1 96 ? -4.677 -42.694 -26.157 1.00 10.54 96 LEU C O 1
ATOM 2552 N N . TRP C 1 97 ? -6.026 -43.895 -27.514 1.00 9.51 97 TRP C N 1
ATOM 2553 C CA . TRP C 1 97 ? -7.097 -42.909 -27.446 1.00 9.67 97 TRP C CA 1
ATOM 2554 C C . TRP C 1 97 ? -8.363 -43.468 -26.812 1.00 9.62 97 TRP C C 1
ATOM 2555 O O . TRP C 1 97 ? -8.600 -44.680 -26.787 1.00 10.11 97 TRP C O 1
ATOM 2566 N N . GLN C 1 98 ? -9.174 -42.541 -26.295 1.00 9.55 98 GLN C N 1
ATOM 2567 C CA . GLN C 1 98 ? -10.520 -42.815 -25.772 1.00 9.93 98 GLN C CA 1
ATOM 2568 C C . GLN C 1 98 ? -11.470 -41.820 -26.406 1.00 10.30 98 GLN C C 1
ATOM 2569 O O . GLN C 1 98 ? -11.147 -40.626 -26.528 1.00 10.39 98 GLN C O 1
ATOM 2575 N N . LEU C 1 99 ? -12.651 -42.310 -26.780 1.00 10.35 99 LEU C N 1
ATOM 2576 C CA A LEU C 1 99 ? -13.703 -41.519 -27.393 0.50 10.97 99 LEU C CA 1
ATOM 2577 C CA B LEU C 1 99 ? -13.697 -41.468 -27.363 0.50 10.57 99 LEU C CA 1
ATOM 2578 C C . LEU C 1 99 ? -14.941 -41.610 -26.509 1.00 10.40 99 LEU C C 1
ATOM 2579 O O . LEU C 1 99 ? -15.432 -42.712 -26.265 1.00 11.60 99 LEU C O 1
ATOM 2588 N N . VAL C 1 100 ? -15.421 -40.476 -26.028 1.00 9.93 100 VAL C N 1
ATOM 2589 C CA . VAL C 1 100 ? -16.656 -40.435 -25.245 1.00 10.36 100 VAL C CA 1
ATOM 2590 C C . VAL C 1 100 ? -17.738 -39.662 -25.989 1.00 10.00 100 VAL C C 1
ATOM 2591 O O . VAL C 1 100 ? -17.490 -38.581 -26.533 1.00 10.36 100 VAL C O 1
ATOM 2595 N N . VAL C 1 101 ? -18.938 -40.236 -25.985 1.00 11.12 101 VAL C N 1
ATOM 2596 C CA . VAL C 1 101 ? -20.088 -39.731 -26.735 1.00 11.54 101 VAL C CA 1
ATOM 2597 C C . VAL C 1 101 ? -21.040 -39.020 -25.776 1.00 11.25 101 VAL C C 1
ATOM 2598 O O . VAL C 1 101 ? -21.374 -39.526 -24.687 1.00 11.65 101 VAL C O 1
ATOM 2602 N N . ASN C 1 102 ? -21.468 -37.831 -26.172 1.00 11.26 102 ASN C N 1
ATOM 2603 C CA . ASN C 1 102 ? -22.527 -37.096 -25.468 1.00 11.37 102 ASN C CA 1
ATOM 2604 C C . ASN C 1 102 ? -23.724 -38.005 -25.220 1.00 11.92 102 ASN C C 1
ATOM 2605 O O . ASN C 1 102 ? -24.128 -38.748 -26.105 1.00 12.65 102 ASN C O 1
ATOM 2610 N N . GLY C 1 103 ? -24.251 -38.000 -24.001 1.00 11.99 103 GLY C N 1
ATOM 2611 C CA . GLY C 1 103 ? -25.429 -38.802 -23.667 1.00 13.13 103 GLY C CA 1
ATOM 2612 C C . GLY C 1 103 ? -25.107 -40.208 -23.174 1.00 13.13 103 GLY C C 1
ATOM 2613 O O . GLY C 1 103 ? -26.025 -40.976 -22.879 1.00 14.53 103 GLY C O 1
ATOM 2614 N N . SER C 1 104 ? -23.818 -40.554 -23.047 1.00 12.79 104 SER C N 1
ATOM 2615 C CA . SER C 1 104 ? -23.452 -41.878 -22.531 1.00 12.73 104 SER C CA 1
ATOM 2616 C C . SER C 1 104 ? -23.911 -42.091 -21.088 1.00 13.04 104 SER C C 1
ATOM 2617 O O . SER C 1 104 ? -24.068 -41.137 -20.313 1.00 14.24 104 SER C O 1
ATOM 2620 N N . SER C 1 105 ? -24.126 -43.353 -20.734 1.00 13.27 105 SER C N 1
ATOM 2621 C CA . SER C 1 105 ? -24.524 -43.730 -19.371 1.00 15.26 105 SER C CA 1
ATOM 2622 C C . SER C 1 105 ? -23.668 -44.844 -18.760 1.00 14.12 105 SER C C 1
ATOM 2623 O O . SER C 1 105 ? -23.755 -45.096 -17.554 1.00 15.38 105 SER C O 1
ATOM 2626 N N . SER C 1 106 ? -22.826 -45.494 -19.571 1.00 13.34 106 SER C N 1
ATOM 2627 C CA . SER C 1 106 ? -22.012 -46.628 -19.119 1.00 13.67 106 SER C CA 1
ATOM 2628 C C . SER C 1 106 ? -20.564 -46.366 -19.500 1.00 13.15 106 SER C C 1
ATOM 2629 O O . SER C 1 106 ? -20.300 -45.947 -20.632 1.00 12.51 106 SER C O 1
ATOM 2632 N N . PRO C 1 107 ? -19.618 -46.659 -18.596 1.00 14.39 107 PRO C N 1
ATOM 2633 C CA . PRO C 1 107 ? -18.190 -46.561 -18.934 1.00 14.87 107 PRO C CA 1
ATOM 2634 C C . PRO C 1 107 ? -17.835 -47.439 -20.139 1.00 13.01 107 PRO C C 1
ATOM 2635 O O . PRO C 1 107 ? -16.890 -47.111 -20.884 1.00 13.29 107 PRO C O 1
ATOM 2639 N N . SER C 1 108 ? -18.603 -48.513 -20.352 1.00 12.93 108 SER C N 1
ATOM 2640 C CA . SER C 1 108 ? -18.377 -49.410 -21.484 1.00 13.18 108 SER C CA 1
ATOM 2641 C C . SER C 1 108 ? -18.616 -48.761 -22.839 1.00 12.33 108 SER C C 1
ATOM 2642 O O . SER C 1 108 ? -18.190 -49.292 -23.861 1.00 14.26 108 SER C O 1
ATOM 2645 N N . GLN C 1 109 ? -19.324 -47.635 -22.856 1.00 12.41 109 GLN C N 1
ATOM 2646 C CA . GLN C 1 109 ? -19.589 -46.910 -24.084 1.00 12.40 109 GLN C CA 1
ATOM 2647 C C . GLN C 1 109 ? -18.429 -46.060 -24.564 1.00 12.08 109 GLN C C 1
ATOM 2648 O O . GLN C 1 109 ? -18.478 -45.503 -25.653 1.00 12.71 109 GLN C O 1
ATOM 2654 N N . ILE C 1 110 ? -17.400 -45.908 -23.730 1.00 12.23 110 ILE C N 1
ATOM 2655 C CA . ILE C 1 110 ? -16.224 -45.162 -24.121 1.00 12.78 110 ILE C CA 1
ATOM 2656 C C . ILE C 1 110 ? -15.387 -46.065 -25.031 1.00 12.92 110 ILE C C 1
ATOM 2657 O O . ILE C 1 110 ? -15.002 -47.178 -24.656 1.00 14.76 110 ILE C O 1
ATOM 2662 N N . LEU C 1 111 ? -15.161 -45.596 -26.244 1.00 12.60 111 LEU C N 1
ATOM 2663 C CA . LEU C 1 111 ? -14.465 -46.395 -27.252 1.00 13.30 111 LEU C CA 1
ATOM 2664 C C . LEU C 1 111 ? -12.968 -46.188 -27.088 1.00 12.87 111 LEU C C 1
ATOM 2665 O O . LEU C 1 111 ? -12.509 -45.130 -26.655 1.00 12.79 111 LEU C O 1
ATOM 2670 N N . LYS C 1 112 ? -12.174 -47.194 -27.439 1.00 13.53 112 LYS C N 1
ATOM 2671 C CA . LYS C 1 112 ? -10.735 -47.122 -27.255 1.00 14.00 112 LYS C CA 1
ATOM 2672 C C . LYS C 1 112 ? -10.028 -47.644 -28.490 1.00 13.25 112 LYS C C 1
ATOM 2673 O O . LYS C 1 112 ? -10.525 -48.515 -29.210 1.00 15.17 112 LYS C O 1
ATOM 2679 N N . GLY C 1 113 ? -8.830 -47.124 -28.714 1.00 12.46 113 GLY C N 1
ATOM 2680 C CA . GLY C 1 113 ? -7.984 -47.653 -29.783 1.00 12.47 113 GLY C CA 1
ATOM 2681 C C . GLY C 1 113 ? -6.578 -47.136 -29.651 1.00 12.02 113 GLY C C 1
ATOM 2682 O O . GLY C 1 113 ? -6.205 -46.512 -28.650 1.00 11.71 113 GLY C O 1
ATOM 2683 N N . GLN C 1 114 ? -5.770 -47.436 -30.668 1.00 12.78 114 GLN C N 1
ATOM 2684 C CA . GLN C 1 114 ? -4.356 -47.080 -30.684 1.00 13.75 114 GLN C CA 1
ATOM 2685 C C . GLN C 1 114 ? -4.028 -46.436 -32.038 1.00 13.17 114 GLN C C 1
ATOM 2686 O O . GLN C 1 114 ? -4.493 -46.914 -33.077 1.00 15.11 114 GLN C O 1
ATOM 2692 N N . ASP C 1 115 ? -3.197 -45.392 -32.036 1.00 13.18 115 ASP C N 1
ATOM 2693 C CA . ASP C 1 115 ? -2.786 -44.708 -33.269 1.00 13.30 115 ASP C CA 1
ATOM 2694 C C . ASP C 1 115 ? -1.293 -44.408 -33.138 1.00 12.03 115 ASP C C 1
ATOM 2695 O O . ASP C 1 115 ? -0.873 -43.946 -32.091 1.00 12.19 115 ASP C O 1
ATOM 2700 N N . VAL C 1 116 ? -0.523 -44.576 -34.214 1.00 12.80 116 VAL C N 1
ATOM 2701 C CA . VAL C 1 116 ? 0.867 -44.080 -34.264 1.00 12.29 116 VAL C CA 1
ATOM 2702 C C . VAL C 1 116 ? 0.909 -42.984 -35.307 1.00 12.07 116 VAL C C 1
ATOM 2703 O O . VAL C 1 116 ? 0.512 -43.198 -36.448 1.00 13.30 116 VAL C O 1
ATOM 2707 N N . PHE C 1 117 ? 1.349 -41.801 -34.890 1.00 11.71 117 PHE C N 1
ATOM 2708 C CA . PHE C 1 117 ? 1.470 -40.638 -35.759 1.00 12.77 117 PHE C CA 1
ATOM 2709 C C . PHE C 1 117 ? 2.932 -40.378 -36.107 1.00 13.68 117 PHE C C 1
ATOM 2710 O O . PHE C 1 117 ? 3.737 -40.100 -35.228 1.00 15.94 117 PHE C O 1
ATOM 2718 N N . SER C 1 118 ? 3.266 -40.411 -37.388 1.00 13.19 118 SER C N 1
ATOM 2719 C CA . SER C 1 118 ? 4.642 -40.167 -37.846 1.00 12.98 118 SER C CA 1
ATOM 2720 C C . SER C 1 118 ? 4.846 -38.721 -38.252 1.00 12.91 118 SER C C 1
ATOM 2721 O O . SER C 1 118 ? 3.932 -38.071 -38.733 1.00 12.89 118 SER C O 1
ATOM 2724 N N . GLN C 1 119 ? 6.078 -38.225 -38.121 1.00 13.74 119 GLN C N 1
ATOM 2725 C CA . GLN C 1 119 ? 6.384 -36.873 -38.572 1.00 15.16 119 GLN C CA 1
ATOM 2726 C C . GLN C 1 119 ? 5.999 -36.669 -40.025 1.00 15.77 119 GLN C C 1
ATOM 2727 O O . GLN C 1 119 ? 6.160 -37.578 -40.862 1.00 16.78 119 GLN C O 1
ATOM 2733 N N . THR C 1 120 ? 5.515 -35.469 -40.330 1.00 17.18 120 THR C N 1
ATOM 2734 C CA . THR C 1 120 ? 5.228 -35.069 -41.707 1.00 19.71 120 THR C CA 1
ATOM 2735 C C . THR C 1 120 ? 5.452 -33.565 -41.918 1.00 20.51 120 THR C C 1
ATOM 2736 O O . THR C 1 120 ? 4.991 -32.728 -41.127 1.00 22.11 120 THR C O 1
ATOM 2740 N N . MET D 1 3 ? -31.297 -29.710 -5.553 1.00 22.03 3 MET D N 1
ATOM 2741 C CA . MET D 1 3 ? -31.245 -30.245 -6.943 1.00 20.54 3 MET D CA 1
ATOM 2742 C C . MET D 1 3 ? -29.807 -30.622 -7.261 1.00 18.37 3 MET D C 1
ATOM 2743 O O . MET D 1 3 ? -28.872 -30.020 -6.726 1.00 19.25 3 MET D O 1
ATOM 2748 N N . ALA D 1 4 ? -29.630 -31.614 -8.122 1.00 16.20 4 ALA D N 1
ATOM 2749 C CA . ALA D 1 4 ? -28.277 -32.029 -8.519 1.00 15.71 4 ALA D CA 1
ATOM 2750 C C . ALA D 1 4 ? -27.475 -30.885 -9.100 1.00 15.34 4 ALA D C 1
ATOM 2751 O O . ALA D 1 4 ? -27.973 -30.050 -9.854 1.00 16.59 4 ALA D O 1
ATOM 2753 N N . GLN D 1 5 ? -26.190 -30.865 -8.753 1.00 14.69 5 GLN D N 1
ATOM 2754 C CA . GLN D 1 5 ? -25.250 -29.960 -9.405 1.00 15.03 5 GLN D CA 1
ATOM 2755 C C . GLN D 1 5 ? -25.097 -30.367 -10.864 1.00 15.13 5 GLN D C 1
ATOM 2756 O O . GLN D 1 5 ? -24.994 -31.552 -11.180 1.00 15.51 5 GLN D O 1
ATOM 2762 N N . GLU D 1 6 ? -25.075 -29.367 -11.738 1.00 16.88 6 GLU D N 1
ATOM 2763 C CA . GLU D 1 6 ? -24.917 -29.598 -13.156 1.00 17.39 6 GLU D CA 1
ATOM 2764 C C . GLU D 1 6 ? -23.480 -29.392 -13.593 1.00 17.36 6 GLU D C 1
ATOM 2765 O O . GLU D 1 6 ? -22.661 -28.825 -12.866 1.00 17.28 6 GLU D O 1
ATOM 2771 N N . LEU D 1 7 ? -23.193 -29.853 -14.800 1.00 17.55 7 LEU D N 1
ATOM 2772 C CA . LEU D 1 7 ? -21.880 -29.697 -15.394 1.00 17.98 7 LEU D CA 1
ATOM 2773 C C . LEU D 1 7 ? -21.737 -28.284 -15.959 1.00 17.57 7 LEU D C 1
ATOM 2774 O O . LEU D 1 7 ? -22.166 -27.999 -17.084 1.00 19.26 7 LEU D O 1
ATOM 2779 N N . THR D 1 8 ? -21.175 -27.392 -15.153 1.00 16.77 8 THR D N 1
ATOM 2780 C CA . THR D 1 8 ? -21.090 -25.990 -15.502 1.00 16.06 8 THR D CA 1
ATOM 2781 C C . THR D 1 8 ? -19.734 -25.412 -15.190 1.00 15.38 8 THR D C 1
ATOM 2782 O O . THR D 1 8 ? -18.909 -26.012 -14.465 1.00 15.62 8 THR D O 1
ATOM 2786 N N . ALA D 1 9 ? -19.512 -24.198 -15.675 1.00 15.32 9 ALA D N 1
ATOM 2787 C CA . ALA D 1 9 ? -18.366 -23.439 -15.198 1.00 14.82 9 ALA D CA 1
ATOM 2788 C C . ALA D 1 9 ? -18.502 -23.297 -13.678 1.00 14.18 9 ALA D C 1
ATOM 2789 O O . ALA D 1 9 ? -19.624 -23.264 -13.145 1.00 14.87 9 ALA D O 1
ATOM 2791 N N . MET D 1 10 ? -17.383 -23.200 -12.982 1.00 14.30 10 MET D N 1
ATOM 2792 C CA . MET D 1 10 ? -17.381 -22.979 -11.548 1.00 14.25 10 MET D CA 1
ATOM 2793 C C . MET D 1 10 ? -18.105 -24.089 -10.784 1.00 12.96 10 MET D C 1
ATOM 2794 O O . MET D 1 10 ? -18.931 -23.840 -9.903 1.00 14.53 10 MET D O 1
ATOM 2799 N N . SER D 1 11 ? -17.782 -25.326 -11.132 1.00 12.62 11 SER D N 1
ATOM 2800 C CA . SER D 1 11 ? -18.305 -26.498 -10.430 1.00 12.52 11 SER D CA 1
ATOM 2801 C C . SER D 1 11 ? -17.157 -27.385 -9.994 1.00 10.92 11 SER D C 1
ATOM 2802 O O . SER D 1 11 ? -16.180 -27.536 -10.729 1.00 12.10 11 SER D O 1
ATOM 2805 N N . ALA D 1 12 ? -17.306 -28.019 -8.842 1.00 10.74 12 ALA D N 1
ATOM 2806 C CA . ALA D 1 12 ? -16.266 -28.879 -8.281 1.00 11.19 12 ALA D CA 1
ATOM 2807 C C . ALA D 1 12 ? -16.794 -30.294 -8.027 1.00 10.22 12 ALA D C 1
ATOM 2808 O O . ALA D 1 12 ? -17.978 -30.494 -7.715 1.00 11.63 12 ALA D O 1
ATOM 2810 N N . TRP D 1 13 ? -15.878 -31.262 -8.138 1.00 10.32 13 TRP D N 1
ATOM 2811 C CA . TRP D 1 13 ? -16.250 -32.672 -8.224 1.00 10.86 13 TRP D CA 1
ATOM 2812 C C . TRP D 1 13 ? -15.157 -33.469 -7.528 1.00 10.34 13 TRP D C 1
ATOM 2813 O O . TRP D 1 13 ? -13.975 -33.273 -7.831 1.00 10.57 13 TRP D O 1
ATOM 2824 N N . VAL D 1 14 ? -15.521 -34.378 -6.627 1.00 10.86 14 VAL D N 1
ATOM 2825 C CA A VAL D 1 14 ? -14.551 -35.087 -5.806 0.50 11.56 14 VAL D CA 1
ATOM 2826 C CA B VAL D 1 14 ? -14.572 -35.103 -5.758 0.50 11.61 14 VAL D CA 1
ATOM 2827 C C . VAL D 1 14 ? -14.687 -36.588 -6.049 1.00 11.24 14 VAL D C 1
ATOM 2828 O O . VAL D 1 14 ? -15.802 -37.135 -6.057 1.00 12.49 14 VAL D O 1
ATOM 2835 N N . ASN D 1 15 ? -13.565 -37.253 -6.299 1.00 11.37 15 ASN D N 1
ATOM 2836 C CA . ASN D 1 15 ? -13.642 -38.669 -6.630 1.00 12.39 15 ASN D CA 1
ATOM 2837 C C . ASN D 1 15 ? -13.546 -39.557 -5.388 1.00 12.67 15 ASN D C 1
ATOM 2838 O O . ASN D 1 15 ? -13.439 -39.074 -4.245 1.00 13.01 15 ASN D O 1
ATOM 2843 N N . GLN D 1 16 ? -13.604 -40.862 -5.631 1.00 14.48 16 GLN D N 1
ATOM 2844 C CA . GLN D 1 16 ? -13.623 -41.860 -4.575 1.00 15.89 16 GLN D CA 1
ATOM 2845 C C . GLN D 1 16 ? -12.366 -41.842 -3.693 1.00 16.19 16 GLN D C 1
ATOM 2846 O O . GLN D 1 16 ? -12.402 -42.340 -2.563 1.00 17.82 16 GLN D O 1
ATOM 2852 N N . ASP D 1 17 ? -11.268 -41.279 -4.210 1.00 16.01 17 ASP D N 1
ATOM 2853 C CA . ASP D 1 17 ? -9.993 -41.145 -3.481 1.00 16.39 17 ASP D CA 1
ATOM 2854 C C . ASP D 1 17 ? -9.891 -39.823 -2.705 1.00 15.18 17 ASP D C 1
ATOM 2855 O O . ASP D 1 17 ? -8.911 -39.609 -1.986 1.00 16.37 17 ASP D O 1
ATOM 2860 N N . GLY D 1 18 ? -10.859 -38.925 -2.874 1.00 14.64 18 GLY D N 1
ATOM 2861 C CA . GLY D 1 18 ? -10.798 -37.615 -2.227 1.00 13.46 18 GLY D CA 1
ATOM 2862 C C . GLY D 1 18 ? -10.202 -36.501 -3.079 1.00 13.25 18 GLY D C 1
ATOM 2863 O O . GLY D 1 18 ? -10.066 -35.374 -2.616 1.00 13.11 18 GLY D O 1
ATOM 2864 N N . SER D 1 19 ? -9.812 -36.806 -4.313 1.00 12.07 19 SER D N 1
ATOM 2865 C CA . SER D 1 19 ? -9.230 -35.800 -5.216 1.00 11.36 19 SER D CA 1
ATOM 2866 C C . SER D 1 19 ? -10.320 -34.950 -5.839 1.00 10.93 19 SER D C 1
ATOM 2867 O O . SER D 1 19 ? -11.422 -35.452 -6.103 1.00 11.50 19 SER D O 1
ATOM 2870 N N . THR D 1 20 ? -10.025 -33.671 -6.092 1.00 10.91 20 THR D N 1
ATOM 2871 C CA . THR D 1 20 ? -11.030 -32.714 -6.595 1.00 10.52 20 THR D CA 1
ATOM 2872 C C . THR D 1 20 ? -10.620 -32.085 -7.917 1.00 9.92 20 THR D C 1
ATOM 2873 O O . THR D 1 20 ? -9.493 -31.581 -8.061 1.00 10.08 20 THR D O 1
ATOM 2877 N N . LEU D 1 21 ? -11.571 -32.121 -8.853 1.00 9.48 21 LEU D N 1
ATOM 2878 C CA . LEU D 1 21 ? -11.544 -31.317 -10.050 1.00 9.67 21 LEU D CA 1
ATOM 2879 C C . LEU D 1 21 ? -12.332 -30.024 -9.781 1.00 9.78 21 LEU D C 1
ATOM 2880 O O . LEU D 1 21 ? -13.527 -30.075 -9.450 1.00 9.82 21 LEU D O 1
ATOM 2885 N N . TYR D 1 22 ? -11.652 -28.883 -9.956 1.00 9.70 22 TYR D N 1
ATOM 2886 C CA . TYR D 1 22 ? -12.262 -27.560 -9.823 1.00 9.78 22 TYR D CA 1
ATOM 2887 C C . TYR D 1 22 ? -12.403 -26.999 -11.228 1.00 9.59 22 TYR D C 1
ATOM 2888 O O . TYR D 1 22 ? -11.401 -26.574 -11.821 1.00 11.05 22 TYR D O 1
ATOM 2897 N N . ILE D 1 23 ? -13.609 -27.047 -11.794 1.00 10.02 23 ILE D N 1
ATOM 2898 C CA . ILE D 1 23 ? -13.816 -26.510 -13.129 1.00 11.12 23 ILE D CA 1
ATOM 2899 C C . ILE D 1 23 ? -14.002 -25.004 -12.998 1.00 11.21 23 ILE D C 1
ATOM 2900 O O . ILE D 1 23 ? -14.898 -24.541 -12.273 1.00 12.80 23 ILE D O 1
ATOM 2905 N N . ASN D 1 24 ? -13.156 -24.246 -13.687 1.00 10.63 24 ASN D N 1
ATOM 2906 C CA . ASN D 1 24 ? -13.192 -22.796 -13.668 1.00 12.74 24 ASN D CA 1
ATOM 2907 C C . ASN D 1 24 ? -14.025 -22.152 -14.763 1.00 13.47 24 ASN D C 1
ATOM 2908 O O . ASN D 1 24 ? -14.986 -21.456 -14.457 1.00 18.45 24 ASN D O 1
ATOM 2913 N N . SER D 1 25 ? -13.620 -22.248 -16.004 1.00 12.77 25 SER D N 1
ATOM 2914 C CA . SER D 1 25 ? -14.370 -21.697 -17.133 1.00 11.89 25 SER D CA 1
ATOM 2915 C C . SER D 1 25 ? -14.759 -22.800 -18.087 1.00 11.07 25 SER D C 1
ATOM 2916 O O . SER D 1 25 ? -14.028 -23.801 -18.258 1.00 11.30 25 SER D O 1
ATOM 2919 N N . ILE D 1 26 ? -15.917 -22.614 -18.706 1.00 10.71 26 ILE D N 1
ATOM 2920 C CA . ILE D 1 26 ? -16.302 -23.368 -19.895 1.00 11.38 26 ILE D CA 1
ATOM 2921 C C . ILE D 1 26 ? -16.764 -22.330 -20.909 1.00 11.53 26 ILE D C 1
ATOM 2922 O O . ILE D 1 26 ? -17.772 -21.642 -20.664 1.00 12.92 26 ILE D O 1
ATOM 2927 N N . ASN D 1 27 ? -16.045 -22.170 -22.009 1.00 11.85 27 ASN D N 1
ATOM 2928 C CA . ASN D 1 27 ? -16.350 -21.074 -22.923 1.00 12.09 27 ASN D CA 1
ATOM 2929 C C . ASN D 1 27 ? -17.484 -21.441 -23.876 1.00 11.42 27 ASN D C 1
ATOM 2930 O O . ASN D 1 27 ? -18.075 -22.518 -23.755 1.00 11.53 27 ASN D O 1
ATOM 2935 N N . ALA D 1 28 ? -17.803 -20.539 -24.800 1.00 12.63 28 ALA D N 1
ATOM 2936 C CA . ALA D 1 28 ? -18.933 -20.726 -25.698 1.00 12.86 28 ALA D CA 1
ATOM 2937 C C . ALA D 1 28 ? -18.807 -21.971 -26.578 1.00 12.61 28 ALA D C 1
ATOM 2938 O O . ALA D 1 28 ? -19.813 -22.505 -27.042 1.00 14.44 28 ALA D O 1
ATOM 2940 N N . GLN D 1 29 ? -17.573 -22.417 -26.794 1.00 11.61 29 GLN D N 1
ATOM 2941 C CA . GLN D 1 29 ? -17.289 -23.598 -27.611 1.00 12.04 29 GLN D CA 1
ATOM 2942 C C . GLN D 1 29 ? -17.174 -24.864 -26.755 1.00 11.13 29 GLN D C 1
ATOM 2943 O O . GLN D 1 29 ? -16.963 -25.965 -27.294 1.00 12.09 29 GLN D O 1
ATOM 2949 N N . GLY D 1 30 ? -17.285 -24.718 -25.439 1.00 10.73 30 GLY D N 1
ATOM 2950 C CA . GLY D 1 30 ? -17.156 -25.850 -24.526 1.00 10.64 30 GLY D CA 1
ATOM 2951 C C . GLY D 1 30 ? -15.722 -26.155 -24.093 1.00 10.11 30 GLY D C 1
ATOM 2952 O O . GLY D 1 30 ? -15.484 -27.180 -23.457 1.00 10.58 30 GLY D O 1
ATOM 2953 N N . GLU D 1 31 ? -14.778 -25.287 -24.411 1.00 9.77 31 GLU D N 1
ATOM 2954 C CA . GLU D 1 31 ? -13.413 -25.509 -23.943 1.00 10.00 31 GLU D CA 1
ATOM 2955 C C . GLU D 1 31 ? -13.343 -25.185 -22.454 1.00 10.06 31 GLU D C 1
ATOM 2956 O O . GLU D 1 31 ? -13.901 -24.162 -22.006 1.00 10.82 31 GLU D O 1
ATOM 2962 N N . LEU D 1 32 ? -12.648 -26.042 -21.697 1.00 9.74 32 LEU D N 1
ATOM 2963 C CA A LEU D 1 32 ? -12.625 -26.043 -20.245 0.50 9.53 32 LEU D CA 1
ATOM 2964 C CA B LEU D 1 32 ? -12.647 -25.825 -20.270 0.50 10.55 32 LEU D CA 1
ATOM 2965 C C . LEU D 1 32 ? -11.263 -25.584 -19.713 1.00 9.94 32 LEU D C 1
ATOM 2966 O O . LEU D 1 32 ? -10.222 -25.987 -20.276 1.00 10.48 32 LEU D O 1
ATOM 2975 N N . THR D 1 33 ? -11.269 -24.845 -18.602 1.00 9.48 33 THR D N 1
ATOM 2976 C CA A THR D 1 33 ? -10.077 -24.654 -17.775 0.50 9.91 33 THR D CA 1
ATOM 2977 C CA B THR D 1 33 ? -10.091 -24.624 -17.789 0.50 11.13 33 THR D CA 1
ATOM 2978 C C . THR D 1 33 ? -10.432 -24.998 -16.336 1.00 9.81 33 THR D C 1
ATOM 2979 O O . THR D 1 33 ? -11.609 -24.993 -15.946 1.00 10.52 33 THR D O 1
ATOM 2986 N N . GLY D 1 34 ? -9.425 -25.312 -15.538 1.00 10.20 34 GLY D N 1
ATOM 2987 C CA . GLY D 1 34 ? -9.662 -25.604 -14.140 1.00 10.09 34 GLY D CA 1
ATOM 2988 C C . GLY D 1 34 ? -8.365 -25.966 -13.442 1.00 9.01 34 GLY D C 1
ATOM 2989 O O . GLY D 1 34 ? -7.257 -25.739 -13.954 1.00 9.29 34 GLY D O 1
ATOM 2990 N N . SER D 1 35 ? -8.523 -26.546 -12.257 1.00 9.79 35 SER D N 1
ATOM 2991 C CA . SER D 1 35 ? -7.399 -27.008 -11.441 1.00 9.81 35 SER D CA 1
ATOM 2992 C C . SER D 1 35 ? -7.791 -28.360 -10.859 1.00 9.67 35 SER D C 1
ATOM 2993 O O . SER D 1 35 ? -8.985 -28.691 -10.742 1.00 10.41 35 SER D O 1
ATOM 2996 N N . TYR D 1 36 ? -6.780 -29.131 -10.479 1.00 9.83 36 TYR D N 1
ATOM 2997 C CA . TYR D 1 36 ? -6.984 -30.438 -9.884 1.00 9.56 36 TYR D CA 1
ATOM 2998 C C . TYR D 1 36 ? -6.098 -30.542 -8.645 1.00 9.71 36 TYR D C 1
ATOM 2999 O O . TYR D 1 36 ? -4.913 -30.176 -8.683 1.00 10.19 36 TYR D O 1
ATOM 3008 N N . ILE D 1 37 ? -6.640 -31.097 -7.566 1.00 10.02 37 ILE D N 1
ATOM 3009 C CA . ILE D 1 37 ? -5.843 -31.451 -6.388 1.00 10.56 37 ILE D CA 1
ATOM 3010 C C . ILE D 1 37 ? -6.007 -32.939 -6.123 1.00 10.35 37 ILE D C 1
ATOM 3011 O O . ILE D 1 37 ? -7.120 -33.439 -5.890 1.00 11.37 37 ILE D O 1
ATOM 3016 N N . ASN D 1 38 ? -4.878 -33.637 -6.226 1.00 10.97 38 ASN D N 1
ATOM 3017 C CA . ASN D 1 38 ? -4.822 -35.051 -5.916 1.00 11.38 38 ASN D CA 1
ATOM 3018 C C . ASN D 1 38 ? -4.749 -35.298 -4.416 1.00 12.12 38 ASN D C 1
ATOM 3019 O O . ASN D 1 38 ? -3.910 -34.682 -3.717 1.00 12.25 38 ASN D O 1
ATOM 3024 N N . ARG D 1 39 ? -5.569 -36.232 -3.927 1.00 12.34 39 ARG D N 1
ATOM 3025 C CA . ARG D 1 39 ? -5.500 -36.634 -2.517 1.00 13.83 39 ARG D CA 1
ATOM 3026 C C . ARG D 1 39 ? -5.487 -38.155 -2.374 1.00 14.88 39 ARG D C 1
ATOM 3027 O O . ARG D 1 39 ? -5.753 -38.684 -1.288 1.00 16.87 39 ARG D O 1
ATOM 3035 N N . ALA D 1 40 ? -5.169 -38.861 -3.460 1.00 16.04 40 ALA D N 1
ATOM 3036 C CA . ALA D 1 40 ? -5.151 -40.335 -3.459 1.00 18.11 40 ALA D CA 1
ATOM 3037 C C . ALA D 1 40 ? -3.936 -40.865 -2.713 1.00 20.08 40 ALA D C 1
ATOM 3038 O O . ALA D 1 40 ? -2.806 -40.491 -3.021 1.00 20.90 40 ALA D O 1
ATOM 3040 N N . ALA D 1 41 ? -4.187 -41.735 -1.735 1.00 22.33 41 ALA D N 1
ATOM 3041 C CA . ALA D 1 41 ? -3.128 -42.335 -0.912 1.00 24.01 41 ALA D CA 1
ATOM 3042 C C . ALA D 1 41 ? -2.466 -43.497 -1.635 1.00 24.56 41 ALA D C 1
ATOM 3043 O O . ALA D 1 41 ? -2.382 -43.517 -2.865 1.00 26.22 41 ALA D O 1
ATOM 3045 N N . PHE D 1 43 ? -0.782 -42.143 -5.257 1.00 23.97 43 PHE D N 1
ATOM 3046 C CA . PHE D 1 43 ? -0.159 -41.205 -6.188 1.00 23.21 43 PHE D CA 1
ATOM 3047 C C . PHE D 1 43 ? 0.471 -40.033 -5.422 1.00 21.96 43 PHE D C 1
ATOM 3048 O O . PHE D 1 43 ? -0.156 -39.476 -4.510 1.00 22.34 43 PHE D O 1
ATOM 3056 N N . ALA D 1 44 ? 1.722 -39.698 -5.764 1.00 20.15 44 ALA D N 1
ATOM 3057 C CA . ALA D 1 44 ? 2.415 -38.499 -5.262 1.00 17.90 44 ALA D CA 1
ATOM 3058 C C . ALA D 1 44 ? 1.716 -37.242 -5.812 1.00 15.96 44 ALA D C 1
ATOM 3059 O O . ALA D 1 44 ? 0.549 -37.314 -6.200 1.00 16.42 44 ALA D O 1
ATOM 3061 N N . CYS D 1 45 ? 2.394 -36.096 -5.819 1.00 14.21 45 CYS D N 1
ATOM 3062 C CA . CYS D 1 45 ? 1.782 -34.842 -6.262 1.00 13.03 45 CYS D CA 1
ATOM 3063 C C . CYS D 1 45 ? 0.445 -34.605 -5.563 1.00 12.47 45 CYS D C 1
ATOM 3064 O O . CYS D 1 45 ? -0.577 -34.328 -6.223 1.00 12.59 45 CYS D O 1
ATOM 3067 N N . GLN D 1 46 ? 0.453 -34.717 -4.228 1.00 13.00 46 GLN D N 1
ATOM 3068 C CA . GLN D 1 46 ? -0.774 -34.502 -3.443 1.00 13.90 46 GLN D CA 1
ATOM 3069 C C . GLN D 1 46 ? -0.844 -33.078 -2.927 1.00 13.28 46 GLN D C 1
ATOM 3070 O O . GLN D 1 46 ? 0.190 -32.426 -2.701 1.00 13.50 46 GLN D O 1
ATOM 3076 N N . ASN D 1 47 ? -2.072 -32.614 -2.695 1.00 12.54 47 ASN D N 1
ATOM 3077 C CA . ASN D 1 47 ? -2.326 -31.399 -1.906 1.00 13.01 47 ASN D CA 1
ATOM 3078 C C . ASN D 1 47 ? -1.798 -30.107 -2.516 1.00 13.10 47 ASN D C 1
ATOM 3079 O O . ASN D 1 47 ? -1.541 -29.153 -1.786 1.00 15.35 47 ASN D O 1
ATOM 3084 N N . SER D 1 48 ? -1.586 -30.068 -3.823 1.00 13.36 48 SER D N 1
ATOM 3085 C CA . SER D 1 48 ? -1.199 -28.826 -4.488 1.00 12.26 48 SER D CA 1
ATOM 3086 C C . SER D 1 48 ? -1.950 -28.742 -5.830 1.00 10.95 48 SER D C 1
ATOM 3087 O O . SER D 1 48 ? -2.322 -29.764 -6.407 1.00 11.41 48 SER D O 1
ATOM 3090 N N . PRO D 1 49 ? -2.193 -27.527 -6.318 1.00 10.42 49 PRO D N 1
ATOM 3091 C CA . PRO D 1 49 ? -3.058 -27.417 -7.502 1.00 10.53 49 PRO D CA 1
ATOM 3092 C C . PRO D 1 49 ? -2.285 -27.622 -8.794 1.00 9.87 49 PRO D C 1
ATOM 3093 O O . PRO D 1 49 ? -1.168 -27.105 -8.961 1.00 10.90 49 PRO D O 1
ATOM 3097 N N . TYR D 1 50 ? -2.869 -28.386 -9.708 1.00 9.54 50 TYR D N 1
ATOM 3098 C CA . TYR D 1 50 ? -2.319 -28.637 -11.041 1.00 10.00 50 TYR D CA 1
ATOM 3099 C C . TYR D 1 50 ? -3.325 -28.113 -12.072 1.00 9.42 50 TYR D C 1
ATOM 3100 O O . TYR D 1 50 ? -4.528 -28.380 -11.991 1.00 10.14 50 TYR D O 1
ATOM 3109 N N . PRO D 1 51 ? -2.862 -27.307 -13.044 1.00 10.52 51 PRO D N 1
ATOM 3110 C CA . PRO D 1 51 ? -3.774 -26.828 -14.100 1.00 10.70 51 PRO D CA 1
ATOM 3111 C C . PRO D 1 51 ? -4.400 -27.925 -14.952 1.00 10.00 51 PRO D C 1
ATOM 3112 O O . PRO D 1 51 ? -3.767 -28.940 -15.263 1.00 10.35 51 PRO D O 1
ATOM 3116 N N . VAL D 1 52 ? -5.636 -27.675 -15.366 1.00 9.01 52 VAL D N 1
ATOM 3117 C CA . VAL D 1 52 ? -6.423 -28.589 -16.187 1.00 9.19 52 VAL D CA 1
ATOM 3118 C C . VAL D 1 52 ? -6.919 -27.867 -17.436 1.00 8.67 52 VAL D C 1
ATOM 3119 O O . VAL D 1 52 ? -7.332 -26.702 -17.366 1.00 9.28 52 VAL D O 1
ATOM 3123 N N . ASN D 1 53 ? -6.986 -28.591 -18.552 1.00 8.64 53 ASN D N 1
ATOM 3124 C CA . ASN D 1 53 ? -7.742 -28.135 -19.725 1.00 9.26 53 ASN D CA 1
ATOM 3125 C C . ASN D 1 53 ? -8.577 -29.295 -20.226 1.00 8.52 53 ASN D C 1
ATOM 3126 O O . ASN D 1 53 ? -8.538 -30.394 -19.676 1.00 9.36 53 ASN D O 1
ATOM 3131 N N . GLY D 1 54 ? -9.447 -29.029 -21.202 1.00 8.96 54 GLY D N 1
ATOM 3132 C CA . GLY D 1 54 ? -10.301 -30.092 -21.755 1.00 9.78 54 GLY D CA 1
ATOM 3133 C C . GLY D 1 54 ? -11.463 -29.506 -22.511 1.00 9.01 54 GLY D C 1
ATOM 3134 O O . GLY D 1 54 ? -11.394 -28.368 -22.985 1.00 8.79 54 GLY D O 1
ATOM 3135 N N . TRP D 1 55 ? -12.514 -30.314 -22.611 1.00 9.02 55 TRP D N 1
ATOM 3136 C CA . TRP D 1 55 ? -13.698 -30.007 -23.437 1.00 9.00 55 TRP D CA 1
ATOM 3137 C C . TRP D 1 55 ? -14.950 -30.555 -22.783 1.00 9.45 55 TRP D C 1
ATOM 3138 O O . TRP D 1 55 ? -14.913 -31.618 -22.154 1.00 9.41 55 TRP D O 1
ATOM 3149 N N . VAL D 1 56 ? -16.073 -29.858 -22.985 1.00 9.52 56 VAL D N 1
ATOM 3150 C CA . VAL D 1 56 ? -17.380 -30.386 -22.627 1.00 9.91 56 VAL D CA 1
ATOM 3151 C C . VAL D 1 56 ? -18.245 -30.367 -23.884 1.00 10.41 56 VAL D C 1
ATOM 3152 O O . VAL D 1 56 ? -18.237 -29.404 -24.651 1.00 11.39 56 VAL D O 1
ATOM 3156 N N . PHE D 1 57 ? -18.991 -31.443 -24.081 1.00 10.56 57 PHE D N 1
ATOM 3157 C CA . PHE D 1 57 ? -19.932 -31.574 -25.185 1.00 10.56 57 PHE D CA 1
ATOM 3158 C C . PHE D 1 57 ? -21.202 -32.191 -24.629 1.00 11.22 57 PHE D C 1
ATOM 3159 O O . PHE D 1 57 ? -21.314 -33.414 -24.553 1.00 11.10 57 PHE D O 1
ATOM 3167 N N . GLY D 1 58 ? -22.151 -31.343 -24.240 1.00 11.32 58 GLY D N 1
ATOM 3168 C CA . GLY D 1 58 ? -23.373 -31.841 -23.609 1.00 11.86 58 GLY D CA 1
ATOM 3169 C C . GLY D 1 58 ? -23.034 -32.453 -22.265 1.00 11.77 58 GLY D C 1
ATOM 3170 O O . GLY D 1 58 ? -22.565 -31.762 -21.350 1.00 13.77 58 GLY D O 1
ATOM 3171 N N . THR D 1 59 ? -23.246 -33.762 -22.137 1.00 11.77 59 THR D N 1
ATOM 3172 C CA . THR D 1 59 ? -22.841 -34.469 -20.915 1.00 12.46 59 THR D CA 1
ATOM 3173 C C . THR D 1 59 ? -21.490 -35.161 -21.023 1.00 11.40 59 THR D C 1
ATOM 3174 O O . THR D 1 59 ? -21.041 -35.707 -20.020 1.00 12.69 59 THR D O 1
ATOM 3178 N N . ALA D 1 60 ? -20.890 -35.160 -22.214 1.00 11.09 60 ALA D N 1
ATOM 3179 C CA . ALA D 1 60 ? -19.527 -35.693 -22.360 1.00 10.39 60 ALA D CA 1
ATOM 3180 C C . ALA D 1 60 ? -18.491 -34.672 -21.899 1.00 9.86 60 ALA D C 1
ATOM 3181 O O . ALA D 1 60 ? -18.647 -33.461 -22.110 1.00 10.53 60 ALA D O 1
ATOM 3183 N N . ILE D 1 61 ? -17.393 -35.168 -21.318 1.00 10.14 61 ILE D N 1
ATOM 3184 C CA . ILE D 1 61 ? -16.327 -34.293 -20.876 1.00 9.78 61 ILE D CA 1
ATOM 3185 C C . ILE D 1 61 ? -14.996 -35.001 -20.986 1.00 9.65 61 ILE D C 1
ATOM 3186 O O . ILE D 1 61 ? -14.889 -36.198 -20.731 1.00 10.58 61 ILE D O 1
ATOM 3191 N N . SER D 1 62 ? -13.991 -34.262 -21.430 1.00 9.22 62 SER D N 1
ATOM 3192 C CA A SER D 1 62 ? -12.608 -34.701 -21.272 0.50 8.56 62 SER D CA 1
ATOM 3193 C CA B SER D 1 62 ? -12.615 -34.705 -21.264 0.50 9.59 62 SER D CA 1
ATOM 3194 C C . SER D 1 62 ? -11.865 -33.641 -20.484 1.00 9.30 62 SER D C 1
ATOM 3195 O O . SER D 1 62 ? -12.119 -32.440 -20.650 1.00 9.61 62 SER D O 1
ATOM 3200 N N . PHE D 1 63 ? -10.927 -34.080 -19.653 1.00 8.75 63 PHE D N 1
ATOM 3201 C CA . PHE D 1 63 ? -10.044 -33.132 -19.004 1.00 8.83 63 PHE D CA 1
ATOM 3202 C C . PHE D 1 63 ? -8.700 -33.798 -18.793 1.00 8.83 63 PHE D C 1
ATOM 3203 O O . PHE D 1 63 ? -8.612 -35.013 -18.648 1.00 9.73 63 PHE D O 1
ATOM 3211 N N . SER D 1 64 ? -7.642 -32.990 -18.764 1.00 8.71 64 SER D N 1
ATOM 3212 C CA A SER D 1 64 ? -6.271 -33.483 -18.674 0.50 8.06 64 SER D CA 1
ATOM 3213 C CA B SER D 1 64 ? -6.271 -33.472 -18.660 0.50 9.02 64 SER D CA 1
ATOM 3214 C C . SER D 1 64 ? -5.442 -32.540 -17.817 1.00 8.67 64 SER D C 1
ATOM 3215 O O . SER D 1 64 ? -5.602 -31.322 -17.889 1.00 8.65 64 SER D O 1
ATOM 3220 N N . THR D 1 65 ? -4.524 -33.132 -17.058 1.00 9.13 65 THR D N 1
ATOM 3221 C CA . THR D 1 65 ? -3.600 -32.363 -16.243 1.00 10.05 65 THR D CA 1
ATOM 3222 C C . THR D 1 65 ? -2.173 -32.869 -16.441 1.00 9.21 65 THR D C 1
ATOM 3223 O O . THR D 1 65 ? -1.919 -34.085 -16.482 1.00 9.89 65 THR D O 1
ATOM 3227 N N . LYS D 1 66 ? -1.251 -31.920 -16.563 1.00 9.93 66 LYS D N 1
ATOM 3228 C CA . LYS D 1 66 ? 0.187 -32.192 -16.539 1.00 9.29 66 LYS D CA 1
ATOM 3229 C C . LYS D 1 66 ? 0.666 -32.098 -15.086 1.00 9.38 66 LYS D C 1
ATOM 3230 O O . LYS D 1 66 ? 0.435 -31.085 -14.405 1.00 9.36 66 LYS D O 1
ATOM 3236 N N . TRP D 1 67 ? 1.330 -33.151 -14.618 1.00 9.18 67 TRP D N 1
ATOM 3237 C CA . TRP D 1 67 ? 1.732 -33.224 -13.213 1.00 9.55 67 TRP D CA 1
ATOM 3238 C C . TRP D 1 67 ? 3.066 -32.491 -12.986 1.00 9.53 67 TRP D C 1
ATOM 3239 O O . TRP D 1 67 ? 4.087 -33.088 -12.602 1.00 10.21 67 TRP D O 1
ATOM 3250 N N . LEU D 1 68 ? 3.053 -31.192 -13.253 1.00 9.40 68 LEU D N 1
ATOM 3251 C CA . LEU D 1 68 ? 4.157 -30.302 -12.938 1.00 10.28 68 LEU D CA 1
ATOM 3252 C C . LEU D 1 68 ? 3.553 -29.000 -12.449 1.00 10.84 68 LEU D C 1
ATOM 3253 O O . LEU D 1 68 ? 2.684 -28.403 -13.101 1.00 11.68 68 LEU D O 1
ATOM 3258 N N . ASN D 1 69 ? 3.995 -28.558 -11.280 1.00 10.19 69 ASN D N 1
ATOM 3259 C CA . ASN D 1 69 ? 3.647 -27.242 -10.791 1.00 10.69 69 ASN D CA 1
ATOM 3260 C C . ASN D 1 69 ? 4.842 -26.685 -10.047 1.00 10.56 69 ASN D C 1
ATOM 3261 O O . ASN D 1 69 ? 5.959 -27.200 -10.176 1.00 11.91 69 ASN D O 1
ATOM 3266 N N . SER D 1 70 ? 4.623 -25.609 -9.304 1.00 11.73 70 SER D N 1
ATOM 3267 C CA . SER D 1 70 ? 5.708 -24.934 -8.590 1.00 12.38 70 SER D CA 1
ATOM 3268 C C . SER D 1 70 ? 6.232 -25.693 -7.389 1.00 12.29 70 SER D C 1
ATOM 3269 O O . SER D 1 70 ? 7.245 -25.279 -6.825 1.00 14.32 70 SER D O 1
ATOM 3272 N N . VAL D 1 71 ? 5.593 -26.777 -6.969 1.00 12.02 71 VAL D N 1
ATOM 3273 C CA . VAL D 1 71 ? 6.038 -27.529 -5.790 1.00 12.50 71 VAL D CA 1
ATOM 3274 C C . VAL D 1 71 ? 6.438 -28.975 -6.030 1.00 11.53 71 VAL D C 1
ATOM 3275 O O . VAL D 1 71 ? 7.322 -29.450 -5.323 1.00 12.67 71 VAL D O 1
ATOM 3279 N N . GLU D 1 72 ? 5.898 -29.655 -7.039 1.00 11.28 72 GLU D N 1
ATOM 3280 C CA . GLU D 1 72 ? 6.191 -31.066 -7.200 1.00 11.42 72 GLU D CA 1
ATOM 3281 C C . GLU D 1 72 ? 5.918 -31.529 -8.625 1.00 11.06 72 GLU D C 1
ATOM 3282 O O . GLU D 1 72 ? 4.939 -31.075 -9.246 1.00 11.10 72 GLU D O 1
ATOM 3288 N N . SER D 1 73 ? 6.762 -32.431 -9.122 1.00 11.15 73 SER D N 1
ATOM 3289 C CA . SER D 1 73 ? 6.604 -33.080 -10.413 1.00 11.44 73 SER D CA 1
ATOM 3290 C C . SER D 1 73 ? 6.356 -34.566 -10.229 1.00 11.73 73 SER D C 1
ATOM 3291 O O . SER D 1 73 ? 7.057 -35.224 -9.441 1.00 12.27 73 SER D O 1
ATOM 3294 N N . CYS D 1 74 ? 5.414 -35.095 -11.012 1.00 11.30 74 CYS D N 1
ATOM 3295 C CA . CYS D 1 74 ? 5.254 -36.535 -11.173 1.00 12.26 74 CYS D CA 1
ATOM 3296 C C . CYS D 1 74 ? 5.577 -36.987 -12.609 1.00 11.98 74 CYS D C 1
ATOM 3297 O O . CYS D 1 74 ? 5.288 -38.118 -12.982 1.00 12.95 74 CYS D O 1
ATOM 3300 N N . ASN D 1 75 ? 6.155 -36.101 -13.412 1.00 11.19 75 ASN D N 1
ATOM 3301 C CA . ASN D 1 75 ? 6.772 -36.513 -14.680 1.00 10.97 75 ASN D CA 1
ATOM 3302 C C . ASN D 1 75 ? 5.804 -37.199 -15.645 1.00 10.37 75 ASN D C 1
ATOM 3303 O O . ASN D 1 75 ? 6.211 -38.081 -16.402 1.00 11.08 75 ASN D O 1
ATOM 3308 N N . SER D 1 76 ? 4.532 -36.792 -15.637 1.00 9.87 76 SER D N 1
ATOM 3309 C CA . SER D 1 76 ? 3.481 -37.506 -16.363 1.00 10.31 76 SER D CA 1
ATOM 3310 C C . SER D 1 76 ? 2.295 -36.605 -16.591 1.00 9.65 76 SER D C 1
ATOM 3311 O O . SER D 1 76 ? 2.265 -35.472 -16.080 1.00 9.42 76 SER D O 1
ATOM 3314 N N . ILE D 1 77 ? 1.349 -37.127 -17.383 1.00 8.74 77 ILE D N 1
ATOM 3315 C CA . ILE D 1 77 ? 0.107 -36.454 -17.741 1.00 8.91 77 ILE D CA 1
ATOM 3316 C C . ILE D 1 77 ? -1.038 -37.442 -17.594 1.00 8.82 77 ILE D C 1
ATOM 3317 O O . ILE D 1 77 ? -0.976 -38.548 -18.141 1.00 9.73 77 ILE D O 1
ATOM 3322 N N . THR D 1 78 ? -2.099 -37.033 -16.895 1.00 9.09 78 THR D N 1
ATOM 3323 C CA . THR D 1 78 ? -3.311 -37.859 -16.836 1.00 9.21 78 THR D CA 1
ATOM 3324 C C . THR D 1 78 ? -4.407 -37.209 -17.684 1.00 9.20 78 THR D C 1
ATOM 3325 O O . THR D 1 78 ? -4.566 -35.975 -17.674 1.00 10.33 78 THR D O 1
ATOM 3329 N N . SER D 1 79 ? -5.101 -38.048 -18.434 1.00 8.79 79 SER D N 1
ATOM 3330 C CA A SER D 1 79 ? -6.268 -37.608 -19.193 0.50 8.88 79 SER D CA 1
ATOM 3331 C CA B SER D 1 79 ? -6.254 -37.673 -19.252 0.50 9.54 79 SER D CA 1
ATOM 3332 C C . SER D 1 79 ? -7.470 -38.467 -18.850 1.00 8.62 79 SER D C 1
ATOM 3333 O O . SER D 1 79 ? -7.426 -39.693 -18.893 1.00 10.02 79 SER D O 1
ATOM 3338 N N . TRP D 1 80 ? -8.560 -37.775 -18.522 1.00 8.89 80 TRP D N 1
ATOM 3339 C CA . TRP D 1 80 ? -9.855 -38.396 -18.204 1.00 9.03 80 TRP D CA 1
ATOM 3340 C C . TRP D 1 80 ? -10.833 -38.171 -19.338 1.00 9.21 80 TRP D C 1
ATOM 3341 O O . TRP D 1 80 ? -10.894 -37.085 -19.919 1.00 9.88 80 TRP D O 1
ATOM 3352 N N . SER D 1 81 ? -11.584 -39.220 -19.639 1.00 9.60 81 SER D N 1
ATOM 3353 C CA A SER D 1 81 ? -12.732 -39.123 -20.550 0.50 9.15 81 SER D CA 1
ATOM 3354 C CA B SER D 1 81 ? -12.720 -39.186 -20.554 0.50 10.28 81 SER D CA 1
ATOM 3355 C C . SER D 1 81 ? -13.937 -39.633 -19.775 1.00 9.63 81 SER D C 1
ATOM 3356 O O . SER D 1 81 ? -13.878 -40.672 -19.132 1.00 10.11 81 SER D O 1
ATOM 3361 N N . GLY D 1 82 ? -15.040 -38.896 -19.838 1.00 10.07 82 GLY D N 1
ATOM 3362 C CA . GLY D 1 82 ? -16.175 -39.322 -19.054 1.00 10.68 82 GLY D CA 1
ATOM 3363 C C . GLY D 1 82 ? -17.458 -38.617 -19.392 1.00 10.22 82 GLY D C 1
ATOM 3364 O O . GLY D 1 82 ? -17.557 -37.896 -20.400 1.00 10.32 82 GLY D O 1
ATOM 3365 N N . PHE D 1 83 ? -18.432 -38.815 -18.527 1.00 10.30 83 PHE D N 1
ATOM 3366 C CA . PHE D 1 83 ? -19.771 -38.328 -18.806 1.00 10.85 83 PHE D CA 1
ATOM 3367 C C . PHE D 1 83 ? -20.499 -38.039 -17.504 1.00 10.80 83 PHE D C 1
ATOM 3368 O O . PHE D 1 83 ? -20.278 -38.692 -16.468 1.00 11.17 83 PHE D O 1
ATOM 3376 N N . TYR D 1 84 ? -21.391 -37.065 -17.589 1.00 11.40 84 TYR D N 1
ATOM 3377 C CA . TYR D 1 84 ? -22.183 -36.626 -16.453 1.00 11.44 84 TYR D CA 1
ATOM 3378 C C . TYR D 1 84 ? -23.443 -37.448 -16.314 1.00 12.46 84 TYR D C 1
ATOM 3379 O O . TYR D 1 84 ? -24.124 -37.731 -17.307 1.00 13.11 84 TYR D O 1
ATOM 3388 N N . ILE D 1 85 ? -23.749 -37.824 -15.077 1.00 13.40 85 ILE D N 1
ATOM 3389 C CA . ILE D 1 85 ? -25.023 -38.458 -14.740 1.00 15.91 85 ILE D CA 1
ATOM 3390 C C . ILE D 1 85 ? -25.604 -37.791 -13.488 1.00 15.90 85 ILE D C 1
ATOM 3391 O O . ILE D 1 85 ? -24.910 -37.179 -12.673 1.00 14.83 85 ILE D O 1
ATOM 3396 N N . ASN D 1 86 ? -26.919 -37.870 -13.375 1.00 19.62 86 ASN D N 1
ATOM 3397 C CA A ASN D 1 86 ? -27.632 -37.383 -12.208 0.50 22.51 86 ASN D CA 1
ATOM 3398 C CA B ASN D 1 86 ? -27.579 -37.428 -12.166 0.50 22.74 86 ASN D CA 1
ATOM 3399 C C . ASN D 1 86 ? -28.454 -38.548 -11.640 1.00 24.26 86 ASN D C 1
ATOM 3400 O O . ASN D 1 86 ? -29.453 -38.938 -12.241 1.00 25.13 86 ASN D O 1
ATOM 3409 N N . THR D 1 87 ? -28.005 -39.121 -10.531 1.00 26.04 87 THR D N 1
ATOM 3410 C CA . THR D 1 87 ? -28.717 -40.224 -9.886 1.00 28.06 87 THR D CA 1
ATOM 3411 C C . THR D 1 87 ? -28.862 -39.959 -8.396 1.00 28.53 87 THR D C 1
ATOM 3412 O O . THR D 1 87 ? -27.916 -39.523 -7.740 1.00 29.39 87 THR D O 1
ATOM 3416 N N . GLY D 1 89 ? -30.497 -37.547 -7.145 1.00 23.55 89 GLY D N 1
ATOM 3417 C CA . GLY D 1 89 ? -30.368 -36.095 -7.208 1.00 22.28 89 GLY D CA 1
ATOM 3418 C C . GLY D 1 89 ? -28.962 -35.629 -6.865 1.00 21.23 89 GLY D C 1
ATOM 3419 O O . GLY D 1 89 ? -28.793 -34.565 -6.280 1.00 22.10 89 GLY D O 1
ATOM 3420 N N . GLN D 1 90 ? -27.965 -36.428 -7.243 1.00 20.13 90 GLN D N 1
ATOM 3421 C CA . GLN D 1 90 ? -26.556 -36.084 -7.062 1.00 19.19 90 GLN D CA 1
ATOM 3422 C C . GLN D 1 90 ? -25.885 -36.115 -8.426 1.00 17.67 90 GLN D C 1
ATOM 3423 O O . GLN D 1 90 ? -25.957 -37.130 -9.125 1.00 19.34 90 GLN D O 1
ATOM 3429 N N . GLY D 1 91 ? -25.281 -35.003 -8.821 1.00 15.07 91 GLY D N 1
ATOM 3430 C CA . GLY D 1 91 ? -24.492 -34.971 -10.059 1.00 13.37 91 GLY D CA 1
ATOM 3431 C C . GLY D 1 91 ? -23.182 -35.712 -9.874 1.00 12.23 91 GLY D C 1
ATOM 3432 O O . GLY D 1 91 ? -22.539 -35.590 -8.831 1.00 12.89 91 GLY D O 1
ATOM 3433 N N . LYS D 1 92 ? -22.812 -36.501 -10.883 1.00 12.13 92 LYS D N 1
ATOM 3434 C CA . LYS D 1 92 ? -21.549 -37.258 -10.903 1.00 13.07 92 LYS D CA 1
ATOM 3435 C C . LYS D 1 92 ? -20.953 -37.205 -12.292 1.00 11.53 92 LYS D C 1
ATOM 3436 O O . LYS D 1 92 ? -21.677 -37.069 -13.286 1.00 11.94 92 LYS D O 1
ATOM 3442 N N . ILE D 1 93 ? -19.634 -37.321 -12.347 1.00 11.36 93 ILE D N 1
ATOM 3443 C CA . ILE D 1 93 ? -18.931 -37.521 -13.611 1.00 11.90 93 ILE D CA 1
ATOM 3444 C C . ILE D 1 93 ? -18.225 -38.865 -13.503 1.00 11.23 93 ILE D C 1
ATOM 3445 O O . ILE D 1 93 ? -17.327 -39.048 -12.670 1.00 11.70 93 ILE D O 1
ATOM 3450 N N . SER D 1 94 ? -18.622 -39.802 -14.359 1.00 11.08 94 SER D N 1
ATOM 3451 C CA . SER D 1 94 ? -18.003 -41.117 -14.409 1.00 11.27 94 SER D CA 1
ATOM 3452 C C . SER D 1 94 ? -16.951 -41.128 -15.512 1.00 10.58 94 SER D C 1
ATOM 3453 O O . SER D 1 94 ? -17.243 -40.743 -16.640 1.00 10.60 94 SER D O 1
ATOM 3456 N N . THR D 1 95 ? -15.719 -41.518 -15.169 1.00 10.23 95 THR D N 1
ATOM 3457 C CA . THR D 1 95 ? -14.578 -41.376 -16.074 1.00 10.84 95 THR D CA 1
ATOM 3458 C C . THR D 1 95 ? -13.725 -42.628 -16.166 1.00 10.99 95 THR D C 1
ATOM 3459 O O . THR D 1 95 ? -13.695 -43.457 -15.246 1.00 11.21 95 THR D O 1
ATOM 3463 N N . LEU D 1 96 ? -13.003 -42.702 -17.277 1.00 10.15 96 LEU D N 1
ATOM 3464 C CA . LEU D 1 96 ? -11.877 -43.611 -17.447 1.00 10.54 96 LEU D CA 1
ATOM 3465 C C . LEU D 1 96 ? -10.672 -42.730 -17.727 1.00 10.50 96 LEU D C 1
ATOM 3466 O O . LEU D 1 96 ? -10.767 -41.806 -18.542 1.00 11.05 96 LEU D O 1
ATOM 3471 N N . TRP D 1 97 ? -9.536 -43.017 -17.084 1.00 9.96 97 TRP D N 1
ATOM 3472 C CA . TRP D 1 97 ? -8.346 -42.212 -17.278 1.00 9.73 97 TRP D CA 1
ATOM 3473 C C . TRP D 1 97 ? -7.180 -43.029 -17.820 1.00 9.56 97 TRP D C 1
ATOM 3474 O O . TRP D 1 97 ? -7.140 -44.262 -17.688 1.00 9.38 97 TRP D O 1
ATOM 3485 N N . GLN D 1 98 ? -6.266 -42.299 -18.444 1.00 9.22 98 GLN D N 1
ATOM 3486 C CA . GLN D 1 98 ? -4.981 -42.846 -18.887 1.00 9.36 98 GLN D CA 1
ATOM 3487 C C . GLN D 1 98 ? -3.888 -41.921 -18.399 1.00 9.37 98 GLN D C 1
ATOM 3488 O O . GLN D 1 98 ? -4.060 -40.696 -18.393 1.00 10.02 98 GLN D O 1
ATOM 3494 N N . LEU D 1 99 ? -2.766 -42.508 -18.019 1.00 9.25 99 LEU D N 1
ATOM 3495 C CA A LEU D 1 99 ? -1.622 -41.791 -17.480 0.50 9.55 99 LEU D CA 1
ATOM 3496 C CA B LEU D 1 99 ? -1.624 -41.742 -17.528 0.50 9.38 99 LEU D CA 1
ATOM 3497 C C . LEU D 1 99 ? -0.402 -42.168 -18.317 1.00 9.40 99 LEU D C 1
ATOM 3498 O O . LEU D 1 99 ? -0.072 -43.357 -18.406 1.00 10.05 99 LEU D O 1
ATOM 3507 N N . VAL D 1 100 ? 0.215 -41.177 -18.940 1.00 9.36 100 VAL D N 1
ATOM 3508 C CA . VAL D 1 100 ? 1.451 -41.410 -19.703 1.00 10.03 100 VAL D CA 1
ATOM 3509 C C . VAL D 1 100 ? 2.607 -40.679 -19.025 1.00 10.08 100 VAL D C 1
ATOM 3510 O O . VAL D 1 100 ? 2.497 -39.523 -18.589 1.00 10.19 100 VAL D O 1
ATOM 3514 N N . VAL D 1 101 ? 3.726 -41.384 -18.941 1.00 10.13 101 VAL D N 1
ATOM 3515 C CA . VAL D 1 101 ? 4.914 -40.921 -18.242 1.00 10.75 101 VAL D CA 1
ATOM 3516 C C . VAL D 1 101 ? 5.956 -40.423 -19.253 1.00 10.33 101 VAL D C 1
ATOM 3517 O O . VAL D 1 101 ? 6.241 -41.078 -20.265 1.00 10.68 101 VAL D O 1
ATOM 3521 N N . ASN D 1 102 ? 6.529 -39.258 -18.960 1.00 10.46 102 ASN D N 1
ATOM 3522 C CA . ASN D 1 102 ? 7.653 -38.744 -19.740 1.00 10.54 102 ASN D CA 1
ATOM 3523 C C . ASN D 1 102 ? 8.761 -39.797 -19.838 1.00 11.40 102 ASN D C 1
ATOM 3524 O O . ASN D 1 102 ? 9.057 -40.481 -18.864 1.00 12.00 102 ASN D O 1
ATOM 3529 N N . GLY D 1 103 ? 9.335 -39.944 -21.030 1.00 11.25 103 GLY D N 1
ATOM 3530 C CA . GLY D 1 103 ? 10.408 -40.910 -21.258 1.00 11.97 103 GLY D CA 1
ATOM 3531 C C . GLY D 1 103 ? 9.979 -42.344 -21.487 1.00 11.56 103 GLY D C 1
ATOM 3532 O O . GLY D 1 103 ? 10.834 -43.237 -21.574 1.00 12.57 103 GLY D O 1
ATOM 3533 N N . SER D 1 104 ? 8.681 -42.579 -21.645 1.00 11.21 104 SER D N 1
ATOM 3534 C CA . SER D 1 104 ? 8.166 -43.915 -21.946 1.00 11.08 104 SER D CA 1
ATOM 3535 C C . SER D 1 104 ? 8.695 -44.412 -23.279 1.00 11.24 104 SER D C 1
ATOM 3536 O O . SER D 1 104 ? 9.013 -43.635 -24.180 1.00 12.67 104 SER D O 1
ATOM 3539 N N . SER D 1 105 ? 8.763 -45.726 -23.386 1.00 11.26 105 SER D N 1
ATOM 3540 C CA A SER D 1 105 ? 9.172 -46.305 -24.659 0.50 12.11 105 SER D CA 1
ATOM 3541 C CA B SER D 1 105 ? 9.272 -46.444 -24.555 0.50 12.03 105 SER D CA 1
ATOM 3542 C C . SER D 1 105 ? 8.234 -47.362 -25.201 1.00 11.45 105 SER D C 1
ATOM 3543 O O . SER D 1 105 ? 8.436 -47.808 -26.330 1.00 13.50 105 SER D O 1
ATOM 3548 N N . SER D 1 106 ? 7.180 -47.720 -24.451 1.00 11.23 106 SER D N 1
ATOM 3549 C CA . SER D 1 106 ? 6.256 -48.772 -24.891 1.00 11.30 106 SER D CA 1
ATOM 3550 C C . SER D 1 106 ? 4.848 -48.396 -24.485 1.00 11.03 106 SER D C 1
ATOM 3551 O O . SER D 1 106 ? 4.639 -47.864 -23.406 1.00 11.04 106 SER D O 1
ATOM 3554 N N . PRO D 1 107 ? 3.845 -48.722 -25.323 1.00 12.23 107 PRO D N 1
ATOM 3555 C CA . PRO D 1 107 ? 2.469 -48.490 -24.911 1.00 12.08 107 PRO D CA 1
ATOM 3556 C C . PRO D 1 107 ? 2.080 -49.286 -23.674 1.00 11.72 107 PRO D C 1
ATOM 3557 O O . PRO D 1 107 ? 1.093 -48.917 -23.035 1.00 12.61 107 PRO D O 1
ATOM 3561 N N . SER D 1 108 ? 2.824 -50.339 -23.321 1.00 11.61 108 SER D N 1
ATOM 3562 C CA . SER D 1 108 ? 2.538 -51.080 -22.104 1.00 12.18 108 SER D CA 1
ATOM 3563 C C . SER D 1 108 ? 2.700 -50.228 -20.845 1.00 12.39 108 SER D C 1
ATOM 3564 O O . SER D 1 108 ? 2.221 -50.616 -19.765 1.00 14.42 108 SER D O 1
ATOM 3567 N N . GLN D 1 109 ? 3.412 -49.101 -20.965 1.00 10.40 109 GLN D N 1
ATOM 3568 C CA . GLN D 1 109 ? 3.681 -48.236 -19.819 1.00 10.52 109 GLN D CA 1
ATOM 3569 C C . GLN D 1 109 ? 2.580 -47.232 -19.525 1.00 10.32 109 GLN D C 1
ATOM 3570 O O . GLN D 1 109 ? 2.681 -46.506 -18.530 1.00 11.27 109 GLN D O 1
ATOM 3576 N N . ILE D 1 110 ? 1.541 -47.166 -20.365 1.00 10.43 110 ILE D N 1
ATOM 3577 C CA . ILE D 1 110 ? 0.432 -46.232 -20.161 1.00 10.65 110 ILE D CA 1
ATOM 3578 C C . ILE D 1 110 ? -0.532 -46.867 -19.183 1.00 10.78 110 ILE D C 1
ATOM 3579 O O . ILE D 1 110 ? -1.094 -47.937 -19.445 1.00 11.93 110 ILE D O 1
ATOM 3584 N N . LEU D 1 111 ? -0.684 -46.213 -18.034 1.00 10.94 111 LEU D N 1
ATOM 3585 C CA A LEU D 1 111 ? -1.547 -46.721 -16.970 0.50 11.23 111 LEU D CA 1
ATOM 3586 C CA B LEU D 1 111 ? -1.551 -46.721 -16.966 0.50 11.83 111 LEU D CA 1
ATOM 3587 C C . LEU D 1 111 ? -2.998 -46.327 -17.228 1.00 11.02 111 LEU D C 1
ATOM 3588 O O . LEU D 1 111 ? -3.275 -45.317 -17.877 1.00 10.81 111 LEU D O 1
ATOM 3597 N N . LYS D 1 112 ? -3.912 -47.103 -16.686 1.00 11.75 112 LYS D N 1
ATOM 3598 C CA . LYS D 1 112 ? -5.335 -46.860 -16.899 1.00 13.77 112 LYS D CA 1
ATOM 3599 C C . LYS D 1 112 ? -6.114 -47.121 -15.623 1.00 13.28 112 LYS D C 1
ATOM 3600 O O . LYS D 1 112 ? -5.730 -47.947 -14.782 1.00 15.45 112 LYS D O 1
ATOM 3606 N N . GLY D 1 113 ? -7.226 -46.413 -15.467 1.00 12.36 113 GLY D N 1
ATOM 3607 C CA . GLY D 1 113 ? -8.109 -46.686 -14.348 1.00 13.20 113 GLY D CA 1
ATOM 3608 C C . GLY D 1 113 ? -9.437 -45.991 -14.506 1.00 12.68 113 GLY D C 1
ATOM 3609 O O . GLY D 1 113 ? -9.745 -45.433 -15.564 1.00 12.28 113 GLY D O 1
ATOM 3610 N N . GLN D 1 114 ? -10.210 -46.018 -13.425 1.00 12.86 114 GLN D N 1
ATOM 3611 C CA . GLN D 1 114 ? -11.565 -45.493 -13.423 1.00 13.75 114 GLN D CA 1
ATOM 3612 C C . GLN D 1 114 ? -11.754 -44.588 -12.214 1.00 13.17 114 GLN D C 1
ATOM 3613 O O . GLN D 1 114 ? -11.390 -44.982 -11.104 1.00 14.78 114 GLN D O 1
ATOM 3619 N N . ASP D 1 115 ? -12.318 -43.400 -12.430 1.00 12.67 115 ASP D N 1
ATOM 3620 C CA . ASP D 1 115 ? -12.634 -42.491 -11.321 1.00 11.78 115 ASP D CA 1
ATOM 3621 C C . ASP D 1 115 ? -14.088 -42.071 -11.456 1.00 11.76 115 ASP D C 1
ATOM 3622 O O . ASP D 1 115 ? -14.533 -41.733 -12.558 1.00 12.27 115 ASP D O 1
ATOM 3627 N N . VAL D 1 116 ? -14.805 -42.006 -10.336 1.00 11.70 116 VAL D N 1
ATOM 3628 C CA . VAL D 1 116 ? -16.147 -41.418 -10.352 1.00 12.02 116 VAL D CA 1
ATOM 3629 C C . VAL D 1 116 ? -16.109 -40.209 -9.431 1.00 11.19 116 VAL D C 1
ATOM 3630 O O . VAL D 1 116 ? -15.758 -40.327 -8.254 1.00 11.83 116 VAL D O 1
ATOM 3634 N N . PHE D 1 117 ? -16.388 -39.047 -10.003 1.00 11.70 117 PHE D N 1
ATOM 3635 C CA . PHE D 1 117 ? -16.381 -37.777 -9.272 1.00 12.12 117 PHE D CA 1
ATOM 3636 C C . PHE D 1 117 ? -17.822 -37.420 -8.904 1.00 12.77 117 PHE D C 1
ATOM 3637 O O . PHE D 1 117 ? -18.730 -37.509 -9.733 1.00 15.65 117 PHE D O 1
ATOM 3645 N N . SER D 1 118 ? -18.060 -37.033 -7.663 1.00 12.37 118 SER D N 1
ATOM 3646 C CA . SER D 1 118 ? -19.383 -36.623 -7.221 1.00 12.80 118 SER D CA 1
ATOM 3647 C C . SER D 1 118 ? -19.354 -35.143 -6.920 1.00 12.00 118 SER D C 1
ATOM 3648 O O . SER D 1 118 ? -18.320 -34.619 -6.479 1.00 12.69 118 SER D O 1
ATOM 3651 N N . GLN D 1 119 ? -20.472 -34.459 -7.107 1.00 12.78 119 GLN D N 1
ATOM 3652 C CA . GLN D 1 119 ? -20.545 -33.052 -6.754 1.00 14.05 119 GLN D CA 1
ATOM 3653 C C . GLN D 1 119 ? -20.042 -32.832 -5.339 1.00 14.95 119 GLN D C 1
ATOM 3654 O O . GLN D 1 119 ? -20.304 -33.625 -4.434 1.00 15.07 119 GLN D O 1
ATOM 3660 N N . THR D 1 120 ? -19.304 -31.745 -5.139 1.00 16.65 120 THR D N 1
ATOM 3661 C CA . THR D 1 120 ? -18.806 -31.428 -3.792 1.00 19.42 120 THR D CA 1
ATOM 3662 C C . THR D 1 120 ? -19.904 -31.046 -2.802 1.00 21.53 120 THR D C 1
ATOM 3663 O O . THR D 1 120 ? -21.025 -30.745 -3.204 1.00 23.65 120 THR D O 1
ATOM 3667 N N . ALA E 1 4 ? 17.987 2.436 -34.677 1.00 17.63 4 ALA E N 1
ATOM 3668 C CA . ALA E 1 4 ? 16.805 2.004 -35.470 1.00 17.08 4 ALA E CA 1
ATOM 3669 C C . ALA E 1 4 ? 15.996 1.029 -34.647 1.00 16.68 4 ALA E C 1
ATOM 3670 O O . ALA E 1 4 ? 16.533 0.058 -34.090 1.00 17.40 4 ALA E O 1
ATOM 3672 N N . GLN E 1 5 ? 14.697 1.293 -34.570 1.00 15.54 5 GLN E N 1
ATOM 3673 C CA . GLN E 1 5 ? 13.803 0.404 -33.861 1.00 14.60 5 GLN E CA 1
ATOM 3674 C C . GLN E 1 5 ? 13.429 -0.762 -34.768 1.00 14.90 5 GLN E C 1
ATOM 3675 O O . GLN E 1 5 ? 13.105 -0.564 -35.945 1.00 14.74 5 GLN E O 1
ATOM 3681 N N . GLU E 1 6 ? 13.419 -1.965 -34.199 1.00 15.45 6 GLU E N 1
ATOM 3682 C CA . GLU E 1 6 ? 13.015 -3.174 -34.901 1.00 16.35 6 GLU E CA 1
ATOM 3683 C C . GLU E 1 6 ? 11.531 -3.464 -34.695 1.00 15.14 6 GLU E C 1
ATOM 3684 O O . GLU E 1 6 ? 10.869 -2.909 -33.804 1.00 14.76 6 GLU E O 1
ATOM 3690 N N . LEU E 1 7 ? 11.011 -4.353 -35.533 1.00 15.42 7 LEU E N 1
ATOM 3691 C CA . LEU E 1 7 ? 9.633 -4.782 -35.435 1.00 15.58 7 LEU E CA 1
ATOM 3692 C C . LEU E 1 7 ? 9.515 -5.850 -34.337 1.00 16.10 7 LEU E C 1
ATOM 3693 O O . LEU E 1 7 ? 9.750 -7.042 -34.580 1.00 17.98 7 LEU E O 1
ATOM 3698 N N . THR E 1 8 ? 9.187 -5.405 -33.123 1.00 15.24 8 THR E N 1
ATOM 3699 C CA . THR E 1 8 ? 9.182 -6.261 -31.938 1.00 15.16 8 THR E CA 1
ATOM 3700 C C . THR E 1 8 ? 7.956 -6.017 -31.069 1.00 14.90 8 THR E C 1
ATOM 3701 O O . THR E 1 8 ? 7.236 -5.026 -31.231 1.00 14.97 8 THR E O 1
ATOM 3705 N N . ALA E 1 9 ? 7.751 -6.900 -30.102 1.00 14.47 9 ALA E N 1
ATOM 3706 C CA . ALA E 1 9 ? 6.830 -6.616 -29.014 1.00 14.88 9 ALA E CA 1
ATOM 3707 C C . ALA E 1 9 ? 7.277 -5.302 -28.372 1.00 13.98 9 ALA E C 1
ATOM 3708 O O . ALA E 1 9 ? 8.473 -4.963 -28.374 1.00 14.47 9 ALA E O 1
ATOM 3710 N N . MET E 1 10 ? 6.311 -4.570 -27.823 1.00 14.54 10 MET E N 1
ATOM 3711 C CA A MET E 1 10 ? 6.594 -3.310 -27.141 0.50 14.43 10 MET E CA 1
ATOM 3712 C CA B MET E 1 10 ? 6.577 -3.308 -27.150 0.50 13.79 10 MET E CA 1
ATOM 3713 C C . MET E 1 10 ? 7.335 -2.318 -28.038 1.00 13.70 10 MET E C 1
ATOM 3714 O O . MET E 1 10 ? 8.377 -1.773 -27.660 1.00 13.85 10 MET E O 1
ATOM 3723 N N . SER E 1 11 ? 6.779 -2.068 -29.215 1.00 12.74 11 SER E N 1
ATOM 3724 C CA . SER E 1 11 ? 7.320 -1.056 -30.117 1.00 12.04 11 SER E CA 1
ATOM 3725 C C . SER E 1 11 ? 6.170 -0.190 -30.599 1.00 12.21 11 SER E C 1
ATOM 3726 O O . SER E 1 11 ? 5.058 -0.684 -30.804 1.00 12.39 11 SER E O 1
ATOM 3729 N N . ALA E 1 12 ? 6.432 1.109 -30.743 1.00 11.84 12 ALA E N 1
ATOM 3730 C CA . ALA E 1 12 ? 5.403 2.087 -31.116 1.00 11.56 12 ALA E CA 1
ATOM 3731 C C . ALA E 1 12 ? 5.784 2.813 -32.405 1.00 11.39 12 ALA E C 1
ATOM 3732 O O . ALA E 1 12 ? 6.970 3.071 -32.657 1.00 12.33 12 ALA E O 1
ATOM 3734 N N . TRP E 1 13 ? 4.779 3.175 -33.185 1.00 10.86 13 TRP E N 1
ATOM 3735 C CA . TRP E 1 13 ? 4.972 3.615 -34.549 1.00 11.22 13 TRP E CA 1
ATOM 3736 C C . TRP E 1 13 ? 3.932 4.683 -34.844 1.00 11.20 13 TRP E C 1
ATOM 3737 O O . TRP E 1 13 ? 2.744 4.471 -34.610 1.00 11.61 13 TRP E O 1
ATOM 3748 N N . VAL E 1 14 ? 4.368 5.810 -35.405 1.00 10.96 14 VAL E N 1
ATOM 3749 C CA . VAL E 1 14 ? 3.484 6.965 -35.620 1.00 11.90 14 VAL E CA 1
ATOM 3750 C C . VAL E 1 14 ? 3.445 7.280 -37.115 1.00 11.53 14 VAL E C 1
ATOM 3751 O O . VAL E 1 14 ? 4.486 7.337 -37.782 1.00 12.72 14 VAL E O 1
ATOM 3755 N N . ASN E 1 15 ? 2.242 7.440 -37.660 1.00 11.81 15 ASN E N 1
ATOM 3756 C CA . ASN E 1 15 ? 2.116 7.697 -39.079 1.00 13.35 15 ASN E CA 1
ATOM 3757 C C . ASN E 1 15 ? 2.111 9.175 -39.424 1.00 13.61 15 ASN E C 1
ATOM 3758 O O . ASN E 1 15 ? 2.257 10.032 -38.555 1.00 13.87 15 ASN E O 1
ATOM 3763 N N . GLN E 1 16 ? 1.949 9.461 -40.714 1.00 15.03 16 GLN E N 1
ATOM 3764 C CA . GLN E 1 16 ? 2.069 10.815 -41.238 1.00 16.77 16 GLN E CA 1
ATOM 3765 C C . GLN E 1 16 ? 0.957 11.742 -40.709 1.00 16.75 16 GLN E C 1
ATOM 3766 O O . GLN E 1 16 ? 1.105 12.962 -40.760 1.00 18.43 16 GLN E O 1
ATOM 3772 N N . ASP E 1 17 ? -0.139 11.155 -40.219 1.00 16.67 17 ASP E N 1
ATOM 3773 C CA . ASP E 1 17 ? -1.275 11.887 -39.647 1.00 17.18 17 ASP E CA 1
ATOM 3774 C C . ASP E 1 17 ? -1.105 12.108 -38.147 1.00 16.02 17 ASP E C 1
ATOM 3775 O O . ASP E 1 17 ? -1.944 12.782 -37.527 1.00 17.11 17 ASP E O 1
ATOM 3780 N N . GLY E 1 18 ? -0.071 11.507 -37.548 1.00 15.16 18 GLY E N 1
ATOM 3781 C CA . GLY E 1 18 ? 0.107 11.575 -36.093 1.00 14.21 18 GLY E CA 1
ATOM 3782 C C . GLY E 1 18 ? -0.566 10.464 -35.294 1.00 13.40 18 GLY E C 1
ATOM 3783 O O . GLY E 1 18 ? -0.566 10.507 -34.063 1.00 13.55 18 GLY E O 1
ATOM 3784 N N . SER E 1 19 ? -1.161 9.489 -35.975 1.00 12.26 19 SER E N 1
ATOM 3785 C CA . SER E 1 19 ? -1.782 8.338 -35.303 1.00 11.70 19 SER E CA 1
ATOM 3786 C C . SER E 1 19 ? -0.711 7.314 -34.909 1.00 11.15 19 SER E C 1
ATOM 3787 O O . SER E 1 19 ? 0.276 7.147 -35.623 1.00 12.25 19 SER E O 1
ATOM 3790 N N . THR E 1 20 ? -0.927 6.616 -33.796 1.00 11.25 20 THR E N 1
ATOM 3791 C CA . THR E 1 20 ? 0.085 5.690 -33.264 1.00 10.90 20 THR E CA 1
ATOM 3792 C C . THR E 1 20 ? -0.462 4.282 -33.091 1.00 10.42 20 THR E C 1
ATOM 3793 O O . THR E 1 20 ? -1.520 4.065 -32.493 1.00 10.68 20 THR E O 1
ATOM 3797 N N . LEU E 1 21 ? 0.333 3.336 -33.587 1.00 10.35 21 LEU E N 1
ATOM 3798 C CA . LEU E 1 21 ? 0.196 1.931 -33.275 1.00 10.53 21 LEU E CA 1
ATOM 3799 C C . LEU E 1 21 ? 1.150 1.590 -32.120 1.00 10.31 21 LEU E C 1
ATOM 3800 O O . LEU E 1 21 ? 2.359 1.790 -32.212 1.00 10.53 21 LEU E O 1
ATOM 3805 N N . TYR E 1 22 ? 0.580 1.048 -31.050 1.00 9.93 22 TYR E N 1
ATOM 3806 C CA . TYR E 1 22 ? 1.333 0.581 -29.870 1.00 10.30 22 TYR E CA 1
ATOM 3807 C C . TYR E 1 22 ? 1.286 -0.938 -29.893 1.00 10.74 22 TYR E C 1
ATOM 3808 O O . TYR E 1 22 ? 0.282 -1.531 -29.535 1.00 12.28 22 TYR E O 1
ATOM 3817 N N . ILE E 1 23 ? 2.366 -1.570 -30.349 1.00 10.96 23 ILE E N 1
ATOM 3818 C CA . ILE E 1 23 ? 2.402 -3.031 -30.357 1.00 11.58 23 ILE E CA 1
ATOM 3819 C C . ILE E 1 23 ? 2.751 -3.535 -28.960 1.00 12.09 23 ILE E C 1
ATOM 3820 O O . ILE E 1 23 ? 3.798 -3.164 -28.406 1.00 14.10 23 ILE E O 1
ATOM 3825 N N . ASN E 1 24 ? 1.889 -4.364 -28.382 1.00 11.53 24 ASN E N 1
ATOM 3826 C CA . ASN E 1 24 ? 2.082 -4.923 -27.046 1.00 13.09 24 ASN E CA 1
ATOM 3827 C C . ASN E 1 24 ? 2.765 -6.277 -26.957 1.00 14.39 24 ASN E C 1
ATOM 3828 O O . ASN E 1 24 ? 3.659 -6.458 -26.158 1.00 19.05 24 ASN E O 1
ATOM 3833 N N . SER E 1 25 ? 2.252 -7.273 -27.639 1.00 13.85 25 SER E N 1
ATOM 3834 C CA . SER E 1 25 ? 2.852 -8.602 -27.669 1.00 13.44 25 SER E CA 1
ATOM 3835 C C . SER E 1 25 ? 2.947 -9.085 -29.095 1.00 12.35 25 SER E C 1
ATOM 3836 O O . SER E 1 25 ? 2.100 -8.761 -29.946 1.00 12.74 25 SER E O 1
ATOM 3839 N N . ILE E 1 26 ? 4.007 -9.855 -29.351 1.00 12.48 26 ILE E N 1
ATOM 3840 C CA . ILE E 1 26 ? 4.115 -10.680 -30.555 1.00 13.12 26 ILE E CA 1
ATOM 3841 C C . ILE E 1 26 ? 4.538 -12.054 -30.056 1.00 12.78 26 ILE E C 1
ATOM 3842 O O . ILE E 1 26 ? 5.651 -12.210 -29.554 1.00 14.05 26 ILE E O 1
ATOM 3847 N N . ASN E 1 27 ? 3.645 -13.028 -30.135 1.00 12.45 27 ASN E N 1
ATOM 3848 C CA . ASN E 1 27 ? 3.907 -14.337 -29.552 1.00 13.07 27 ASN E CA 1
ATOM 3849 C C . ASN E 1 27 ? 4.807 -15.186 -30.433 1.00 12.03 27 ASN E C 1
ATOM 3850 O O . ASN E 1 27 ? 5.258 -14.735 -31.473 1.00 12.45 27 ASN E O 1
ATOM 3855 N N . ALA E 1 28 ? 5.083 -16.405 -29.984 1.00 13.16 28 ALA E N 1
ATOM 3856 C CA . ALA E 1 28 ? 5.999 -17.283 -30.692 1.00 13.83 28 ALA E CA 1
ATOM 3857 C C . ALA E 1 28 ? 5.574 -17.566 -32.125 1.00 13.43 28 ALA E C 1
ATOM 3858 O O . ALA E 1 28 ? 6.407 -17.874 -32.975 1.00 15.00 28 ALA E O 1
ATOM 3860 N N . GLN E 1 29 ? 4.273 -17.485 -32.384 1.00 12.37 29 GLN E N 1
ATOM 3861 C CA . GLN E 1 29 ? 3.734 -17.745 -33.730 1.00 12.94 29 GLN E CA 1
ATOM 3862 C C . GLN E 1 29 ? 3.630 -16.461 -34.555 1.00 12.45 29 GLN E C 1
ATOM 3863 O O . GLN E 1 29 ? 3.267 -16.502 -35.724 1.00 13.52 29 GLN E O 1
ATOM 3869 N N . GLY E 1 30 ? 3.941 -15.331 -33.939 1.00 11.75 30 GLY E N 1
ATOM 3870 C CA . GLY E 1 30 ? 3.864 -14.035 -34.598 1.00 11.04 30 GLY E CA 1
ATOM 3871 C C . GLY E 1 30 ? 2.505 -13.365 -34.473 1.00 10.88 30 GLY E C 1
ATOM 3872 O O . GLY E 1 30 ? 2.262 -12.370 -35.161 1.00 11.66 30 GLY E O 1
ATOM 3873 N N . GLU E 1 31 ? 1.610 -13.901 -33.639 1.00 10.49 31 GLU E N 1
ATOM 3874 C CA . GLU E 1 31 ? 0.352 -13.232 -33.448 1.00 10.90 31 GLU E CA 1
ATOM 3875 C C . GLU E 1 31 ? 0.546 -11.996 -32.601 1.00 10.81 31 GLU E C 1
ATOM 3876 O O . GLU E 1 31 ? 1.272 -12.024 -31.591 1.00 11.69 31 GLU E O 1
ATOM 3882 N N . LEU E 1 32 ? -0.125 -10.918 -32.998 1.00 10.92 32 LEU E N 1
ATOM 3883 C CA . LEU E 1 32 ? 0.094 -9.596 -32.431 1.00 11.46 32 LEU E CA 1
ATOM 3884 C C . LEU E 1 32 ? -1.103 -9.110 -31.627 1.00 10.64 32 LEU E C 1
ATOM 3885 O O . LEU E 1 32 ? -2.269 -9.358 -31.988 1.00 10.50 32 LEU E O 1
ATOM 3890 N N . THR E 1 33 ? -0.805 -8.392 -30.551 1.00 10.38 33 THR E N 1
ATOM 3891 C CA . THR E 1 33 ? -1.801 -7.593 -29.837 1.00 11.19 33 THR E CA 1
ATOM 3892 C C . THR E 1 33 ? -1.258 -6.187 -29.671 1.00 10.43 33 THR E C 1
ATOM 3893 O O . THR E 1 33 ? -0.053 -5.980 -29.667 1.00 11.21 33 THR E O 1
ATOM 3897 N N . GLY E 1 34 ? -2.154 -5.219 -29.510 1.00 10.95 34 GLY E N 1
ATOM 3898 C CA . GLY E 1 34 ? -1.743 -3.846 -29.278 1.00 11.01 34 GLY E CA 1
ATOM 3899 C C . GLY E 1 34 ? -2.931 -2.925 -29.160 1.00 10.02 34 GLY E C 1
ATOM 3900 O O . GLY E 1 34 ? -4.069 -3.372 -28.983 1.00 10.02 34 GLY E O 1
ATOM 3901 N N . SER E 1 35 ? -2.645 -1.636 -29.285 1.00 10.69 35 SER E N 1
ATOM 3902 C CA . SER E 1 35 ? -3.649 -0.566 -29.253 1.00 10.79 35 SER E CA 1
ATOM 3903 C C . SER E 1 35 ? -3.315 0.419 -30.343 1.00 10.01 35 SER E C 1
ATOM 3904 O O . SER E 1 35 ? -2.160 0.526 -30.775 1.00 11.33 35 SER E O 1
ATOM 3907 N N . TYR E 1 36 ? -4.337 1.163 -30.761 1.00 10.30 36 TYR E N 1
ATOM 3908 C CA . TYR E 1 36 ? -4.176 2.193 -31.774 1.00 10.41 36 TYR E CA 1
ATOM 3909 C C . TYR E 1 36 ? -4.876 3.462 -31.305 1.00 10.04 36 TYR E C 1
ATOM 3910 O O . TYR E 1 36 ? -5.997 3.399 -30.797 1.00 10.50 36 TYR E O 1
ATOM 3919 N N . ILE E 1 37 ? -4.199 4.601 -31.473 1.00 10.49 37 ILE E N 1
ATOM 3920 C CA . ILE E 1 37 ? -4.823 5.905 -31.227 1.00 10.47 37 ILE E CA 1
ATOM 3921 C C . ILE E 1 37 ? -4.814 6.699 -32.514 1.00 10.43 37 ILE E C 1
ATOM 3922 O O . ILE E 1 37 ? -3.754 7.008 -33.060 1.00 11.57 37 ILE E O 1
ATOM 3927 N N . ASN E 1 38 ? -6.016 6.965 -33.015 1.00 11.04 38 ASN E N 1
ATOM 3928 C CA . ASN E 1 38 ? -6.203 7.740 -34.225 1.00 11.77 38 ASN E CA 1
ATOM 3929 C C . ASN E 1 38 ? -6.139 9.230 -33.893 1.00 12.50 38 ASN E C 1
ATOM 3930 O O . ASN E 1 38 ? -6.794 9.697 -32.951 1.00 12.53 38 ASN E O 1
ATOM 3935 N N . ARG E 1 39 ? -5.376 9.974 -34.683 1.00 12.99 39 ARG E N 1
ATOM 3936 C CA . ARG E 1 39 ? -5.261 11.421 -34.527 1.00 14.05 39 ARG E CA 1
ATOM 3937 C C . ARG E 1 39 ? -5.412 12.127 -35.875 1.00 15.19 39 ARG E C 1
ATOM 3938 O O . ARG E 1 39 ? -4.996 13.278 -36.035 1.00 17.23 39 ARG E O 1
ATOM 3946 N N . ALA E 1 40 ? -6.000 11.427 -36.843 1.00 16.44 40 ALA E N 1
ATOM 3947 C CA . ALA E 1 40 ? -6.092 11.918 -38.219 1.00 18.53 40 ALA E CA 1
ATOM 3948 C C . ALA E 1 40 ? -7.168 12.965 -38.405 1.00 20.29 40 ALA E C 1
ATOM 3949 O O . ALA E 1 40 ? -8.356 12.675 -38.239 1.00 20.75 40 ALA E O 1
ATOM 3951 N N . ALA E 1 41 ? -6.710 14.171 -38.762 1.00 22.60 41 ALA E N 1
ATOM 3952 C CA . ALA E 1 41 ? -7.498 15.269 -39.342 1.00 24.08 41 ALA E CA 1
ATOM 3953 C C . ALA E 1 41 ? -8.844 15.551 -38.679 1.00 25.14 41 ALA E C 1
ATOM 3954 O O . ALA E 1 41 ? -9.889 15.472 -39.333 1.00 26.52 41 ALA E O 1
ATOM 3956 N N . PHE E 1 43 ? -11.372 13.465 -38.505 1.00 25.26 43 PHE E N 1
ATOM 3957 C CA . PHE E 1 43 ? -12.204 12.268 -38.398 1.00 24.99 43 PHE E CA 1
ATOM 3958 C C . PHE E 1 43 ? -12.618 11.968 -36.969 1.00 23.39 43 PHE E C 1
ATOM 3959 O O . PHE E 1 43 ? -12.062 12.519 -36.005 1.00 23.85 43 PHE E O 1
ATOM 3967 N N . ALA E 1 44 ? -13.627 11.105 -36.840 1.00 21.35 44 ALA E N 1
ATOM 3968 C CA . ALA E 1 44 ? -14.103 10.679 -35.538 1.00 19.13 44 ALA E CA 1
ATOM 3969 C C . ALA E 1 44 ? -13.219 9.565 -34.953 1.00 17.14 44 ALA E C 1
ATOM 3970 O O . ALA E 1 44 ? -12.235 9.112 -35.573 1.00 17.35 44 ALA E O 1
ATOM 3972 N N . CYS E 1 45 ? -13.548 9.173 -33.728 1.00 15.69 45 CYS E N 1
ATOM 3973 C CA . CYS E 1 45 ? -12.801 8.154 -32.995 1.00 14.05 45 CYS E CA 1
ATOM 3974 C C . CYS E 1 45 ? -11.334 8.545 -32.847 1.00 13.16 45 CYS E C 1
ATOM 3975 O O . CYS E 1 45 ? -10.441 7.718 -33.016 1.00 13.29 45 CYS E O 1
ATOM 3978 N N . GLN E 1 46 ? -11.102 9.821 -32.543 1.00 13.27 46 GLN E N 1
ATOM 3979 C CA . GLN E 1 46 ? -9.740 10.287 -32.290 1.00 13.37 46 GLN E CA 1
ATOM 3980 C C . GLN E 1 46 ? -9.450 10.322 -30.808 1.00 12.48 46 GLN E C 1
ATOM 3981 O O . GLN E 1 46 ? -10.356 10.547 -29.972 1.00 13.28 46 GLN E O 1
ATOM 3987 N N . ASN E 1 47 ? -8.173 10.151 -30.479 1.00 12.09 47 ASN E N 1
ATOM 3988 C CA . ASN E 1 47 ? -7.668 10.430 -29.138 1.00 12.74 47 ASN E CA 1
ATOM 3989 C C . ASN E 1 47 ? -8.211 9.518 -28.061 1.00 12.52 47 ASN E C 1
ATOM 3990 O O . ASN E 1 47 ? -8.347 9.940 -26.910 1.00 13.72 47 ASN E O 1
ATOM 3995 N N . SER E 1 48 ? -8.513 8.270 -28.416 1.00 11.62 48 SER E N 1
ATOM 3996 C CA . SER E 1 48 ? -8.765 7.242 -27.419 1.00 11.46 48 SER E CA 1
ATOM 3997 C C . SER E 1 48 ? -8.238 5.907 -27.974 1.00 10.74 48 SER E C 1
ATOM 3998 O O . SER E 1 48 ? -8.171 5.730 -29.184 1.00 11.24 48 SER E O 1
ATOM 4001 N N . PRO E 1 49 ? -7.892 4.955 -27.103 1.00 11.17 49 PRO E N 1
ATOM 4002 C CA . PRO E 1 49 ? -7.275 3.725 -27.610 1.00 10.72 49 PRO E CA 1
ATOM 4003 C C . PRO E 1 49 ? -8.295 2.702 -28.075 1.00 10.45 49 PRO E C 1
ATOM 4004 O O . PRO E 1 49 ? -9.320 2.493 -27.410 1.00 10.89 49 PRO E O 1
ATOM 4008 N N . TYR E 1 50 ? -7.971 2.053 -29.192 1.00 9.62 50 TYR E N 1
ATOM 4009 C CA . TYR E 1 50 ? -8.788 0.966 -29.746 1.00 10.16 50 TYR E CA 1
ATOM 4010 C C . TYR E 1 50 ? -7.909 -0.275 -29.821 1.00 10.33 50 TYR E C 1
ATOM 4011 O O . TYR E 1 50 ? -6.753 -0.200 -30.238 1.00 10.72 50 TYR E O 1
ATOM 4020 N N . PRO E 1 51 ? -8.401 -1.427 -29.348 1.00 11.40 51 PRO E N 1
ATOM 4021 C CA . PRO E 1 51 ? -7.614 -2.660 -29.458 1.00 11.66 51 PRO E CA 1
ATOM 4022 C C . PRO E 1 51 ? -7.274 -3.112 -30.885 1.00 10.69 51 PRO E C 1
ATOM 4023 O O . PRO E 1 51 ? -8.071 -2.922 -31.827 1.00 11.04 51 PRO E O 1
ATOM 4027 N N . VAL E 1 52 ? -6.113 -3.746 -31.004 1.00 9.78 52 VAL E N 1
ATOM 4028 C CA . VAL E 1 52 ? -5.586 -4.198 -32.277 1.00 10.13 52 VAL E CA 1
ATOM 4029 C C . VAL E 1 52 ? -5.200 -5.670 -32.172 1.00 9.35 52 VAL E C 1
ATOM 4030 O O . VAL E 1 52 ? -4.672 -6.113 -31.130 1.00 9.99 52 VAL E O 1
ATOM 4034 N N . ASN E 1 53 ? -5.453 -6.429 -33.243 1.00 9.29 53 ASN E N 1
ATOM 4035 C CA . ASN E 1 53 ? -4.840 -7.760 -33.396 1.00 9.45 53 ASN E CA 1
ATOM 4036 C C . ASN E 1 53 ? -4.189 -7.848 -34.771 1.00 9.87 53 ASN E C 1
ATOM 4037 O O . ASN E 1 53 ? -4.236 -6.892 -35.556 1.00 9.88 53 ASN E O 1
ATOM 4042 N N . GLY E 1 54 ? -3.494 -8.950 -35.040 1.00 9.55 54 GLY E N 1
ATOM 4043 C CA . GLY E 1 54 ? -2.785 -9.086 -36.311 1.00 10.68 54 GLY E CA 1
ATOM 4044 C C . GLY E 1 54 ? -1.723 -10.142 -36.265 1.00 9.32 54 GLY E C 1
ATOM 4045 O O . GLY E 1 54 ? -1.750 -11.033 -35.413 1.00 9.71 54 GLY E O 1
ATOM 4046 N N . TRP E 1 55 ? -0.800 -10.033 -37.215 1.00 10.02 55 TRP E N 1
ATOM 4047 C CA . TRP E 1 55 ? 0.249 -11.042 -37.425 1.00 9.94 55 TRP E CA 1
ATOM 4048 C C . TRP E 1 55 ? 1.513 -10.357 -37.872 1.00 10.22 55 TRP E C 1
ATOM 4049 O O . TRP E 1 55 ? 1.483 -9.365 -38.602 1.00 10.53 55 TRP E O 1
ATOM 4060 N N . VAL E 1 56 ? 2.650 -10.961 -37.522 1.00 10.86 56 VAL E N 1
ATOM 4061 C CA . VAL E 1 56 ? 3.952 -10.568 -38.044 1.00 11.86 56 VAL E CA 1
ATOM 4062 C C . VAL E 1 56 ? 4.623 -11.803 -38.628 1.00 11.78 56 VAL E C 1
ATOM 4063 O O . VAL E 1 56 ? 4.607 -12.861 -38.012 1.00 12.53 56 VAL E O 1
ATOM 4067 N N . PHE E 1 57 ? 5.203 -11.649 -39.815 1.00 11.90 57 PHE E N 1
ATOM 4068 C CA . PHE E 1 57 ? 5.964 -12.727 -40.465 1.00 12.71 57 PHE E CA 1
ATOM 4069 C C . PHE E 1 57 ? 7.243 -12.096 -41.013 1.00 12.99 57 PHE E C 1
ATOM 4070 O O . PHE E 1 57 ? 7.241 -11.533 -42.105 1.00 12.89 57 PHE E O 1
ATOM 4078 N N . GLY E 1 58 ? 8.315 -12.141 -40.223 1.00 13.67 58 GLY E N 1
ATOM 4079 C CA . GLY E 1 58 ? 9.574 -11.466 -40.596 1.00 14.25 58 GLY E CA 1
ATOM 4080 C C . GLY E 1 58 ? 9.368 -9.969 -40.633 1.00 13.57 58 GLY E C 1
ATOM 4081 O O . GLY E 1 58 ? 9.068 -9.352 -39.604 1.00 15.37 58 GLY E O 1
ATOM 4082 N N . THR E 1 59 ? 9.461 -9.383 -41.824 1.00 13.38 59 THR E N 1
ATOM 4083 C CA . THR E 1 59 ? 9.216 -7.941 -41.977 1.00 12.99 59 THR E CA 1
ATOM 4084 C C . THR E 1 59 ? 7.791 -7.610 -42.430 1.00 12.61 59 THR E C 1
ATOM 4085 O O . THR E 1 59 ? 7.426 -6.435 -42.501 1.00 13.05 59 THR E O 1
ATOM 4089 N N . ALA E 1 60 ? 7.017 -8.633 -42.766 1.00 12.70 60 ALA E N 1
ATOM 4090 C CA . ALA E 1 60 ? 5.605 -8.426 -43.102 1.00 12.73 60 ALA E CA 1
ATOM 4091 C C . ALA E 1 60 ? 4.758 -8.316 -41.837 1.00 12.18 60 ALA E C 1
ATOM 4092 O O . ALA E 1 60 ? 4.997 -9.015 -40.850 1.00 11.76 60 ALA E O 1
ATOM 4094 N N . ILE E 1 61 ? 3.743 -7.461 -41.885 1.00 11.49 61 ILE E N 1
ATOM 4095 C CA . ILE E 1 61 ? 2.834 -7.277 -40.752 1.00 11.33 61 ILE E CA 1
ATOM 4096 C C . ILE E 1 61 ? 1.436 -6.963 -41.257 1.00 11.11 61 ILE E C 1
ATOM 4097 O O . ILE E 1 61 ? 1.252 -6.237 -42.236 1.00 11.50 61 ILE E O 1
ATOM 4102 N N . SER E 1 62 ? 0.450 -7.529 -40.583 1.00 10.38 62 SER E N 1
ATOM 4103 C CA . SER E 1 62 ? -0.921 -7.068 -40.714 1.00 10.39 62 SER E CA 1
ATOM 4104 C C . SER E 1 62 ? -1.429 -6.700 -39.325 1.00 10.45 62 SER E C 1
ATOM 4105 O O . SER E 1 62 ? -1.105 -7.366 -38.340 1.00 10.63 62 SER E O 1
ATOM 4108 N N . PHE E 1 63 ? -2.289 -5.689 -39.261 1.00 10.08 63 PHE E N 1
ATOM 4109 C CA . PHE E 1 63 ? -2.949 -5.373 -38.012 1.00 9.62 63 PHE E CA 1
ATOM 4110 C C . PHE E 1 63 ? -4.310 -4.781 -38.323 1.00 10.06 63 PHE E C 1
ATOM 4111 O O . PHE E 1 63 ? -4.506 -4.183 -39.376 1.00 10.99 63 PHE E O 1
ATOM 4119 N N . SER E 1 64 ? -5.240 -4.942 -37.394 1.00 9.65 64 SER E N 1
ATOM 4120 C CA A SER E 1 64 ? -6.630 -4.548 -37.618 0.50 9.73 64 SER E CA 1
ATOM 4121 C CA B SER E 1 64 ? -6.601 -4.525 -37.599 0.50 9.90 64 SER E CA 1
ATOM 4122 C C . SER E 1 64 ? -7.234 -4.058 -36.310 1.00 9.52 64 SER E C 1
ATOM 4123 O O . SER E 1 64 ? -6.961 -4.604 -35.234 1.00 9.72 64 SER E O 1
ATOM 4128 N N . THR E 1 65 ? -8.111 -3.059 -36.420 1.00 10.05 65 THR E N 1
ATOM 4129 C CA . THR E 1 65 ? -8.827 -2.507 -35.267 1.00 10.30 65 THR E CA 1
ATOM 4130 C C . THR E 1 65 ? -10.304 -2.329 -35.581 1.00 10.20 65 THR E C 1
ATOM 4131 O O . THR E 1 65 ? -10.671 -1.883 -36.679 1.00 11.10 65 THR E O 1
ATOM 4135 N N . LYS E 1 66 ? -11.151 -2.697 -34.626 1.00 10.83 66 LYS E N 1
ATOM 4136 C CA . LYS E 1 66 ? -12.579 -2.410 -34.664 1.00 10.37 66 LYS E CA 1
ATOM 4137 C C . LYS E 1 66 ? -12.813 -1.078 -33.960 1.00 10.36 66 LYS E C 1
ATOM 4138 O O . LYS E 1 66 ? -12.419 -0.898 -32.808 1.00 10.42 66 LYS E O 1
ATOM 4144 N N . TRP E 1 67 ? -13.508 -0.157 -34.628 1.00 10.54 67 TRP E N 1
ATOM 4145 C CA . TRP E 1 67 ? -13.677 1.205 -34.102 1.00 10.60 67 TRP E CA 1
ATOM 4146 C C . TRP E 1 67 ? -14.872 1.270 -33.160 1.00 10.57 67 TRP E C 1
ATOM 4147 O O . TRP E 1 67 ? -15.901 1.917 -33.431 1.00 12.12 67 TRP E O 1
ATOM 4158 N N . LEU E 1 68 ? -14.740 0.554 -32.050 1.00 10.77 68 LEU E N 1
ATOM 4159 C CA A LEU E 1 68 ? -15.743 0.622 -30.978 0.50 11.46 68 LEU E CA 1
ATOM 4160 C CA B LEU E 1 68 ? -15.726 0.621 -30.984 0.50 11.45 68 LEU E CA 1
ATOM 4161 C C . LEU E 1 68 ? -14.995 0.595 -29.666 1.00 11.97 68 LEU E C 1
ATOM 4162 O O . LEU E 1 68 ? -14.244 -0.337 -29.402 1.00 13.20 68 LEU E O 1
ATOM 4171 N N . ASN E 1 69 ? -15.194 1.619 -28.857 1.00 12.29 69 ASN E N 1
ATOM 4172 C CA . ASN E 1 69 ? -14.713 1.576 -27.495 1.00 14.46 69 ASN E CA 1
ATOM 4173 C C . ASN E 1 69 ? -15.686 2.309 -26.623 1.00 16.77 69 ASN E C 1
ATOM 4174 O O . ASN E 1 69 ? -16.773 2.673 -27.082 1.00 16.55 69 ASN E O 1
ATOM 4179 N N . SER E 1 70 ? -15.227 2.564 -25.392 1.00 18.64 70 SER E N 1
ATOM 4180 C CA A SER E 1 70 ? -16.033 3.199 -24.346 0.50 18.97 70 SER E CA 1
ATOM 4181 C CA B SER E 1 70 ? -15.984 3.211 -24.327 0.50 19.34 70 SER E CA 1
ATOM 4182 C C . SER E 1 70 ? -16.436 4.645 -24.641 1.00 19.65 70 SER E C 1
ATOM 4183 O O . SER E 1 70 ? -17.424 5.129 -24.101 1.00 21.62 70 SER E O 1
ATOM 4188 N N . VAL E 1 71 ? -15.685 5.319 -25.498 1.00 16.35 71 VAL E N 1
ATOM 4189 C CA . VAL E 1 71 ? -15.752 6.741 -25.773 1.00 14.88 71 VAL E CA 1
ATOM 4190 C C . VAL E 1 71 ? -16.530 7.053 -27.050 1.00 13.86 71 VAL E C 1
ATOM 4191 O O . VAL E 1 71 ? -17.336 8.004 -27.083 1.00 14.69 71 VAL E O 1
ATOM 4195 N N . GLU E 1 72 ? -16.289 6.265 -28.098 1.00 13.08 72 GLU E N 1
ATOM 4196 C CA . GLU E 1 72 ? -16.824 6.586 -29.390 1.00 13.56 72 GLU E CA 1
ATOM 4197 C C . GLU E 1 72 ? -16.824 5.363 -30.276 1.00 12.47 72 GLU E C 1
ATOM 4198 O O . GLU E 1 72 ? -15.903 4.534 -30.228 1.00 12.28 72 GLU E O 1
ATOM 4204 N N . SER E 1 73 ? -17.842 5.242 -31.113 1.00 12.72 73 SER E N 1
ATOM 4205 C CA A SER E 1 73 ? -17.811 4.216 -32.134 0.50 13.31 73 SER E CA 1
ATOM 4206 C CA B SER E 1 73 ? -17.903 4.210 -32.136 0.50 13.16 73 SER E CA 1
ATOM 4207 C C . SER E 1 73 ? -17.978 4.824 -33.512 1.00 13.72 73 SER E C 1
ATOM 4208 O O . SER E 1 73 ? -18.683 5.827 -33.709 1.00 15.46 73 SER E O 1
ATOM 4213 N N . CYS E 1 74 ? -17.320 4.189 -34.466 1.00 14.39 74 CYS E N 1
ATOM 4214 C CA . CYS E 1 74 ? -17.336 4.642 -35.840 1.00 15.58 74 CYS E CA 1
ATOM 4215 C C . CYS E 1 74 ? -17.811 3.556 -36.827 1.00 14.61 74 CYS E C 1
ATOM 4216 O O . CYS E 1 74 ? -17.573 3.674 -38.026 1.00 13.83 74 CYS E O 1
ATOM 4219 N N . ASN E 1 75 ? -18.540 2.544 -36.338 1.00 14.93 75 ASN E N 1
ATOM 4220 C CA . ASN E 1 75 ? -19.374 1.683 -37.213 1.00 14.42 75 ASN E CA 1
ATOM 4221 C C . ASN E 1 75 ? -18.540 0.955 -38.280 1.00 12.95 75 ASN E C 1
ATOM 4222 O O . ASN E 1 75 ? -19.051 0.702 -39.361 1.00 13.08 75 ASN E O 1
ATOM 4227 N N . SER E 1 76 ? -17.267 0.637 -38.000 1.00 12.49 76 SER E N 1
ATOM 4228 C CA . SER E 1 76 ? -16.362 0.145 -39.035 1.00 11.87 76 SER E CA 1
ATOM 4229 C C . SER E 1 76 ? -15.126 -0.531 -38.437 1.00 11.44 76 SER E C 1
ATOM 4230 O O . SER E 1 76 ? -14.914 -0.518 -37.209 1.00 11.73 76 SER E O 1
ATOM 4233 N N . ILE E 1 77 ? -14.329 -1.137 -39.320 1.00 10.76 77 ILE E N 1
ATOM 4234 C CA . ILE E 1 77 ? -13.098 -1.847 -38.984 1.00 10.61 77 ILE E CA 1
ATOM 4235 C C . ILE E 1 77 ? -12.038 -1.449 -40.012 1.00 10.62 77 ILE E C 1
ATOM 4236 O O . ILE E 1 77 ? -12.305 -1.498 -41.221 1.00 11.58 77 ILE E O 1
ATOM 4241 N N . THR E 1 78 ? -10.831 -1.114 -39.545 1.00 10.45 78 THR E N 1
ATOM 4242 C CA . THR E 1 78 ? -9.717 -0.859 -40.449 1.00 10.78 78 THR E CA 1
ATOM 4243 C C . THR E 1 78 ? -8.704 -1.985 -40.350 1.00 10.81 78 THR E C 1
ATOM 4244 O O . THR E 1 78 ? -8.435 -2.499 -39.259 1.00 11.79 78 THR E O 1
ATOM 4248 N N . SER E 1 79 ? -8.184 -2.396 -41.502 1.00 10.44 79 SER E N 1
ATOM 4249 C CA . SER E 1 79 ? -7.100 -3.384 -41.591 1.00 11.07 79 SER E CA 1
ATOM 4250 C C . SER E 1 79 ? -5.953 -2.815 -42.404 1.00 10.98 79 SER E C 1
ATOM 4251 O O . SER E 1 79 ? -6.156 -2.332 -43.523 1.00 12.63 79 SER E O 1
ATOM 4254 N N . TRP E 1 80 ? -4.748 -2.931 -41.857 1.00 10.80 80 TRP E N 1
ATOM 4255 C CA . TRP E 1 80 ? -3.515 -2.527 -42.510 1.00 11.29 80 TRP E CA 1
ATOM 4256 C C . TRP E 1 80 ? -2.699 -3.755 -42.887 1.00 11.02 80 TRP E C 1
ATOM 4257 O O . TRP E 1 80 ? -2.620 -4.733 -42.118 1.00 11.29 80 TRP E O 1
ATOM 4268 N N . SER E 1 81 ? -2.078 -3.687 -44.060 1.00 11.60 81 SER E N 1
ATOM 4269 C CA . SER E 1 81 ? -1.085 -4.665 -44.506 1.00 11.58 81 SER E CA 1
ATOM 4270 C C . SER E 1 81 ? 0.161 -3.899 -44.843 1.00 12.26 81 SER E C 1
ATOM 4271 O O . SER E 1 81 ? 0.092 -2.898 -45.539 1.00 12.71 81 SER E O 1
ATOM 4274 N N . GLY E 1 82 ? 1.308 -4.357 -44.362 1.00 12.66 82 GLY E N 1
ATOM 4275 C CA . GLY E 1 82 ? 2.516 -3.599 -44.629 1.00 13.51 82 GLY E CA 1
ATOM 4276 C C . GLY E 1 82 ? 3.793 -4.329 -44.324 1.00 13.11 82 GLY E C 1
ATOM 4277 O O . GLY E 1 82 ? 3.806 -5.534 -44.044 1.00 13.21 82 GLY E O 1
ATOM 4278 N N . PHE E 1 83 ? 4.875 -3.576 -44.407 1.00 12.07 83 PHE E N 1
ATOM 4279 C CA . PHE E 1 83 ? 6.206 -4.154 -44.294 1.00 12.71 83 PHE E CA 1
ATOM 4280 C C . PHE E 1 83 ? 7.159 -3.173 -43.641 1.00 12.15 83 PHE E C 1
ATOM 4281 O O . PHE E 1 83 ? 7.067 -1.966 -43.826 1.00 12.74 83 PHE E O 1
ATOM 4289 N N . TYR E 1 84 ? 8.118 -3.732 -42.923 1.00 13.13 84 TYR E N 1
ATOM 4290 C CA . TYR E 1 84 ? 9.147 -2.979 -42.237 1.00 13.19 84 TYR E CA 1
ATOM 4291 C C . TYR E 1 84 ? 10.362 -2.706 -43.120 1.00 13.52 84 TYR E C 1
ATOM 4292 O O . TYR E 1 84 ? 10.848 -3.597 -43.846 1.00 14.53 84 TYR E O 1
ATOM 4301 N N . ILE E 1 85 ? 10.877 -1.482 -43.007 1.00 14.15 85 ILE E N 1
ATOM 4302 C CA . ILE E 1 85 ? 12.198 -1.113 -43.561 1.00 16.35 85 ILE E CA 1
ATOM 4303 C C . ILE E 1 85 ? 12.998 -0.271 -42.545 1.00 15.51 85 ILE E C 1
ATOM 4304 O O . ILE E 1 85 ? 12.403 0.402 -41.697 1.00 15.27 85 ILE E O 1
ATOM 4309 N N . ASN E 1 86 ? 14.337 -0.327 -42.640 1.00 16.19 86 ASN E N 1
ATOM 4310 C CA . ASN E 1 86 ? 15.269 0.495 -41.841 1.00 17.78 86 ASN E CA 1
ATOM 4311 C C . ASN E 1 86 ? 16.009 1.380 -42.833 1.00 18.28 86 ASN E C 1
ATOM 4312 O O . ASN E 1 86 ? 16.856 0.897 -43.602 1.00 17.85 86 ASN E O 1
ATOM 4317 N N . THR E 1 87 ? 15.654 2.662 -42.846 1.00 20.44 87 THR E N 1
ATOM 4318 C CA . THR E 1 87 ? 16.225 3.603 -43.815 1.00 23.20 87 THR E CA 1
ATOM 4319 C C . THR E 1 87 ? 16.536 4.919 -43.127 1.00 23.61 87 THR E C 1
ATOM 4320 O O . THR E 1 87 ? 15.751 5.395 -42.304 1.00 24.74 87 THR E O 1
ATOM 4324 N N . GLY E 1 88 ? 17.686 5.507 -43.472 1.00 24.51 88 GLY E N 1
ATOM 4325 C CA . GLY E 1 88 ? 18.150 6.732 -42.823 1.00 25.08 88 GLY E CA 1
ATOM 4326 C C . GLY E 1 88 ? 18.310 6.548 -41.325 1.00 24.84 88 GLY E C 1
ATOM 4327 O O . GLY E 1 88 ? 18.144 7.502 -40.547 1.00 26.38 88 GLY E O 1
ATOM 4328 N N . GLY E 1 89 ? 18.595 5.309 -40.922 1.00 24.40 89 GLY E N 1
ATOM 4329 C CA . GLY E 1 89 ? 18.763 4.951 -39.510 1.00 23.28 89 GLY E CA 1
ATOM 4330 C C . GLY E 1 89 ? 17.463 4.835 -38.727 1.00 22.38 89 GLY E C 1
ATOM 4331 O O . GLY E 1 89 ? 17.484 4.748 -37.501 1.00 22.79 89 GLY E O 1
ATOM 4332 N N . GLN E 1 90 ? 16.336 4.819 -39.431 1.00 21.03 90 GLN E N 1
ATOM 4333 C CA . GLN E 1 90 ? 15.022 4.814 -38.789 1.00 20.24 90 GLN E CA 1
ATOM 4334 C C . GLN E 1 90 ? 14.152 3.657 -39.261 1.00 19.12 90 GLN E C 1
ATOM 4335 O O . GLN E 1 90 ? 14.037 3.412 -40.459 1.00 20.44 90 GLN E O 1
ATOM 4341 N N . GLY E 1 91 ? 13.543 2.949 -38.315 1.00 16.60 91 GLY E N 1
ATOM 4342 C CA . GLY E 1 91 ? 12.583 1.899 -38.644 1.00 15.06 91 GLY E CA 1
ATOM 4343 C C . GLY E 1 91 ? 11.261 2.508 -39.062 1.00 14.16 91 GLY E C 1
ATOM 4344 O O . GLY E 1 91 ? 10.792 3.468 -38.445 1.00 14.40 91 GLY E O 1
ATOM 4345 N N . LYS E 1 92 ? 10.675 1.935 -40.106 1.00 14.17 92 LYS E N 1
ATOM 4346 C CA . LYS E 1 92 ? 9.374 2.366 -40.636 1.00 15.02 92 LYS E CA 1
ATOM 4347 C C . LYS E 1 92 ? 8.546 1.150 -41.008 1.00 13.69 92 LYS E C 1
ATOM 4348 O O . LYS E 1 92 ? 9.089 0.094 -41.363 1.00 13.95 92 LYS E O 1
ATOM 4354 N N . ILE E 1 93 ? 7.223 1.311 -40.952 1.00 12.45 93 ILE E N 1
ATOM 4355 C CA . ILE E 1 93 ? 6.300 0.322 -41.480 1.00 13.36 93 ILE E CA 1
ATOM 4356 C C . ILE E 1 93 ? 5.463 1.010 -42.554 1.00 12.90 93 ILE E C 1
ATOM 4357 O O . ILE E 1 93 ? 4.709 1.953 -42.262 1.00 13.09 93 ILE E O 1
ATOM 4362 N N . SER E 1 94 ? 5.603 0.562 -43.790 1.00 12.75 94 SER E N 1
ATOM 4363 C CA . SER E 1 94 ? 4.853 1.117 -44.906 1.00 13.37 94 SER E CA 1
ATOM 4364 C C . SER E 1 94 ? 3.637 0.230 -45.145 1.00 12.15 94 SER E C 1
ATOM 4365 O O . SER E 1 94 ? 3.781 -0.983 -45.304 1.00 12.49 94 SER E O 1
ATOM 4368 N N . THR E 1 95 ? 2.449 0.833 -45.153 1.00 12.18 95 THR E N 1
ATOM 4369 C CA . THR E 1 95 ? 1.216 0.062 -45.169 1.00 12.85 95 THR E CA 1
ATOM 4370 C C . THR E 1 95 ? 0.198 0.579 -46.192 1.00 12.25 95 THR E C 1
ATOM 4371 O O . THR E 1 95 ? 0.205 1.759 -46.599 1.00 12.78 95 THR E O 1
ATOM 4375 N N . LEU E 1 96 ? -0.705 -0.327 -46.552 1.00 12.42 96 LEU E N 1
ATOM 4376 C CA . LEU E 1 96 ? -1.932 0.016 -47.242 1.00 12.43 96 LEU E CA 1
ATOM 4377 C C . LEU E 1 96 ? -3.058 -0.469 -46.369 1.00 12.18 96 LEU E C 1
ATOM 4378 O O . LEU E 1 96 ? -3.006 -1.600 -45.862 1.00 12.37 96 LEU E O 1
ATOM 4383 N N . TRP E 1 97 ? -4.083 0.368 -46.210 1.00 11.77 97 TRP E N 1
ATOM 4384 C CA . TRP E 1 97 ? -5.214 0.012 -45.361 1.00 11.32 97 TRP E CA 1
ATOM 4385 C C . TRP E 1 97 ? -6.542 -0.039 -46.117 1.00 11.67 97 TRP E C 1
ATOM 4386 O O . TRP E 1 97 ? -6.708 0.565 -47.200 1.00 12.29 97 TRP E O 1
ATOM 4397 N N . GLN E 1 98 ? -7.458 -0.800 -45.542 1.00 11.79 98 GLN E N 1
ATOM 4398 C CA . GLN E 1 98 ? -8.842 -0.894 -46.027 1.00 12.02 98 GLN E CA 1
ATOM 4399 C C . GLN E 1 98 ? -9.752 -0.695 -44.826 1.00 11.35 98 GLN E C 1
ATOM 4400 O O . GLN E 1 98 ? -9.508 -1.245 -43.746 1.00 11.99 98 GLN E O 1
ATOM 4406 N N . LEU E 1 99 ? -10.817 0.064 -45.033 1.00 11.33 99 LEU E N 1
ATOM 4407 C CA A LEU E 1 99 ? -11.815 0.374 -44.016 0.50 12.20 99 LEU E CA 1
ATOM 4408 C CA B LEU E 1 99 ? -11.820 0.326 -43.994 0.50 11.11 99 LEU E CA 1
ATOM 4409 C C . LEU E 1 99 ? -13.170 -0.139 -44.498 1.00 11.09 99 LEU E C 1
ATOM 4410 O O . LEU E 1 99 ? -13.647 0.286 -45.567 1.00 12.40 99 LEU E O 1
ATOM 4419 N N . VAL E 1 100 ? -13.763 -1.059 -43.755 1.00 10.97 100 VAL E N 1
ATOM 4420 C CA . VAL E 1 100 ? -15.085 -1.580 -44.093 1.00 11.39 100 VAL E CA 1
ATOM 4421 C C . VAL E 1 100 ? -16.110 -1.136 -43.055 1.00 11.12 100 VAL E C 1
ATOM 4422 O O . VAL E 1 100 ? -15.864 -1.183 -41.849 1.00 11.60 100 VAL E O 1
ATOM 4426 N N . VAL E 1 101 ? -17.253 -0.677 -43.557 1.00 11.72 101 VAL E N 1
ATOM 4427 C CA . VAL E 1 101 ? -18.293 -0.072 -42.757 1.00 12.85 101 VAL E CA 1
ATOM 4428 C C . VAL E 1 101 ? -19.426 -1.072 -42.531 1.00 11.75 101 VAL E C 1
ATOM 4429 O O . VAL E 1 101 ? -19.900 -1.739 -43.457 1.00 12.39 101 VAL E O 1
ATOM 4433 N N . ASN E 1 102 ? -19.853 -1.174 -41.284 1.00 11.67 102 ASN E N 1
ATOM 4434 C CA . ASN E 1 102 ? -21.025 -1.955 -40.906 1.00 11.02 102 ASN E CA 1
ATOM 4435 C C . ASN E 1 102 ? -22.235 -1.519 -41.749 1.00 12.03 102 ASN E C 1
ATOM 4436 O O . ASN E 1 102 ? -22.480 -0.309 -41.897 1.00 12.64 102 ASN E O 1
ATOM 4441 N N . GLY E 1 103 ? -22.949 -2.493 -42.314 1.00 12.24 103 GLY E N 1
ATOM 4442 C CA . GLY E 1 103 ? -24.156 -2.235 -43.106 1.00 12.42 103 GLY E CA 1
ATOM 4443 C C . GLY E 1 103 ? -23.900 -2.018 -44.589 1.00 12.77 103 GLY E C 1
ATOM 4444 O O . GLY E 1 103 ? -24.839 -1.760 -45.344 1.00 13.89 103 GLY E O 1
ATOM 4445 N N . SER E 1 104 ? -22.643 -2.128 -45.014 1.00 12.91 104 SER E N 1
ATOM 4446 C CA A SER E 1 104 ? -22.224 -1.956 -46.406 0.50 13.59 104 SER E CA 1
ATOM 4447 C CA B SER E 1 104 ? -22.370 -1.892 -46.422 0.50 13.49 104 SER E CA 1
ATOM 4448 C C . SER E 1 104 ? -22.949 -2.945 -47.334 1.00 13.67 104 SER E C 1
ATOM 4449 O O . SER E 1 104 ? -23.331 -4.038 -46.915 1.00 13.52 104 SER E O 1
ATOM 4454 N N . SER E 1 105 ? -23.049 -2.582 -48.609 1.00 13.75 105 SER E N 1
ATOM 4455 C CA . SER E 1 105 ? -23.684 -3.419 -49.608 1.00 15.04 105 SER E CA 1
ATOM 4456 C C . SER E 1 105 ? -22.837 -3.633 -50.863 1.00 14.96 105 SER E C 1
ATOM 4457 O O . SER E 1 105 ? -23.212 -4.433 -51.711 1.00 15.78 105 SER E O 1
ATOM 4460 N N . SER E 1 106 ? -21.743 -2.894 -51.008 1.00 14.36 106 SER E N 1
ATOM 4461 C CA . SER E 1 106 ? -20.903 -2.979 -52.205 1.00 14.21 106 SER E CA 1
ATOM 4462 C C . SER E 1 106 ? -19.436 -2.896 -51.834 1.00 14.05 106 SER E C 1
ATOM 4463 O O . SER E 1 106 ? -19.070 -2.112 -50.958 1.00 13.91 106 SER E O 1
ATOM 4466 N N . PRO E 1 107 ? -18.570 -3.665 -52.531 1.00 14.82 107 PRO E N 1
ATOM 4467 C CA . PRO E 1 107 ? -17.147 -3.492 -52.280 1.00 15.32 107 PRO E CA 1
ATOM 4468 C C . PRO E 1 107 ? -16.646 -2.083 -52.590 1.00 14.08 107 PRO E C 1
ATOM 4469 O O . PRO E 1 107 ? -15.590 -1.712 -52.069 1.00 14.51 107 PRO E O 1
ATOM 4473 N N . SER E 1 108 ? -17.374 -1.306 -53.399 1.00 14.17 108 SER E N 1
ATOM 4474 C CA . SER E 1 108 ? -16.979 0.068 -53.660 1.00 14.05 108 SER E CA 1
ATOM 4475 C C . SER E 1 108 ? -16.980 0.933 -52.408 1.00 14.53 108 SER E C 1
ATOM 4476 O O . SER E 1 108 ? -16.389 2.014 -52.405 1.00 15.96 108 SER E O 1
ATOM 4479 N N . GLN E 1 109 ? -17.680 0.478 -51.375 1.00 13.34 109 GLN E N 1
ATOM 4480 C CA . GLN E 1 109 ? -17.767 1.214 -50.115 1.00 13.95 109 GLN E CA 1
ATOM 4481 C C . GLN E 1 109 ? -16.603 0.991 -49.166 1.00 13.00 109 GLN E C 1
ATOM 4482 O O . GLN E 1 109 ? -16.524 1.652 -48.131 1.00 14.27 109 GLN E O 1
ATOM 4488 N N . ILE E 1 110 ? -15.718 0.053 -49.508 1.00 13.20 110 ILE E N 1
ATOM 4489 C CA . ILE E 1 110 ? -14.516 -0.203 -48.710 1.00 13.33 110 ILE E CA 1
ATOM 4490 C C . ILE E 1 110 ? -13.541 0.899 -49.066 1.00 14.31 110 ILE E C 1
ATOM 4491 O O . ILE E 1 110 ? -13.147 1.048 -50.216 1.00 16.36 110 ILE E O 1
ATOM 4496 N N . LEU E 1 111 ? -13.187 1.708 -48.066 1.00 14.12 111 LEU E N 1
ATOM 4497 C CA . LEU E 1 111 ? -12.281 2.837 -48.249 1.00 14.45 111 LEU E CA 1
ATOM 4498 C C . LEU E 1 111 ? -10.840 2.342 -48.184 1.00 13.95 111 LEU E C 1
ATOM 4499 O O . LEU E 1 111 ? -10.548 1.364 -47.502 1.00 13.68 111 LEU E O 1
ATOM 4504 N N . LYS E 1 112 ? -9.963 3.004 -48.916 1.00 14.77 112 LYS E N 1
ATOM 4505 C CA . LYS E 1 112 ? -8.560 2.570 -49.019 1.00 16.16 112 LYS E CA 1
ATOM 4506 C C . LYS E 1 112 ? -7.604 3.745 -48.874 1.00 14.86 112 LYS E C 1
ATOM 4507 O O . LYS E 1 112 ? -7.935 4.875 -49.234 1.00 16.39 112 LYS E O 1
ATOM 4513 N N . GLY E 1 113 ? -6.397 3.480 -48.377 1.00 14.38 113 GLY E N 1
ATOM 4514 C CA . GLY E 1 113 ? -5.392 4.520 -48.304 1.00 14.92 113 GLY E CA 1
ATOM 4515 C C . GLY E 1 113 ? -4.038 3.940 -47.961 1.00 14.47 113 GLY E C 1
ATOM 4516 O O . GLY E 1 113 ? -3.890 2.722 -47.846 1.00 14.45 113 GLY E O 1
ATOM 4517 N N . GLN E 1 114 ? -3.072 4.833 -47.805 1.00 14.83 114 GLN E N 1
ATOM 4518 C CA . GLN E 1 114 ? -1.696 4.473 -47.474 1.00 15.02 114 GLN E CA 1
ATOM 4519 C C . GLN E 1 114 ? -1.271 5.202 -46.208 1.00 14.35 114 GLN E C 1
ATOM 4520 O O . GLN E 1 114 ? -1.479 6.413 -46.076 1.00 15.31 114 GLN E O 1
ATOM 4526 N N . ASP E 1 115 ? -0.676 4.461 -45.277 1.00 13.61 115 ASP E N 1
ATOM 4527 C CA . ASP E 1 115 ? -0.064 5.042 -44.087 1.00 12.97 115 ASP E CA 1
ATOM 4528 C C . ASP E 1 115 ? 1.361 4.573 -43.998 1.00 13.24 115 ASP E C 1
ATOM 4529 O O . ASP E 1 115 ? 1.633 3.383 -44.146 1.00 13.77 115 ASP E O 1
ATOM 4534 N N . VAL E 1 116 ? 2.256 5.499 -43.711 1.00 12.49 116 VAL E N 1
ATOM 4535 C CA . VAL E 1 116 ? 3.636 5.149 -43.400 1.00 13.23 116 VAL E CA 1
ATOM 4536 C C . VAL E 1 116 ? 3.916 5.522 -41.946 1.00 12.78 116 VAL E C 1
ATOM 4537 O O . VAL E 1 116 ? 3.798 6.683 -41.556 1.00 13.39 116 VAL E O 1
ATOM 4541 N N . PHE E 1 117 ? 4.275 4.514 -41.155 1.00 13.45 117 PHE E N 1
ATOM 4542 C CA . PHE E 1 117 ? 4.557 4.679 -39.740 1.00 13.39 117 PHE E CA 1
ATOM 4543 C C . PHE E 1 117 ? 6.055 4.725 -39.542 1.00 13.91 117 PHE E C 1
ATOM 4544 O O . PHE E 1 117 ? 6.826 4.022 -40.217 1.00 16.05 117 PHE E O 1
ATOM 4552 N N . SER E 1 118 ? 6.485 5.578 -38.634 1.00 13.73 118 SER E N 1
ATOM 4553 C CA A SER E 1 118 ? 7.886 5.712 -38.256 0.50 13.81 118 SER E CA 1
ATOM 4554 C CA B SER E 1 118 ? 7.889 5.585 -38.272 0.50 14.40 118 SER E CA 1
ATOM 4555 C C . SER E 1 118 ? 8.051 5.395 -36.779 1.00 13.54 118 SER E C 1
ATOM 4556 O O . SER E 1 118 ? 7.133 5.651 -35.995 1.00 12.95 118 SER E O 1
ATOM 4561 N N . GLN E 1 119 ? 9.227 4.902 -36.385 1.00 13.99 119 GLN E N 1
ATOM 4562 C CA . GLN E 1 119 ? 9.488 4.696 -34.974 1.00 14.52 119 GLN E CA 1
ATOM 4563 C C . GLN E 1 119 ? 9.214 5.977 -34.189 1.00 16.49 119 GLN E C 1
ATOM 4564 O O . GLN E 1 119 ? 9.511 7.075 -34.651 1.00 16.50 119 GLN E O 1
ATOM 4570 N N . THR E 1 120 ? 8.615 5.831 -33.011 1.00 18.37 120 THR E N 1
ATOM 4571 C CA . THR E 1 120 ? 8.236 7.006 -32.214 1.00 21.16 120 THR E CA 1
ATOM 4572 C C . THR E 1 120 ? 9.433 7.727 -31.615 1.00 22.81 120 THR E C 1
ATOM 4573 O O . THR E 1 120 ? 10.495 7.133 -31.459 1.00 24.86 120 THR E O 1
ATOM 4577 N N . ALA F 1 4 ? -31.034 -18.920 -44.928 1.00 22.24 4 ALA F N 1
ATOM 4578 C CA . ALA F 1 4 ? -29.802 -18.089 -44.975 1.00 21.66 4 ALA F CA 1
ATOM 4579 C C . ALA F 1 4 ? -29.042 -18.188 -43.669 1.00 20.93 4 ALA F C 1
ATOM 4580 O O . ALA F 1 4 ? -29.590 -17.991 -42.582 1.00 21.84 4 ALA F O 1
ATOM 4582 N N . GLN F 1 5 ? -27.772 -18.538 -43.793 1.00 19.79 5 GLN F N 1
ATOM 4583 C CA . GLN F 1 5 ? -26.827 -18.563 -42.685 1.00 19.02 5 GLN F CA 1
ATOM 4584 C C . GLN F 1 5 ? -26.414 -17.138 -42.321 1.00 18.81 5 GLN F C 1
ATOM 4585 O O . GLN F 1 5 ? -26.096 -16.335 -43.193 1.00 18.47 5 GLN F O 1
ATOM 4591 N N . GLU F 1 6 ? -26.413 -16.839 -41.027 1.00 19.37 6 GLU F N 1
ATOM 4592 C CA . GLU F 1 6 ? -26.001 -15.528 -40.549 1.00 19.40 6 GLU F CA 1
ATOM 4593 C C . GLU F 1 6 ? -24.532 -15.514 -40.118 1.00 19.17 6 GLU F C 1
ATOM 4594 O O . GLU F 1 6 ? -23.889 -16.570 -39.990 1.00 19.68 6 GLU F O 1
ATOM 4600 N N . LEU F 1 7 ? -24.011 -14.311 -39.916 1.00 18.96 7 LEU F N 1
ATOM 4601 C CA A LEU F 1 7 ? -22.627 -14.126 -39.510 0.50 18.49 7 LEU F CA 1
ATOM 4602 C CA B LEU F 1 7 ? -22.617 -14.135 -39.509 0.50 18.94 7 LEU F CA 1
ATOM 4603 C C . LEU F 1 7 ? -22.471 -14.380 -37.999 1.00 18.73 7 LEU F C 1
ATOM 4604 O O . LEU F 1 7 ? -22.707 -13.490 -37.171 1.00 20.43 7 LEU F O 1
ATOM 4613 N N . THR F 1 8 ? -22.096 -15.601 -37.631 1.00 18.06 8 THR F N 1
ATOM 4614 C CA . THR F 1 8 ? -22.058 -16.021 -36.224 1.00 17.46 8 THR F CA 1
ATOM 4615 C C . THR F 1 8 ? -20.799 -16.820 -35.902 1.00 16.16 8 THR F C 1
ATOM 4616 O O . THR F 1 8 ? -20.061 -17.260 -36.789 1.00 15.96 8 THR F O 1
ATOM 4620 N N . ALA F 1 9 ? -20.558 -17.039 -34.618 1.00 15.74 9 ALA F N 1
ATOM 4621 C CA . ALA F 1 9 ? -19.565 -18.024 -34.233 1.00 15.47 9 ALA F CA 1
ATOM 4622 C C . ALA F 1 9 ? -19.964 -19.385 -34.830 1.00 15.01 9 ALA F C 1
ATOM 4623 O O . ALA F 1 9 ? -21.150 -19.637 -35.094 1.00 15.79 9 ALA F O 1
ATOM 4625 N N . MET F 1 10 ? -18.972 -20.220 -35.102 1.00 15.26 10 MET F N 1
ATOM 4626 C CA A MET F 1 10 ? -19.183 -21.556 -35.653 0.50 15.17 10 MET F CA 1
ATOM 4627 C CA B MET F 1 10 ? -19.196 -21.559 -35.648 0.50 15.69 10 MET F CA 1
ATOM 4628 C C . MET F 1 10 ? -19.951 -21.533 -36.979 1.00 15.15 10 MET F C 1
ATOM 4629 O O . MET F 1 10 ? -20.903 -22.301 -37.187 1.00 16.32 10 MET F O 1
ATOM 4638 N N . SER F 1 11 ? -19.523 -20.655 -37.882 1.00 14.02 11 SER F N 1
ATOM 4639 C CA . SER F 1 11 ? -20.073 -20.593 -39.233 1.00 13.80 11 SER F CA 1
ATOM 4640 C C . SER F 1 11 ? -18.942 -20.721 -40.243 1.00 13.47 11 SER F C 1
ATOM 4641 O O . SER F 1 11 ? -17.836 -20.218 -40.013 1.00 13.82 11 SER F O 1
ATOM 4644 N N . ALA F 1 12 ? -19.234 -21.403 -41.356 1.00 12.78 12 ALA F N 1
ATOM 4645 C CA . ALA F 1 12 ? -18.239 -21.676 -42.402 1.00 12.99 12 ALA F CA 1
ATOM 4646 C C . ALA F 1 12 ? -18.693 -21.069 -43.729 1.00 13.05 12 ALA F C 1
ATOM 4647 O O . ALA F 1 12 ? -19.900 -21.017 -44.054 1.00 13.61 12 ALA F O 1
ATOM 4649 N N . TRP F 1 13 ? -17.707 -20.635 -44.507 1.00 12.46 13 TRP F N 1
ATOM 4650 C CA . TRP F 1 13 ? -17.934 -19.821 -45.712 1.00 13.11 13 TRP F CA 1
ATOM 4651 C C . TRP F 1 13 ? -16.929 -20.232 -46.770 1.00 12.99 13 TRP F C 1
ATOM 4652 O O . TRP F 1 13 ? -15.721 -20.287 -46.473 1.00 13.03 13 TRP F O 1
ATOM 4663 N N . VAL F 1 14 ? -17.407 -20.507 -47.986 1.00 13.71 14 VAL F N 1
ATOM 4664 C CA A VAL F 1 14 ? -16.545 -21.030 -49.037 0.50 13.77 14 VAL F CA 1
ATOM 4665 C CA B VAL F 1 14 ? -16.556 -21.038 -49.063 0.50 14.03 14 VAL F CA 1
ATOM 4666 C C . VAL F 1 14 ? -16.538 -20.075 -50.232 1.00 13.68 14 VAL F C 1
ATOM 4667 O O . VAL F 1 14 ? -17.598 -19.664 -50.713 1.00 14.19 14 VAL F O 1
ATOM 4674 N N . ASN F 1 15 ? -15.352 -19.716 -50.703 1.00 13.92 15 ASN F N 1
ATOM 4675 C CA . ASN F 1 15 ? -15.244 -18.748 -51.787 1.00 15.48 15 ASN F CA 1
ATOM 4676 C C . ASN F 1 15 ? -15.292 -19.402 -53.158 1.00 16.07 15 ASN F C 1
ATOM 4677 O O . ASN F 1 15 ? -15.455 -20.627 -53.265 1.00 15.96 15 ASN F O 1
ATOM 4682 N N . GLN F 1 16 ? -15.167 -18.566 -54.184 1.00 17.00 16 GLN F N 1
ATOM 4683 C CA . GLN F 1 16 ? -15.284 -18.988 -55.573 1.00 17.84 16 GLN F CA 1
ATOM 4684 C C . GLN F 1 16 ? -14.175 -19.950 -56.004 1.00 18.25 16 GLN F C 1
ATOM 4685 O O . GLN F 1 16 ? -14.331 -20.642 -57.016 1.00 19.12 16 GLN F O 1
ATOM 4691 N N . ASP F 1 17 ? -13.061 -19.963 -55.267 1.00 18.63 17 ASP F N 1
ATOM 4692 C CA . ASP F 1 17 ? -11.938 -20.875 -55.525 1.00 19.07 17 ASP F CA 1
ATOM 4693 C C . ASP F 1 17 ? -12.082 -22.195 -54.757 1.00 18.24 17 ASP F C 1
ATOM 4694 O O . ASP F 1 17 ? -11.259 -23.093 -54.933 1.00 18.88 17 ASP F O 1
ATOM 4699 N N . GLY F 1 18 ? -13.076 -22.302 -53.876 1.00 16.98 18 GLY F N 1
ATOM 4700 C CA . GLY F 1 18 ? -13.233 -23.489 -53.049 1.00 16.41 18 GLY F CA 1
ATOM 4701 C C . GLY F 1 18 ? -12.509 -23.426 -51.707 1.00 15.82 18 GLY F C 1
ATOM 4702 O O . GLY F 1 18 ? -12.497 -24.408 -50.982 1.00 16.56 18 GLY F O 1
ATOM 4703 N N .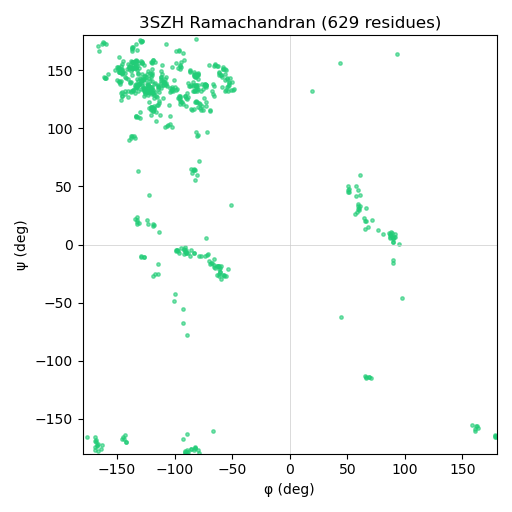 SER F 1 19 ? -11.936 -22.274 -51.359 1.00 14.90 19 SER F N 1
ATOM 4704 C CA . SER F 1 19 ? -11.287 -22.076 -50.046 1.00 13.87 19 SER F CA 1
ATOM 4705 C C . SER F 1 19 ? -12.324 -21.788 -48.972 1.00 13.58 19 SER F C 1
ATOM 4706 O O . SER F 1 19 ? -13.331 -21.127 -49.239 1.00 13.98 19 SER F O 1
ATOM 4709 N N . THR F 1 20 ? -12.071 -22.261 -47.754 1.00 13.05 20 THR F N 1
ATOM 4710 C CA . THR F 1 20 ? -13.050 -22.122 -46.672 1.00 12.50 20 THR F CA 1
ATOM 4711 C C . THR F 1 20 ? -12.484 -21.369 -45.479 1.00 11.95 20 THR F C 1
ATOM 4712 O O . THR F 1 20 ? -11.395 -21.685 -44.975 1.00 11.95 20 THR F O 1
ATOM 4716 N N . LEU F 1 21 ? -13.289 -20.406 -45.012 1.00 11.61 21 LEU F N 1
ATOM 4717 C CA . LEU F 1 21 ? -13.121 -19.751 -43.720 1.00 11.77 21 LEU F CA 1
ATOM 4718 C C . LEU F 1 21 ? -14.015 -20.477 -42.722 1.00 11.20 21 LEU F C 1
ATOM 4719 O O . LEU F 1 21 ? -15.231 -20.531 -42.918 1.00 11.60 21 LEU F O 1
ATOM 4724 N N . TYR F 1 22 ? -13.408 -21.028 -41.665 1.00 11.21 22 TYR F N 1
ATOM 4725 C CA . TYR F 1 22 ? -14.111 -21.675 -40.567 1.00 11.41 22 TYR F CA 1
ATOM 4726 C C . TYR F 1 22 ? -14.069 -20.693 -39.393 1.00 11.12 22 TYR F C 1
ATOM 4727 O O . TYR F 1 22 ? -13.039 -20.546 -38.748 1.00 12.26 22 TYR F O 1
ATOM 4736 N N . ILE F 1 23 ? -15.165 -20.008 -39.116 1.00 12.06 23 ILE F N 1
ATOM 4737 C CA . ILE F 1 23 ? -15.194 -19.095 -37.976 1.00 12.23 23 ILE F CA 1
ATOM 4738 C C . ILE F 1 23 ? -15.460 -19.895 -36.719 1.00 12.57 23 ILE F C 1
ATOM 4739 O O . ILE F 1 23 ? -16.472 -20.586 -36.622 1.00 14.13 23 ILE F O 1
ATOM 4744 N N . ASN F 1 24 ? -14.562 -19.793 -35.744 1.00 12.20 24 ASN F N 1
ATOM 4745 C CA A ASN F 1 24 ? -14.714 -20.529 -34.483 0.50 13.93 24 ASN F CA 1
ATOM 4746 C CA B ASN F 1 24 ? -14.712 -20.517 -34.491 0.50 12.88 24 ASN F CA 1
ATOM 4747 C C . ASN F 1 24 ? -15.405 -19.754 -33.362 1.00 14.22 24 ASN F C 1
ATOM 4748 O O . ASN F 1 24 ? -16.408 -20.216 -32.823 1.00 18.76 24 ASN F O 1
ATOM 4757 N N . SER F 1 25 ? -14.839 -18.617 -32.963 1.00 13.56 25 SER F N 1
ATOM 4758 C CA . SER F 1 25 ? -15.373 -17.803 -31.884 1.00 12.76 25 SER F CA 1
ATOM 4759 C C . SER F 1 25 ? -15.542 -16.362 -32.330 1.00 11.85 25 SER F C 1
ATOM 4760 O O . SER F 1 25 ? -14.764 -15.859 -33.147 1.00 12.23 25 SER F O 1
ATOM 4763 N N . ILE F 1 26 ? -16.569 -15.707 -31.786 1.00 12.46 26 ILE F N 1
ATOM 4764 C CA . ILE F 1 26 ? -16.703 -14.263 -31.864 1.00 13.34 26 ILE F CA 1
ATOM 4765 C C . ILE F 1 26 ? -17.068 -13.840 -30.447 1.00 13.03 26 ILE F C 1
ATOM 4766 O O . ILE F 1 26 ? -18.167 -14.168 -29.972 1.00 14.47 26 ILE F O 1
ATOM 4771 N N . ASN F 1 27 ? -16.151 -13.157 -29.759 1.00 13.39 27 ASN F N 1
ATOM 4772 C CA . ASN F 1 27 ? -16.341 -12.870 -28.333 1.00 13.59 27 ASN F CA 1
ATOM 4773 C C . ASN F 1 27 ? -17.222 -11.645 -28.110 1.00 13.80 27 ASN F C 1
ATOM 4774 O O . ASN F 1 27 ? -17.766 -11.078 -29.063 1.00 13.77 27 ASN F O 1
ATOM 4779 N N . ALA F 1 28 ? -17.374 -11.238 -26.845 1.00 14.72 28 ALA F N 1
ATOM 4780 C CA . ALA F 1 28 ? -18.289 -10.143 -26.476 1.00 15.37 28 ALA F CA 1
ATOM 4781 C C . ALA F 1 28 ? -17.929 -8.830 -27.165 1.00 14.72 28 ALA F C 1
ATOM 4782 O O . ALA F 1 28 ? -18.797 -7.976 -27.402 1.00 16.62 28 ALA F O 1
ATOM 4784 N N . GLN F 1 29 ? -16.646 -8.648 -27.451 1.00 13.71 29 GLN F N 1
ATOM 4785 C CA . GLN F 1 29 ? -16.171 -7.447 -28.112 1.00 13.22 29 GLN F CA 1
ATOM 4786 C C . GLN F 1 29 ? -16.211 -7.571 -29.654 1.00 12.39 29 GLN F C 1
ATOM 4787 O O . GLN F 1 29 ? -15.929 -6.597 -30.359 1.00 13.32 29 GLN F O 1
ATOM 4793 N N . GLY F 1 30 ? -16.518 -8.758 -30.167 1.00 11.65 30 GLY F N 1
ATOM 4794 C CA . GLY F 1 30 ? -16.539 -8.990 -31.618 1.00 11.13 30 GLY F CA 1
ATOM 4795 C C . GLY F 1 30 ? -15.181 -9.481 -32.130 1.00 10.23 30 GLY F C 1
ATOM 4796 O O . GLY F 1 30 ? -14.969 -9.584 -33.348 1.00 11.17 30 GLY F O 1
ATOM 4797 N N . GLU F 1 31 ? -14.237 -9.817 -31.259 1.00 10.35 31 GLU F N 1
ATOM 4798 C CA . GLU F 1 31 ? -12.980 -10.364 -31.732 1.00 10.58 31 GLU F CA 1
ATOM 4799 C C . GLU F 1 31 ? -13.194 -11.797 -32.219 1.00 10.66 31 GLU F C 1
ATOM 4800 O O . GLU F 1 31 ? -13.881 -12.581 -31.559 1.00 11.45 31 GLU F O 1
ATOM 4806 N N . LEU F 1 32 ? -12.577 -12.132 -33.356 1.00 10.48 32 LEU F N 1
ATOM 4807 C CA . LEU F 1 32 ? -12.802 -13.392 -34.047 1.00 10.94 32 LEU F CA 1
ATOM 4808 C C . LEU F 1 32 ? -11.585 -14.306 -33.998 1.00 10.51 32 LEU F C 1
ATOM 4809 O O . LEU F 1 32 ? -10.435 -13.843 -34.073 1.00 10.72 32 LEU F O 1
ATOM 4814 N N . THR F 1 33 ? -11.846 -15.606 -33.895 1.00 10.48 33 THR F N 1
ATOM 4815 C CA . THR F 1 33 ? -10.827 -16.617 -34.152 1.00 11.09 33 THR F CA 1
ATOM 4816 C C . THR F 1 33 ? -11.413 -17.616 -35.142 1.00 10.33 33 THR F C 1
ATOM 4817 O O . THR F 1 33 ? -12.636 -17.738 -35.294 1.00 11.15 33 THR F O 1
ATOM 4821 N N . GLY F 1 34 ? -10.534 -18.322 -35.833 1.00 10.85 34 GLY F N 1
ATOM 4822 C CA . GLY F 1 34 ? -10.989 -19.355 -36.756 1.00 11.23 34 GLY F CA 1
ATOM 4823 C C . GLY F 1 34 ? -9.808 -20.003 -37.461 1.00 10.57 34 GLY F C 1
ATOM 4824 O O . GLY F 1 34 ? -8.638 -19.852 -37.033 1.00 10.57 34 GLY F O 1
ATOM 4825 N N . SER F 1 35 ? -10.141 -20.735 -38.522 1.00 10.86 35 SER F N 1
ATOM 4826 C CA A SER F 1 35 ? -9.127 -21.381 -39.344 0.50 11.51 35 SER F CA 1
ATOM 4827 C CA B SER F 1 35 ? -9.180 -21.450 -39.362 0.50 11.64 35 SER F CA 1
ATOM 4828 C C . SER F 1 35 ? -9.494 -21.159 -40.806 1.00 11.42 35 SER F C 1
ATOM 4829 O O . SER F 1 35 ? -10.658 -20.888 -41.142 1.00 12.21 35 SER F O 1
ATOM 4834 N N . TYR F 1 36 ? -8.496 -21.277 -41.668 1.00 11.46 36 TYR F N 1
ATOM 4835 C CA . TYR F 1 36 ? -8.678 -21.120 -43.100 1.00 11.99 36 TYR F CA 1
ATOM 4836 C C . TYR F 1 36 ? -7.986 -22.259 -43.831 1.00 11.52 36 TYR F C 1
ATOM 4837 O O . TYR F 1 36 ? -6.841 -22.602 -43.519 1.00 11.67 36 TYR F O 1
ATOM 4846 N N . ILE F 1 37 ? -8.684 -22.823 -44.822 1.00 11.74 37 ILE F N 1
ATOM 4847 C CA . ILE F 1 37 ? -8.061 -23.800 -45.736 1.00 12.68 37 ILE F CA 1
ATOM 4848 C C . ILE F 1 37 ? -8.159 -23.266 -47.157 1.00 12.90 37 ILE F C 1
ATOM 4849 O O . ILE F 1 37 ? -9.267 -23.038 -47.688 1.00 13.18 37 ILE F O 1
ATOM 4854 N N . ASN F 1 38 ? -6.990 -23.044 -47.749 1.00 13.65 38 ASN F N 1
ATOM 4855 C CA . ASN F 1 38 ? -6.856 -22.575 -49.120 1.00 14.73 38 ASN F CA 1
ATOM 4856 C C . ASN F 1 38 ? -6.964 -23.735 -50.093 1.00 15.24 38 ASN F C 1
ATOM 4857 O O . ASN F 1 38 ? -6.317 -24.774 -49.911 1.00 15.30 38 ASN F O 1
ATOM 4862 N N . ARG F 1 39 ? -7.788 -23.562 -51.127 1.00 15.46 39 ARG F N 1
ATOM 4863 C CA . ARG F 1 39 ? -7.911 -24.566 -52.194 1.00 16.88 39 ARG F CA 1
ATOM 4864 C C . ARG F 1 39 ? -7.854 -23.953 -53.585 1.00 18.17 39 ARG F C 1
ATOM 4865 O O . ARG F 1 39 ? -8.298 -24.560 -54.573 1.00 19.11 39 ARG F O 1
ATOM 4873 N N . ALA F 1 40 ? -7.293 -22.753 -53.672 1.00 19.24 40 ALA F N 1
ATOM 4874 C CA . ALA F 1 40 ? -7.180 -22.068 -54.955 1.00 21.09 40 ALA F CA 1
ATOM 4875 C C . ALA F 1 40 ? -6.113 -22.726 -55.822 1.00 22.52 40 ALA F C 1
ATOM 4876 O O . ALA F 1 40 ? -4.939 -22.768 -55.449 1.00 22.94 40 ALA F O 1
ATOM 4878 N N . ALA F 1 41 ? -6.536 -23.235 -56.981 1.00 24.57 41 ALA F N 1
ATOM 4879 C CA . ALA F 1 41 ? -5.614 -23.866 -57.932 1.00 26.44 41 A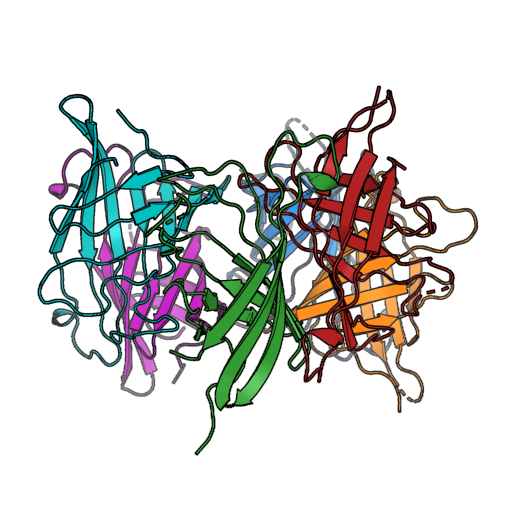LA F CA 1
ATOM 4880 C C . ALA F 1 41 ? -4.473 -22.906 -58.259 1.00 27.34 41 ALA F C 1
ATOM 4881 O O . ALA F 1 41 ? -4.690 -21.708 -58.449 1.00 28.64 41 ALA F O 1
ATOM 4883 N N . GLY F 1 42 ? -3.252 -23.427 -58.279 1.00 28.26 42 GLY F N 1
ATOM 4884 C CA . GLY F 1 42 ? -2.080 -22.608 -58.580 1.00 28.70 42 GLY F CA 1
ATOM 4885 C C . GLY F 1 42 ? -1.319 -22.117 -57.367 1.00 28.74 42 GLY F C 1
ATOM 4886 O O . GLY F 1 42 ? -0.087 -22.200 -57.327 1.00 30.06 42 GLY F O 1
ATOM 4887 N N . PHE F 1 43 ? -2.053 -21.600 -56.379 1.00 28.27 43 PHE F N 1
ATOM 4888 C CA . PHE F 1 43 ? -1.466 -21.095 -55.144 1.00 26.71 43 PHE F CA 1
ATOM 4889 C C . PHE F 1 43 ? -0.924 -22.244 -54.290 1.00 25.36 43 PHE F C 1
ATOM 4890 O O . PHE F 1 43 ? -1.373 -23.393 -54.404 1.00 25.73 43 PHE F O 1
ATOM 4898 N N . ALA F 1 44 ? 0.063 -21.934 -53.458 1.00 23.20 44 ALA F N 1
ATOM 4899 C CA . ALA F 1 44 ? 0.606 -22.920 -52.536 1.00 20.57 44 ALA F CA 1
ATOM 4900 C C . ALA F 1 44 ? -0.125 -22.820 -51.194 1.00 19.27 44 ALA F C 1
ATOM 4901 O O . ALA F 1 44 ? -1.175 -22.176 -51.107 1.00 19.10 44 ALA F O 1
ATOM 4903 N N . CYS F 1 45 ? 0.406 -23.466 -50.158 1.00 17.83 45 CYS F N 1
ATOM 4904 C CA . CYS F 1 45 ? -0.293 -23.525 -48.857 1.00 16.89 45 CYS F CA 1
ATOM 4905 C C . CYS F 1 45 ? -1.748 -23.981 -48.991 1.00 16.36 45 CYS F C 1
ATOM 4906 O O . CYS F 1 45 ? -2.679 -23.374 -48.419 1.00 15.86 45 CYS F O 1
ATOM 4909 N N . GLN F 1 46 ? -1.943 -25.055 -49.750 1.00 16.65 46 GLN F N 1
ATOM 4910 C CA . GLN F 1 46 ? -3.273 -25.622 -49.916 1.00 16.60 46 GLN F CA 1
ATOM 4911 C C . GLN F 1 46 ? -3.536 -26.764 -48.951 1.00 16.11 46 GLN F C 1
ATOM 4912 O O . GLN F 1 46 ? -2.609 -27.457 -48.516 1.00 16.73 46 GLN F O 1
ATOM 4918 N N . ASN F 1 47 ? -4.808 -26.981 -48.646 1.00 15.52 47 ASN F N 1
ATOM 4919 C CA . ASN F 1 47 ? -5.291 -28.190 -47.984 1.00 15.21 47 ASN F CA 1
ATOM 4920 C C . ASN F 1 47 ? -4.817 -28.429 -46.565 1.00 15.93 47 ASN F C 1
ATOM 4921 O O . ASN F 1 47 ? -4.815 -29.572 -46.105 1.00 17.07 47 ASN F O 1
ATOM 4926 N N . SER F 1 48 ? -4.355 -27.389 -45.887 1.00 14.74 48 SER F N 1
ATOM 4927 C CA . SER F 1 48 ? -3.990 -27.521 -44.484 1.00 13.89 48 SER F CA 1
ATOM 4928 C C . SER F 1 48 ? -4.505 -26.296 -43.741 1.00 12.93 48 SER F C 1
ATOM 4929 O O . SER F 1 48 ? -4.686 -25.244 -44.342 1.00 13.40 48 SER F O 1
ATOM 4932 N N . PRO F 1 49 ? -4.786 -26.430 -42.437 1.00 12.68 49 PRO F N 1
ATOM 4933 C CA . PRO F 1 49 ? -5.421 -25.305 -41.725 1.00 12.27 49 PRO F CA 1
ATOM 4934 C C . PRO F 1 49 ? -4.428 -24.223 -41.285 1.00 11.94 49 PRO F C 1
ATOM 4935 O O . PRO F 1 49 ? -3.362 -24.534 -40.738 1.00 12.06 49 PRO F O 1
ATOM 4939 N N . TYR F 1 50 ? -4.820 -22.967 -41.497 1.00 10.96 50 TYR F N 1
ATOM 4940 C CA . TYR F 1 50 ? -4.062 -21.792 -41.060 1.00 10.90 50 TYR F CA 1
ATOM 4941 C C . TYR F 1 50 ? -4.901 -20.996 -40.071 1.00 10.98 50 TYR F C 1
ATOM 4942 O O . TYR F 1 50 ? -6.066 -20.709 -40.350 1.00 11.50 50 TYR F O 1
ATOM 4951 N N . PRO F 1 51 ? -4.355 -20.666 -38.894 1.00 11.03 51 PRO F N 1
ATOM 4952 C CA . PRO F 1 51 ? -5.096 -19.849 -37.931 1.00 11.22 51 PRO F CA 1
ATOM 4953 C C . PRO F 1 51 ? -5.487 -18.482 -38.464 1.00 10.70 51 PRO F C 1
ATOM 4954 O O . PRO F 1 51 ? -4.720 -17.847 -39.188 1.00 11.20 51 PRO F O 1
ATOM 4958 N N . VAL F 1 52 ? -6.661 -18.016 -38.025 1.00 10.47 52 VAL F N 1
ATOM 4959 C CA . VAL F 1 52 ? -7.216 -16.738 -38.422 1.00 10.20 52 VAL F CA 1
ATOM 4960 C C . VAL F 1 52 ? -7.566 -15.931 -37.170 1.00 9.68 52 VAL F C 1
ATOM 4961 O O . VAL F 1 52 ? -8.076 -16.478 -36.183 1.00 10.51 52 VAL F O 1
ATOM 4965 N N . ASN F 1 53 ? -7.344 -14.622 -37.232 1.00 9.71 53 ASN F N 1
ATOM 4966 C CA . ASN F 1 53 ? -7.935 -13.697 -36.254 1.00 9.64 53 ASN F CA 1
ATOM 4967 C C . ASN F 1 53 ? -8.633 -12.561 -36.987 1.00 9.93 53 ASN F C 1
ATOM 4968 O O . ASN F 1 53 ? -8.601 -12.498 -38.213 1.00 10.43 53 ASN F O 1
ATOM 4973 N N . GLY F 1 54 ? -9.323 -11.702 -36.251 1.00 9.66 54 GLY F N 1
ATOM 4974 C CA . GLY F 1 54 ? -10.032 -10.599 -36.895 1.00 10.16 54 GLY F CA 1
ATOM 4975 C C . GLY F 1 54 ? -11.056 -9.994 -35.986 1.00 9.27 54 GLY F C 1
ATOM 4976 O O . GLY F 1 54 ? -10.986 -10.144 -34.756 1.00 9.62 54 GLY F O 1
ATOM 4977 N N . TRP F 1 55 ? -12.029 -9.327 -36.604 1.00 9.56 55 TRP F N 1
ATOM 4978 C CA . TRP F 1 55 ? -13.054 -8.569 -35.895 1.00 9.54 55 TRP F CA 1
ATOM 4979 C C . TRP F 1 55 ? -14.373 -8.650 -36.654 1.00 10.25 55 TRP F C 1
ATOM 4980 O O . TRP F 1 55 ? -14.377 -8.700 -37.895 1.00 10.13 55 TRP F O 1
ATOM 4991 N N . VAL F 1 56 ? -15.476 -8.565 -35.915 1.00 10.09 56 VAL F N 1
ATOM 4992 C CA . VAL F 1 56 ? -16.819 -8.441 -36.504 1.00 10.53 56 VAL F CA 1
ATOM 4993 C C . VAL F 1 56 ? -17.496 -7.239 -35.858 1.00 10.93 56 VAL F C 1
ATOM 4994 O O . VAL F 1 56 ? -17.435 -7.047 -34.633 1.00 11.69 56 VAL F O 1
ATOM 4998 N N . PHE F 1 57 ? -18.137 -6.419 -36.683 1.00 10.87 57 PHE F N 1
ATOM 4999 C CA . PHE F 1 57 ? -18.885 -5.244 -36.206 1.00 10.94 57 PHE F CA 1
ATOM 5000 C C . PHE F 1 57 ? -20.190 -5.208 -36.997 1.00 10.81 57 PHE F C 1
ATOM 5001 O O . PHE F 1 57 ? -20.229 -4.676 -38.103 1.00 11.54 57 PHE F O 1
ATOM 5009 N N . GLY F 1 58 ? -21.216 -5.843 -36.444 1.00 11.45 58 GLY F N 1
ATOM 5010 C CA . GLY F 1 58 ? -22.510 -5.939 -37.141 1.00 11.49 58 GLY F CA 1
ATOM 5011 C C . GLY F 1 58 ? -22.337 -6.846 -38.349 1.00 12.04 58 GLY F C 1
ATOM 5012 O O . GLY F 1 58 ? -22.115 -8.047 -38.210 1.00 13.21 58 GLY F O 1
ATOM 5013 N N . THR F 1 59 ? -22.470 -6.280 -39.543 1.00 11.79 59 THR F N 1
ATOM 5014 C CA . THR F 1 59 ? -22.241 -7.048 -40.775 1.00 12.35 59 THR F CA 1
ATOM 5015 C C . THR F 1 59 ? -20.855 -6.841 -41.370 1.00 12.28 59 THR F C 1
ATOM 5016 O O . THR F 1 59 ? -20.539 -7.491 -42.369 1.00 13.21 59 THR F O 1
ATOM 5020 N N . ALA F 1 60 ? -20.064 -5.944 -40.785 1.00 11.91 60 ALA F N 1
ATOM 5021 C CA . ALA F 1 60 ? -18.675 -5.799 -41.220 1.00 11.82 60 ALA F CA 1
ATOM 5022 C C . ALA F 1 60 ? -17.777 -6.835 -40.551 1.00 11.57 60 ALA F C 1
ATOM 5023 O O . ALA F 1 60 ? -17.985 -7.210 -39.386 1.00 11.10 60 ALA F O 1
ATOM 5025 N N . ILE F 1 61 ? -16.781 -7.293 -41.296 1.00 10.90 61 ILE F N 1
ATOM 5026 C CA . ILE F 1 61 ? -15.845 -8.298 -40.809 1.00 11.46 61 ILE F CA 1
ATOM 5027 C C . ILE F 1 61 ? -14.472 -8.069 -41.411 1.00 10.54 61 ILE F C 1
ATOM 5028 O O . ILE F 1 61 ? -14.338 -7.749 -42.602 1.00 11.52 61 ILE F O 1
ATOM 5033 N N . SER F 1 62 ? -13.439 -8.207 -40.575 1.00 10.18 62 SER F N 1
ATOM 5034 C CA . SER F 1 62 ? -12.097 -8.378 -41.069 1.00 10.63 62 SER F CA 1
ATOM 5035 C C . SER F 1 62 ? -11.544 -9.691 -40.553 1.00 10.18 62 SER F C 1
ATOM 5036 O O . SER F 1 62 ? -11.837 -10.104 -39.436 1.00 10.46 62 SER F O 1
ATOM 5039 N N . PHE F 1 63 ? -10.744 -10.366 -41.370 1.00 9.91 63 PHE F N 1
ATOM 5040 C CA . PHE F 1 63 ? -10.018 -11.521 -40.885 1.00 10.42 63 PHE F CA 1
ATOM 5041 C C . PHE F 1 63 ? -8.673 -11.615 -41.589 1.00 10.26 63 PHE F C 1
ATOM 5042 O O . PHE F 1 63 ? -8.529 -11.130 -42.727 1.00 11.37 63 PHE F O 1
ATOM 5050 N N . SER F 1 64 ? -7.693 -12.233 -40.931 1.00 10.27 64 SER F N 1
ATOM 5051 C CA A SER F 1 64 ? -6.325 -12.254 -41.432 0.50 10.17 64 SER F CA 1
ATOM 5052 C CA B SER F 1 64 ? -6.348 -12.277 -41.435 0.50 10.55 64 SER F CA 1
ATOM 5053 C C . SER F 1 64 ? -5.676 -13.570 -41.045 1.00 10.28 64 SER F C 1
ATOM 5054 O O . SER F 1 64 ? -5.932 -14.106 -39.955 1.00 10.31 64 SER F O 1
ATOM 5059 N N . THR F 1 65 ? -4.834 -14.076 -41.951 1.00 10.69 65 THR F N 1
ATOM 5060 C CA . THR F 1 65 ? -4.082 -15.299 -41.715 1.00 12.10 65 THR F CA 1
ATOM 5061 C C . THR F 1 65 ? -2.637 -15.121 -42.119 1.00 11.41 65 THR F C 1
ATOM 5062 O O . THR F 1 65 ? -2.337 -14.546 -43.160 1.00 12.10 65 THR F O 1
ATOM 5066 N N . LYS F 1 66 ? -1.760 -15.606 -41.258 1.00 11.61 66 LYS F N 1
ATOM 5067 C CA . LYS F 1 66 ? -0.343 -15.746 -41.562 1.00 11.95 66 LYS F CA 1
ATOM 5068 C C . LYS F 1 66 ? -0.113 -17.115 -42.212 1.00 11.58 66 LYS F C 1
ATOM 5069 O O . LYS F 1 66 ? -0.470 -18.144 -41.650 1.00 11.56 66 LYS F O 1
ATOM 5075 N N . TRP F 1 67 ? 0.528 -17.123 -43.387 1.00 11.91 67 TRP F N 1
ATOM 5076 C CA . TRP F 1 67 ? 0.729 -18.366 -44.129 1.00 12.34 67 TRP F CA 1
ATOM 5077 C C . TRP F 1 67 ? 1.949 -19.128 -43.632 1.00 12.63 67 TRP F C 1
ATOM 5078 O O . TRP F 1 67 ? 2.938 -19.332 -44.349 1.00 13.69 67 TRP F O 1
ATOM 5089 N N . LEU F 1 68 ? 1.850 -19.568 -42.387 1.00 12.38 68 LEU F N 1
ATOM 5090 C CA A LEU F 1 68 ? 2.810 -20.470 -41.804 0.50 12.76 68 LEU F CA 1
ATOM 5091 C CA B LEU F 1 68 ? 2.839 -20.447 -41.769 0.50 12.86 68 LEU F CA 1
ATOM 5092 C C . LEU F 1 68 ? 2.082 -21.409 -40.866 1.00 12.99 68 LEU F C 1
ATOM 5093 O O . LEU F 1 68 ? 1.359 -20.976 -39.964 1.00 14.26 68 LEU F O 1
ATOM 5102 N N . ASN F 1 69 ? 2.248 -22.704 -41.106 1.00 12.58 69 ASN F N 1
ATOM 5103 C CA . ASN F 1 69 ? 1.698 -23.710 -40.192 1.00 12.37 69 ASN F CA 1
ATOM 5104 C C . ASN F 1 69 ? 2.696 -24.853 -40.091 1.00 12.76 69 ASN F C 1
ATOM 5105 O O . ASN F 1 69 ? 3.818 -24.720 -40.584 1.00 13.89 69 ASN F O 1
ATOM 5110 N N . SER F 1 70 ? 2.289 -25.955 -39.468 1.00 13.13 70 SER F N 1
ATOM 5111 C CA A SER F 1 70 ? 3.212 -27.054 -39.213 0.50 13.36 70 SER F CA 1
ATOM 5112 C CA B SER F 1 70 ? 3.170 -27.111 -39.215 0.50 14.41 70 SER F CA 1
ATOM 5113 C C . SER F 1 70 ? 3.615 -27.848 -40.467 1.00 14.03 70 SER F C 1
ATOM 5114 O O . SER F 1 70 ? 4.553 -28.650 -40.416 1.00 15.30 70 SER F O 1
ATOM 5119 N N . VAL F 1 71 ? 2.944 -27.619 -41.591 1.00 13.69 71 VAL F N 1
ATOM 5120 C CA . VAL F 1 71 ? 3.299 -28.326 -42.825 1.00 14.07 71 VAL F CA 1
ATOM 5121 C C . VAL F 1 71 ? 3.843 -27.469 -43.964 1.00 14.39 71 VAL F C 1
ATOM 5122 O O . VAL F 1 71 ? 4.576 -27.995 -44.823 1.00 15.31 71 VAL F O 1
ATOM 5126 N N . GLU F 1 72 ? 3.506 -26.179 -44.007 1.00 14.46 72 GLU F N 1
ATOM 5127 C CA . GLU F 1 72 ? 3.907 -25.382 -45.158 1.00 14.48 72 GLU F CA 1
ATOM 5128 C C . GLU F 1 72 ? 3.886 -23.892 -44.864 1.00 14.43 72 GLU F C 1
ATOM 5129 O O . GLU F 1 72 ? 3.008 -23.398 -44.138 1.00 14.11 72 GLU F O 1
ATOM 5135 N N . SER F 1 73 ? 4.847 -23.173 -45.430 1.00 14.70 73 SER F N 1
ATOM 5136 C CA A SER F 1 73 ? 4.809 -21.723 -45.360 0.50 15.61 73 SER F CA 1
ATOM 5137 C CA B SER F 1 73 ? 4.920 -21.719 -45.366 0.50 15.00 73 SER F CA 1
ATOM 5138 C C . SER F 1 73 ? 4.878 -21.076 -46.739 1.00 15.64 73 SER F C 1
ATOM 5139 O O . SER F 1 73 ? 5.487 -21.615 -47.687 1.00 16.89 73 SER F O 1
ATOM 5144 N N . CYS F 1 74 ? 4.214 -19.925 -46.835 1.00 16.66 74 CYS F N 1
ATOM 5145 C CA . CYS F 1 74 ? 4.168 -19.125 -48.051 1.00 17.65 74 CYS F CA 1
ATOM 5146 C C . CYS F 1 74 ? 4.673 -17.686 -47.809 1.00 16.30 74 CYS F C 1
ATOM 5147 O O . CYS F 1 74 ? 4.416 -16.804 -48.616 1.00 16.33 74 CYS F O 1
ATOM 5150 N N . ASN F 1 75 ? 5.389 -17.463 -46.700 1.00 15.97 75 ASN F N 1
ATOM 5151 C CA . ASN F 1 75 ? 6.222 -16.259 -46.529 1.00 15.27 75 ASN F CA 1
ATOM 5152 C C . ASN F 1 75 ? 5.433 -14.953 -46.595 1.00 14.13 75 ASN F C 1
ATOM 5153 O O . ASN F 1 75 ? 5.959 -13.938 -47.036 1.00 14.17 75 ASN F O 1
ATOM 5158 N N . SER F 1 76 ? 4.170 -14.978 -46.153 1.00 13.89 76 SER F N 1
ATOM 5159 C CA . SER F 1 76 ? 3.254 -13.858 -46.388 1.00 13.49 76 SER F CA 1
ATOM 5160 C C . SER F 1 76 ? 2.045 -13.915 -45.448 1.00 13.15 76 SER F C 1
ATOM 5161 O O . SER F 1 76 ? 1.863 -14.892 -44.707 1.00 13.23 76 SER F O 1
ATOM 5164 N N . ILE F 1 77 ? 1.228 -12.863 -45.509 1.00 12.07 77 ILE F N 1
ATOM 5165 C CA . ILE F 1 77 ? 0.032 -12.699 -44.668 1.00 12.35 77 ILE F CA 1
ATOM 5166 C C . ILE F 1 77 ? -1.070 -12.148 -45.569 1.00 12.22 77 ILE F C 1
ATOM 5167 O O . ILE F 1 77 ? -0.844 -11.172 -46.288 1.00 12.94 77 ILE F O 1
ATOM 5172 N N . THR F 1 78 ? -2.244 -12.753 -45.510 1.00 12.21 78 THR F N 1
ATOM 5173 C CA . THR F 1 78 ? -3.405 -12.214 -46.215 1.00 12.28 78 THR F CA 1
ATOM 5174 C C . THR F 1 78 ? -4.399 -11.624 -45.223 1.00 11.85 78 THR F C 1
ATOM 5175 O O . THR F 1 78 ? -4.650 -12.204 -44.175 1.00 13.14 78 THR F O 1
ATOM 5179 N N . SER F 1 79 ? -4.961 -10.474 -45.573 1.00 11.58 79 SER F N 1
ATOM 5180 C CA . SER F 1 79 ? -6.011 -9.813 -44.796 1.00 11.33 79 SER F CA 1
ATOM 5181 C C . SER F 1 79 ? -7.206 -9.528 -45.673 1.00 11.13 79 SER F C 1
ATOM 5182 O O . SER F 1 79 ? -7.061 -8.935 -46.726 1.00 12.88 79 SER F O 1
ATOM 5185 N N . TRP F 1 80 ? -8.371 -9.932 -45.195 1.00 11.12 80 TRP F N 1
ATOM 5186 C CA . TRP F 1 80 ? -9.636 -9.692 -45.877 1.00 11.39 80 TRP F CA 1
ATOM 5187 C C . TRP F 1 80 ? -10.453 -8.653 -45.110 1.00 11.53 80 TRP F C 1
ATOM 5188 O O . TRP F 1 80 ? -10.507 -8.661 -43.864 1.00 11.81 80 TRP F O 1
ATOM 5199 N N . SER F 1 81 ? -11.102 -7.769 -45.856 1.00 11.62 81 SER F N 1
ATOM 5200 C CA . SER F 1 81 ? -12.072 -6.806 -45.311 1.00 11.59 81 SER F CA 1
ATOM 5201 C C . SER F 1 81 ? -13.360 -7.041 -46.066 1.00 12.03 81 SER F C 1
ATOM 5202 O O . SER F 1 81 ? -13.356 -7.079 -47.300 1.00 12.33 81 SER F O 1
ATOM 5205 N N . GLY F 1 82 ? -14.462 -7.219 -45.352 1.00 11.86 82 GLY F N 1
ATOM 5206 C CA . GLY F 1 82 ? -15.694 -7.493 -46.066 1.00 13.04 82 GLY F CA 1
ATOM 5207 C C . GLY F 1 82 ? -16.952 -7.303 -45.272 1.00 12.09 82 GLY F C 1
ATOM 5208 O O . GLY F 1 82 ? -16.941 -6.784 -44.155 1.00 12.08 82 GLY F O 1
ATOM 5209 N N . PHE F 1 83 ? -18.059 -7.700 -45.883 1.00 12.52 83 PHE F N 1
ATOM 5210 C CA . PHE F 1 83 ? -19.350 -7.452 -45.295 1.00 13.03 83 PHE F CA 1
ATOM 5211 C C . PHE F 1 83 ? -20.300 -8.587 -45.651 1.00 13.11 83 PHE F C 1
ATOM 5212 O O . PHE F 1 83 ? -20.196 -9.204 -46.731 1.00 13.35 83 PHE F O 1
ATOM 5220 N N . TYR F 1 84 ? -21.215 -8.848 -44.732 1.00 14.51 84 TYR F N 1
ATOM 5221 C CA . TYR F 1 84 ? -22.226 -9.874 -44.892 1.00 15.42 84 TYR F CA 1
ATOM 5222 C C . TYR F 1 84 ? -23.421 -9.325 -45.642 1.00 16.35 84 TYR F C 1
ATOM 5223 O O . TYR F 1 84 ? -23.884 -8.211 -45.372 1.00 16.82 84 TYR F O 1
ATOM 5232 N N . ILE F 1 85 ? -23.918 -10.133 -46.576 1.00 16.16 85 ILE F N 1
ATOM 5233 C CA . ILE F 1 85 ? -25.201 -9.885 -47.266 1.00 17.93 85 ILE F CA 1
ATOM 5234 C C . ILE F 1 85 ? -26.049 -11.168 -47.381 1.00 17.37 85 ILE F C 1
ATOM 5235 O O . ILE F 1 85 ? -25.495 -12.276 -47.334 1.00 15.64 85 ILE F O 1
ATOM 5240 N N . ASN F 1 86 ? -27.375 -11.006 -47.542 1.00 19.11 86 ASN F N 1
ATOM 5241 C CA . ASN F 1 86 ? -28.325 -12.104 -47.839 1.00 21.20 86 ASN F CA 1
ATOM 5242 C C . ASN F 1 86 ? -28.893 -11.924 -49.255 1.00 21.38 86 ASN F C 1
ATOM 5243 O O . ASN F 1 86 ? -29.615 -10.966 -49.523 1.00 22.50 86 ASN F O 1
ATOM 5248 N N . THR F 1 87 ? -28.526 -12.825 -50.164 1.00 24.34 87 THR F N 1
ATOM 5249 C CA . THR F 1 87 ? -28.992 -12.767 -51.551 1.00 26.60 87 THR F CA 1
ATOM 5250 C C . THR F 1 87 ? -29.467 -14.130 -52.012 1.00 26.94 87 THR F C 1
ATOM 5251 O O . THR F 1 87 ? -28.809 -15.154 -51.769 1.00 27.60 87 THR F O 1
ATOM 5255 N N . GLY F 1 88 ? -30.620 -14.136 -52.680 1.00 27.54 88 GLY F N 1
ATOM 5256 C CA . GLY F 1 88 ? -31.312 -15.367 -53.054 1.00 27.38 88 GLY F CA 1
ATOM 5257 C C . GLY F 1 88 ? -31.622 -16.275 -51.875 1.00 26.69 88 GLY F C 1
ATOM 5258 O O . GLY F 1 88 ? -31.744 -17.486 -52.047 1.00 28.56 88 GLY F O 1
ATOM 5259 N N . GLY F 1 89 ? -31.754 -15.701 -50.678 1.00 25.67 89 GLY F N 1
ATOM 5260 C CA . GLY F 1 89 ? -31.895 -16.507 -49.462 1.00 23.90 89 GLY F CA 1
ATOM 5261 C C . GLY F 1 89 ? -30.617 -17.222 -49.037 1.00 23.18 89 GLY F C 1
ATOM 5262 O O . GLY F 1 89 ? -30.658 -18.203 -48.294 1.00 24.26 89 GLY F O 1
ATOM 5263 N N . GLN F 1 90 ? -29.477 -16.724 -49.499 1.00 21.45 90 GLN F N 1
ATOM 5264 C CA . GLN F 1 90 ? -28.193 -17.284 -49.085 1.00 20.47 90 GLN F CA 1
ATOM 5265 C C . GLN F 1 90 ? -27.317 -16.207 -48.474 1.00 19.10 90 GLN F C 1
ATOM 5266 O O . GLN F 1 90 ? -27.259 -15.092 -48.982 1.00 19.58 90 GLN F O 1
ATOM 5272 N N . GLY F 1 91 ? -26.648 -16.551 -47.381 1.00 17.16 91 GLY F N 1
ATOM 5273 C CA . GLY F 1 91 ? -25.677 -15.656 -46.763 1.00 15.79 91 GLY F CA 1
ATOM 5274 C C . GLY F 1 91 ? -24.339 -15.686 -47.476 1.00 14.49 91 GLY F C 1
ATOM 5275 O O . GLY F 1 91 ? -23.877 -16.747 -47.905 1.00 15.32 91 GLY F O 1
ATOM 5276 N N . LYS F 1 92 ? -23.761 -14.504 -47.661 1.00 14.07 92 LYS F N 1
ATOM 5277 C CA . LYS F 1 92 ? -22.446 -14.375 -48.267 1.00 14.08 92 LYS F CA 1
ATOM 5278 C C . LYS F 1 92 ? -21.629 -13.328 -47.546 1.00 13.57 92 LYS F C 1
ATOM 5279 O O . LYS F 1 92 ? -22.173 -12.424 -46.897 1.00 14.00 92 LYS F O 1
ATOM 5285 N N . ILE F 1 93 ? -20.311 -13.475 -47.631 1.00 13.39 93 ILE F N 1
ATOM 5286 C CA . ILE F 1 93 ? -19.384 -12.434 -47.189 1.00 13.49 93 ILE F CA 1
ATOM 5287 C C . ILE F 1 93 ? -18.614 -11.965 -48.419 1.00 12.98 93 ILE F C 1
ATOM 5288 O O . ILE F 1 93 ? -17.865 -12.744 -49.015 1.00 13.45 93 ILE F O 1
ATOM 5293 N N . SER F 1 94 ? -18.824 -10.712 -48.812 1.00 13.09 94 SER F N 1
ATOM 5294 C CA . SER F 1 94 ? -18.132 -10.155 -49.959 1.00 13.43 94 SER F CA 1
ATOM 5295 C C . SER F 1 94 ? -16.910 -9.401 -49.431 1.00 13.29 94 SER F C 1
ATOM 5296 O O . SER F 1 94 ? -17.036 -8.573 -48.532 1.00 13.50 94 SER F O 1
ATOM 5299 N N . THR F 1 95 ? -15.734 -9.704 -49.983 1.00 12.87 95 THR F N 1
ATOM 5300 C CA . THR F 1 95 ? -14.463 -9.221 -49.420 1.00 12.89 95 THR F CA 1
ATOM 5301 C C . THR F 1 95 ? -13.509 -8.663 -50.478 1.00 12.93 95 THR F C 1
ATOM 5302 O O . THR F 1 95 ? -13.581 -9.037 -51.662 1.00 13.70 95 THR F O 1
ATOM 5306 N N . LEU F 1 96 ? -12.613 -7.797 -50.024 1.00 13.02 96 LEU F N 1
ATOM 5307 C CA . LEU F 1 96 ? -11.422 -7.422 -50.732 1.00 13.23 96 LEU F CA 1
ATOM 5308 C C . LEU F 1 96 ? -10.257 -7.808 -49.844 1.00 12.77 96 LEU F C 1
ATOM 5309 O O . LEU F 1 96 ? -10.289 -7.546 -48.630 1.00 13.11 96 LEU F O 1
ATOM 5314 N N . TRP F 1 97 ? -9.237 -8.419 -50.439 1.00 12.38 97 TRP F N 1
ATOM 5315 C CA . TRP F 1 97 ? -8.083 -8.856 -49.689 1.00 12.82 97 TRP F CA 1
ATOM 5316 C C . TRP F 1 97 ? -6.795 -8.207 -50.151 1.00 12.45 97 TRP F C 1
ATOM 5317 O O . TRP F 1 97 ? -6.681 -7.733 -51.297 1.00 13.64 97 TRP F O 1
ATOM 5328 N N . GLN F 1 98 ? -5.829 -8.197 -49.239 1.00 12.39 98 GLN F N 1
ATOM 5329 C CA . GLN F 1 98 ? -4.467 -7.745 -49.495 1.00 13.07 98 GLN F CA 1
ATOM 5330 C C . GLN F 1 98 ? -3.517 -8.799 -48.967 1.00 12.37 98 GLN F C 1
ATOM 5331 O O . GLN F 1 98 ? -3.730 -9.339 -47.888 1.00 13.00 98 GLN F O 1
ATOM 5337 N N . LEU F 1 99 ? -2.481 -9.079 -49.743 1.00 13.13 99 LEU F N 1
ATOM 5338 C CA A LEU F 1 99 ? -1.473 -10.066 -49.420 0.50 13.52 99 LEU F CA 1
ATOM 5339 C CA B LEU F 1 99 ? -1.473 -10.059 -49.379 0.50 12.99 99 LEU F CA 1
ATOM 5340 C C . LEU F 1 99 ? -0.133 -9.343 -49.357 1.00 12.82 99 LEU F C 1
ATOM 5341 O O . LEU F 1 99 ? 0.283 -8.737 -50.352 1.00 14.26 99 LEU F O 1
ATOM 5350 N N . VAL F 1 100 ? 0.528 -9.391 -48.208 1.00 12.71 100 VAL F N 1
ATOM 5351 C CA . VAL F 1 100 ? 1.852 -8.790 -48.054 1.00 12.97 100 VAL F CA 1
ATOM 5352 C C . VAL F 1 100 ? 2.906 -9.879 -47.812 1.00 13.02 100 VAL F C 1
ATOM 5353 O O . VAL F 1 100 ? 2.706 -10.818 -47.035 1.00 13.14 100 VAL F O 1
ATOM 5357 N N . VAL F 1 101 ? 4.032 -9.738 -48.505 1.00 14.29 101 VAL F N 1
ATOM 5358 C CA . VAL F 1 101 ? 5.089 -10.736 -48.524 1.00 14.93 101 VAL F CA 1
ATOM 5359 C C . VAL F 1 101 ? 6.255 -10.289 -47.652 1.00 14.28 101 VAL F C 1
ATOM 5360 O O . VAL F 1 101 ? 6.704 -9.154 -47.722 1.00 14.66 101 VAL F O 1
ATOM 5364 N N . ASN F 1 102 ? 6.756 -11.214 -46.844 1.00 13.88 102 ASN F N 1
ATOM 5365 C CA . ASN F 1 102 ? 7.924 -10.987 -46.029 1.00 14.34 102 ASN F CA 1
ATOM 5366 C C . ASN F 1 102 ? 9.087 -10.558 -46.936 1.00 14.73 102 ASN F C 1
ATOM 5367 O O . ASN F 1 102 ? 9.306 -11.163 -47.998 1.00 15.81 102 ASN F O 1
ATOM 5372 N N . GLY F 1 103 ? 9.777 -9.486 -46.549 1.00 15.01 103 GLY F N 1
ATOM 5373 C CA . GLY F 1 103 ? 10.932 -8.966 -47.293 1.00 15.52 103 GLY F CA 1
ATOM 5374 C C . GLY F 1 103 ? 10.592 -7.979 -48.403 1.00 16.10 103 GLY F C 1
ATOM 5375 O O . GLY F 1 103 ? 11.491 -7.571 -49.151 1.00 17.63 103 GLY F O 1
ATOM 5376 N N . SER F 1 104 ? 9.325 -7.576 -48.520 1.00 16.12 104 SER F N 1
ATOM 5377 C CA A SER F 1 104 ? 8.875 -6.600 -49.519 0.50 15.65 104 SER F CA 1
ATOM 5378 C CA B SER F 1 104 ? 8.970 -6.634 -49.570 0.50 16.60 104 SER F CA 1
ATOM 5379 C C . SER F 1 104 ? 9.570 -5.249 -49.305 1.00 16.18 104 SER F C 1
ATOM 5380 O O . SER F 1 104 ? 10.004 -4.924 -48.176 1.00 16.92 104 SER F O 1
ATOM 5385 N N . SER F 1 105 ? 9.643 -4.452 -50.365 1.00 15.71 105 SER F N 1
ATOM 5386 C CA A SER F 1 105 ? 10.238 -3.115 -50.321 0.50 16.12 105 SER F CA 1
ATOM 5387 C CA B SER F 1 105 ? 10.225 -3.113 -50.298 0.50 16.01 105 SER F CA 1
ATOM 5388 C C . SER F 1 105 ? 9.335 -2.025 -50.898 1.00 15.04 105 SER F C 1
ATOM 5389 O O . SER F 1 105 ? 9.591 -0.846 -50.689 1.00 15.48 105 SER F O 1
ATOM 5394 N N . SER F 1 106 ? 8.296 -2.418 -51.649 1.00 13.99 106 SER F N 1
ATOM 5395 C CA A SER F 1 106 ? 7.435 -1.455 -52.331 0.50 13.60 106 SER F CA 1
ATOM 5396 C CA B SER F 1 106 ? 7.438 -1.466 -52.356 0.50 14.77 106 SER F CA 1
ATOM 5397 C C . SER F 1 106 ? 5.990 -1.712 -51.992 1.00 14.19 106 SER F C 1
ATOM 5398 O O . SER F 1 106 ? 5.568 -2.861 -51.968 1.00 13.72 106 SER F O 1
ATOM 5403 N N . PRO F 1 107 ? 5.211 -0.631 -51.764 1.00 14.70 107 PRO F N 1
ATOM 5404 C CA . PRO F 1 107 ? 3.782 -0.830 -51.537 1.00 15.05 107 PRO F CA 1
ATOM 5405 C C . PRO F 1 107 ? 3.089 -1.569 -52.695 1.00 14.67 107 PRO F C 1
ATOM 5406 O O . PRO F 1 107 ? 2.076 -2.233 -52.500 1.00 14.80 107 PRO F O 1
ATOM 5410 N N . SER F 1 108 ? 3.641 -1.465 -53.903 1.00 14.20 108 SER F N 1
ATOM 5411 C CA . SER F 1 108 ? 3.067 -2.124 -55.066 1.00 14.44 108 SER F CA 1
ATOM 5412 C C . SER F 1 108 ? 3.188 -3.637 -55.025 1.00 15.23 108 SER F C 1
ATOM 5413 O O . SER F 1 108 ? 2.500 -4.325 -55.783 1.00 16.65 108 SER F O 1
ATOM 5416 N N . GLN F 1 109 ? 4.062 -4.154 -54.164 1.00 14.06 109 GLN F N 1
ATOM 5417 C CA . GLN F 1 109 ? 4.201 -5.597 -53.983 1.00 14.18 109 GLN F CA 1
ATOM 5418 C C . GLN F 1 109 ? 3.082 -6.217 -53.148 1.00 14.40 109 GLN F C 1
ATOM 5419 O O . GLN F 1 109 ? 2.997 -7.435 -53.028 1.00 15.56 109 GLN F O 1
ATOM 5425 N N . ILE F 1 110 ? 2.248 -5.382 -52.529 1.00 14.44 110 ILE F N 1
ATOM 5426 C CA . ILE F 1 110 ? 1.074 -5.868 -51.817 1.00 15.28 110 ILE F CA 1
ATOM 5427 C C . ILE F 1 110 ? 0.017 -6.253 -52.858 1.00 16.26 110 ILE F C 1
ATOM 5428 O O . ILE F 1 110 ? -0.444 -5.415 -53.635 1.00 17.78 110 ILE F O 1
ATOM 5433 N N . LEU F 1 111 ? -0.312 -7.534 -52.905 1.00 16.08 111 LEU F N 1
ATOM 5434 C CA . LEU F 1 111 ? -1.202 -8.056 -53.938 1.00 16.41 111 LEU F CA 1
ATOM 5435 C C . LEU F 1 111 ? -2.636 -7.878 -53.451 1.00 16.19 111 LEU F C 1
ATOM 5436 O O . LEU F 1 111 ? -2.909 -7.902 -52.248 1.00 15.85 111 LEU F O 1
ATOM 5441 N N . LYS F 1 112 ? -3.557 -7.679 -54.384 1.00 16.49 112 LYS F N 1
ATOM 5442 C CA . LYS F 1 112 ? -4.943 -7.378 -54.045 1.00 17.00 112 LYS F CA 1
ATOM 5443 C C . LYS F 1 112 ? -5.892 -8.238 -54.867 1.00 16.45 112 LYS F C 1
ATOM 5444 O O . LYS F 1 112 ? -5.586 -8.624 -56.017 1.00 17.34 112 LYS F O 1
ATOM 5450 N N . GLY F 1 113 ? -7.053 -8.528 -54.292 1.00 15.37 113 GLY F N 1
ATOM 5451 C CA . GLY F 1 113 ? -8.071 -9.248 -55.025 1.00 15.36 113 GLY F CA 1
ATOM 5452 C C . GLY F 1 113 ? -9.396 -9.180 -54.316 1.00 15.12 113 GLY F C 1
ATOM 5453 O O . GLY F 1 113 ? -9.546 -8.522 -53.279 1.00 14.77 113 GLY F O 1
ATOM 5454 N N . GLN F 1 114 ? -10.360 -9.868 -54.907 1.00 15.58 114 GLN F N 1
ATOM 5455 C CA . GLN F 1 114 ? -11.702 -9.957 -54.383 1.00 16.17 114 GLN F CA 1
ATOM 5456 C C . GLN F 1 114 ? -12.092 -11.424 -54.199 1.00 15.83 114 GLN F C 1
ATOM 5457 O O . GLN F 1 114 ? -11.872 -12.248 -55.102 1.00 17.39 114 GLN F O 1
ATOM 5463 N N . ASP F 1 115 ? -12.678 -11.745 -53.047 1.00 16.14 115 ASP F N 1
ATOM 5464 C CA . ASP F 1 115 ? -13.220 -13.071 -52.764 1.00 15.90 115 ASP F CA 1
ATOM 5465 C C . ASP F 1 115 ? -14.650 -12.887 -52.300 1.00 15.24 115 ASP F C 1
ATOM 5466 O O . ASP F 1 115 ? -14.931 -12.026 -51.437 1.00 14.91 115 ASP F O 1
ATOM 5471 N N . VAL F 1 116 ? -15.554 -13.701 -52.839 1.00 15.56 116 VAL F N 1
ATOM 5472 C CA . VAL F 1 116 ? -16.902 -13.779 -52.279 1.00 15.40 116 VAL F CA 1
ATOM 5473 C C . VAL F 1 116 ? -17.119 -15.159 -51.690 1.00 14.78 116 VAL F C 1
ATOM 5474 O O . VAL F 1 116 ? -16.960 -16.172 -52.388 1.00 15.08 116 VAL F O 1
ATOM 5478 N N . PHE F 1 117 ? -17.433 -15.200 -50.395 1.00 13.92 117 PHE F N 1
ATOM 5479 C CA . PHE F 1 117 ? -17.609 -16.448 -49.665 1.00 14.69 117 PHE F CA 1
ATOM 5480 C C . PHE F 1 117 ? -19.101 -16.696 -49.504 1.00 15.87 117 PHE F C 1
ATOM 5481 O O . PHE F 1 117 ? -19.860 -15.793 -49.148 1.00 18.35 117 PHE F O 1
ATOM 5489 N N . SER F 1 118 ? -19.546 -17.913 -49.779 1.00 15.78 118 SER F N 1
ATOM 5490 C CA . SER F 1 118 ? -20.952 -18.259 -49.591 1.00 16.10 118 SER F CA 1
ATOM 5491 C C . SER F 1 118 ? -21.075 -19.232 -48.434 1.00 16.33 118 SER F C 1
ATOM 5492 O O . SER F 1 118 ? -20.124 -19.967 -48.130 1.00 16.14 118 SER F O 1
ATOM 5495 N N . GLN F 1 119 ? -22.234 -19.254 -47.789 1.00 17.48 119 GLN F N 1
ATOM 5496 C CA . GLN F 1 119 ? -22.476 -20.221 -46.723 1.00 18.99 119 GLN F CA 1
ATOM 5497 C C . GLN F 1 119 ? -22.231 -21.660 -47.181 1.00 19.89 119 GLN F C 1
ATOM 5498 O O . GLN F 1 119 ? -22.529 -22.028 -48.337 1.00 19.91 119 GLN F O 1
ATOM 5504 N N . THR F 1 120 ? -21.666 -22.454 -46.270 1.00 21.55 120 THR F N 1
ATOM 5505 C CA . THR F 1 120 ? -21.697 -23.914 -46.376 1.00 24.38 120 THR F CA 1
ATOM 5506 C C . THR F 1 120 ? -21.954 -24.528 -45.015 1.00 25.05 120 THR F C 1
ATOM 5507 O O . THR F 1 120 ? -21.163 -24.329 -44.095 1.00 26.02 120 THR F O 1
#

Radius of gyration: 25.47 Å; Cα contacts (8 Å, |Δi|>4): 2347; chains: 6; bounding box: 52×68×70 Å

Nearest PDB structures (foldseek):
  3t2x-assembly1_B  TM=1.004E+00  e=1.336E-19  Shewanella denitrificans OS217
  3szi-assembly4_G  TM=1.004E+00  e=1.902E-19  Shewanella denitrificans OS217
  3t2w-assembly1_A-2  TM=1.003E+00  e=2.448E-19  Shewanella denitrificans OS217
  3szi-assembly3_F  TM=9.964E-01  e=2.575E-19  Shewanella denitrificans OS217
  3szh-assembly1_A  TM=9.961E-01  e=1.295E-18  Shewanella denitrificans OS217

Foldseek 3Di:
DADDAQWWWAWPQRKIWGWHDQDPQFKTKTWIADRRPPDPLHDDTFIKIWGDDTFKIKIKTAQDDPPDHPQKMKIWTFGWDDVKTKTKTKMWIDGPPDDDPVRIDIDIIIITIPD/DADDDAAQFWWAWPQRKIWGWHDQDPQFKTKTWIADRRPPDPLHDDTFIKIWGDDPFWIKIKTAQDDPPDHPQKMKIWTFGWDDNKIKTKTKMWIDGPPDDDPVRIDIDIIIIITD/DAADAPAAQWKWAWPQRKIWGWHHQDPQFKTKTWIADNHVDPLHDDIWIKIWGDDPFWTKIKTQQDDPPDHPQKMKIWTWGWDPPSWIKTKTKMWIDHPPDDDPVRIDIDIIIITTD/DADDDAAQFKWAWPQGKIWGWHHQDPQFKTKTWIADRHVPPLHDDIWIKIWGDDPFWIKIKTQQDDPPDHPQKMKIWTWGWDPPVKIKTKTKMWMDGPPDDDPVRIDIDIIMITTD/DDDDAAQFKWAWPQRKMWGWHHQDPQFKTKTWIADNHVDPLHDDIFIKIWGDDPFKIKIKTQQDDPPDHDQKMKIWTWGWDQPPNWIKTKIKMWIDGHPDDDPVRIDIDIIMITTD/DDDDAAQFWWAWPQGKIWGWHDQDPQFKTKTWIADRHPPDPRHDDIFIKIWGDDPFKIKIKTAQDDPPDHDQKMKIWTWGWDQDPNWIKTKIKMWIDGHPDDDPVNTDIDIIMITTD

Sequence (697 aa):
QELTAMSAWVVNQDGSTLYINNSINAQGELTGSYINRAAGFACQNSPYPVNGWVFGTAISSFSSTTKWLNSVESCNSITSWSGFYINGQGKISTLWQLLVVNGSSSPSQILKGQDVVFSQTSMAQELTAMSAWVVNQDGSTLYINSINAQGELTGSYINRAAGFACQNSPYPVNGWVFGTAISSFSSTKWLNSVVESCNSSITSWSGFYINGQGKISTLWQLLVVNGSSSPSQILKGQDVFSSQTAMMAQELTAMSAWVVNQDDGSTLYINNSINAQGELTGSSYINRAAFACQNSPYPVNGWVFGTAISFSSTTKWLLNSVESCNSSITSWSGFYINTGQGKISTLWQLLVVNGSSSPSQILKGQDVFSQTMAQELTAMSAWVVNQDGSTLYINSINAQGELLTTGSYINRAAFACQNSPYPVNGWVFGTAISSFSSTKWLNSVESCNSITSSWSSGFYINNTGQGKISTLWQLLVVNGSSSSPSQILLKGQDVFSQTAQELTAMMSAWVNQDGSTLYINSINAQGELTGSYINRAAFACQNSPYPVNGWVFGTAISFSSTKWLLNSSVESSCNSITSWSGFYINTGGQGKISTLWQLLVVNGSSSSPSQILKGQDVFSSQTAQELLTAMMSAWVVNQDGSTLYINNSINAQGELTGSSYINRAAGFACQNSPYPVNGWVFGTAISFSSTKWLLNSSVESSCNSITSWSGFYINTGGQGKISTLWQLLVVNGSSSSSSPSQILKGQDVFSQT

InterPro domains:
  IPR005468 Avidin/streptavidin [PF01382] (44-159)
  IPR005468 Avidin/streptavidin [PS51326] (45-162)
  IPR036896 Avidin-like superfamily [G3DSA:2.40.128.30] (38-161)
  IPR036896 Avidin-like superfamily [SSF50876] (46-158)

B-factor: mean 16.08, std 7.61, range [5.84, 54.75]